Protein AF-0000000079299414 (afdb_homodimer)

Radius of gyration: 24.85 Å; Cα contacts (8 Å, |Δi|>4): 653; chains: 2; bounding box: 43×73×53 Å

pLDDT: mean 93.68, std 9.54, range [52.97, 98.88]

Sequence (410 aa):
MYFITFEGCDGSGKTTQVSLLRNHFQSRGLKCITTKEPGGTPLAQEIRSLLLKSEIKDPITEFALLSAARRDHVTNLIQPSLAQSINVICDRFFDSSLVYQGLKKGLDLDFMIDIHKKVVGTLEPSLTFLLDLEPEIIIERLQKSANREINHYDMQPISFHKLIREGFLLLAEKFPSRIIVINANQPVEDIAKEIFEKFSGLTKIMYFITFEGCDGSGKTTQVSLLRNHFQSRGLKCITTKEPGGTPLAQEIRSLLLKSEIKDPITEFALLSAARRDHVTNLIQPSLAQSINVICDRFFDSSLVYQGLKKGLDLDFMIDIHKKVVGTLEPSLTFLLDLEPEIIIERLQKSANREINHYDMQPISFHKLIREGFLLLAEKFPSRIIVINANQPVEDIAKEIFEKFSGLTKI

Solvent-accessible surface area (backbone atoms only — not comparable to full-atom values): 21990 Å² total; per-residue (Å²): 109,48,37,34,32,33,43,62,59,81,71,40,47,56,71,60,48,53,51,51,51,52,51,51,35,50,75,70,72,41,55,67,48,78,46,35,50,77,17,72,34,76,68,12,38,53,49,35,52,49,59,72,72,44,87,70,82,51,50,61,35,49,48,31,43,52,44,19,23,46,21,45,22,38,67,70,44,51,50,58,36,39,74,68,57,23,24,36,41,25,44,36,56,70,68,52,48,49,27,55,36,12,68,68,66,63,42,57,60,67,61,50,52,52,49,41,40,72,63,57,36,82,86,67,62,64,34,30,43,31,31,44,57,61,47,72,58,28,54,54,50,55,70,65,46,79,86,54,87,78,48,81,72,71,71,52,56,68,69,53,45,46,50,51,52,51,34,52,52,51,48,31,68,74,37,56,92,36,33,44,81,38,71,43,84,52,58,71,68,60,46,47,51,50,52,51,50,53,48,31,69,72,67,76,99,107,48,37,35,32,32,43,62,58,82,71,38,47,56,74,59,48,52,52,51,52,51,50,52,36,49,76,70,72,42,56,66,48,78,44,37,52,77,18,72,35,74,68,12,37,53,49,34,52,49,59,71,72,46,88,70,84,51,51,61,35,50,49,30,42,52,46,18,22,48,21,45,22,38,68,71,45,50,51,56,36,40,74,69,57,22,24,38,40,25,44,35,57,70,65,51,49,48,27,55,36,12,67,70,67,63,42,58,59,67,61,53,51,51,50,41,40,73,61,57,37,81,86,68,61,64,34,30,44,31,31,45,58,60,47,71,57,28,52,54,51,54,71,63,45,79,84,55,88,80,48,83,72,71,71,52,58,67,69,52,45,45,50,50,51,51,34,51,52,51,48,32,68,74,37,56,90,37,33,43,82,38,72,42,84,51,58,71,68,58,46,47,50,52,51,52,51,52,48,32,68,74,66,76,101

Foldseek 3Di:
DFEEEEDEDPQLCRVVLLVLVCVVCVVVVAAEDEEEPCPQDPVSVVLVVVLQVDDDLDLVVVLVSRLQSLLCNCVPPVVVCVVVRHYYYYYDDLLLSCQVSPQVVPDPNVVSVVCNCVRNNDDDGQAYEYRQDQLVVSLVSLVPCPPDPDTPVNPDDSVSNVSSNVSSVVVCVVCVNHYDYFHSPDDPVVSSVVVVVVCCVSVVD/DFEEEEDEDPQLCRVVLLVLVCVVCVVVVAAEDEEEPCPQDPVSVVLVVVLQVDDDLDLVVVLVSRLQSLLCNCVPPVVVCVVVRHYYYYYDDLLLSCQVSPQVVPDPNVVSVVCNCVRNNDDDGQAYEYRQDQLVVSLVSLVPCPPDPDTPVNPDDSVSNVSSNVSSVVVCVVCVNHYDYFHSPDPPVVSSVVVVVVCCVSVVD

InterPro domains:
  IPR018094 Thymidylate kinase [MF_00165] (2-203)
  IPR018094 Thymidylate kinase [TIGR00041] (2-195)
  IPR018095 Thymidylate kinase, conserved site [PS01331] (89-101)
  IPR027417 P-loop containing nucleoside triphosphate hydrolase [G3DSA:3.40.50.300] (2-202)
  IPR027417 P-loop containing nucleoside triphosphate hydrolase [SSF52540] (1-201)
  IPR039430 Thymidylate kinase-like domain [PF02223] (6-195)

Organism: NCBI:txid34627

Structure (mmCIF, N/CA/C/O backbone):
data_AF-0000000079299414-model_v1
#
loop_
_entity.id
_entity.type
_entity.pdbx_description
1 polymer 'dTMP kinase'
#
loop_
_atom_site.group_PDB
_atom_site.id
_atom_site.type_symbol
_atom_site.label_atom_id
_atom_site.label_alt_id
_atom_site.label_comp_id
_atom_site.label_asym_id
_atom_site.label_entity_id
_atom_site.label_seq_id
_atom_site.pdbx_PDB_ins_code
_atom_site.Cartn_x
_atom_site.Cartn_y
_atom_site.Cartn_z
_atom_site.occupancy
_atom_site.B_iso_or_equiv
_atom_site.auth_seq_id
_atom_site.auth_comp_id
_atom_site.auth_asym_id
_atom_site.auth_atom_id
_atom_site.pdbx_PDB_model_num
ATOM 1 N N . MET A 1 1 ? -16.859 23.188 4.477 1 91.06 1 MET A N 1
ATOM 2 C CA . MET A 1 1 ? -16.062 22.547 5.52 1 91.06 1 MET A CA 1
ATOM 3 C C . MET A 1 1 ? -14.609 22.422 5.082 1 91.06 1 MET A C 1
ATOM 5 O O . MET A 1 1 ? -14.32 22.297 3.889 1 91.06 1 MET A O 1
ATOM 9 N N . TYR A 1 2 ? -13.688 22.531 6.066 1 95.69 2 TYR A N 1
ATOM 10 C CA . TYR A 1 2 ? -12.281 22.672 5.715 1 95.69 2 TYR A CA 1
ATOM 11 C C . TYR A 1 2 ? -11.492 21.453 6.148 1 95.69 2 TYR A C 1
ATOM 13 O O . TYR A 1 2 ? -11.734 20.891 7.219 1 95.69 2 TYR A O 1
ATOM 21 N N . PHE A 1 3 ? -10.633 21.031 5.312 1 98.38 3 PHE A N 1
ATOM 22 C CA . PHE A 1 3 ? -9.602 20.047 5.617 1 98.38 3 PHE A CA 1
ATOM 23 C C . PHE A 1 3 ? -8.25 20.734 5.824 1 98.38 3 PHE A C 1
ATOM 25 O O . PHE A 1 3 ? -7.641 21.203 4.863 1 98.38 3 PHE A O 1
ATOM 32 N N . ILE A 1 4 ? -7.82 20.766 7.066 1 98.44 4 ILE A N 1
ATOM 33 C CA . ILE A 1 4 ? -6.609 21.5 7.434 1 98.44 4 ILE A CA 1
ATOM 34 C C . ILE A 1 4 ? -5.531 20.516 7.883 1 98.44 4 ILE A C 1
ATOM 36 O O . ILE A 1 4 ? -5.805 19.594 8.664 1 98.44 4 ILE A O 1
ATOM 40 N N . THR A 1 5 ? -4.34 20.672 7.371 1 98.81 5 THR A N 1
ATOM 41 C CA . THR A 1 5 ? -3.25 19.797 7.793 1 98.81 5 THR A CA 1
ATOM 42 C C . THR A 1 5 ? -2.127 20.609 8.438 1 98.81 5 THR A C 1
ATOM 44 O O . THR A 1 5 ? -1.969 21.797 8.148 1 98.81 5 THR A O 1
ATOM 47 N N . PHE A 1 6 ? -1.433 19.953 9.344 1 98.81 6 PHE A N 1
ATOM 48 C CA . PHE A 1 6 ? -0.208 20.484 9.93 1 98.81 6 PHE A CA 1
ATOM 49 C C . PHE A 1 6 ? 1.001 19.656 9.492 1 98.81 6 PHE A C 1
ATOM 51 O O . PHE A 1 6 ? 0.969 18.438 9.531 1 98.81 6 PHE A O 1
ATOM 58 N N . GLU A 1 7 ? 2.012 20.344 9.039 1 98.81 7 GLU A N 1
ATOM 59 C CA . GLU A 1 7 ? 3.254 19.703 8.625 1 98.81 7 GLU A CA 1
ATOM 60 C C . GLU A 1 7 ? 4.461 20.328 9.32 1 98.81 7 GLU A C 1
ATOM 62 O O . GLU A 1 7 ? 4.367 21.422 9.867 1 98.81 7 GLU A O 1
ATOM 67 N N . GLY A 1 8 ? 5.57 19.641 9.266 1 96.75 8 GLY A N 1
ATOM 68 C CA . GLY A 1 8 ? 6.809 20.047 9.906 1 96.75 8 GLY A CA 1
ATOM 69 C C . GLY A 1 8 ? 7.562 18.891 10.547 1 96.75 8 GLY A C 1
ATOM 70 O O . GLY A 1 8 ? 7.055 17.781 10.594 1 96.75 8 GLY A O 1
ATOM 71 N N . CYS A 1 9 ? 8.727 19.203 11.039 1 92.25 9 CYS A N 1
ATOM 72 C CA . CYS A 1 9 ? 9.57 18.172 11.648 1 92.25 9 CYS A CA 1
ATOM 73 C C . CYS A 1 9 ? 8.992 17.719 12.984 1 92.25 9 CYS A C 1
ATOM 75 O O . CYS A 1 9 ? 8.172 18.406 13.578 1 92.25 9 CYS A O 1
ATOM 77 N N . ASP A 1 10 ? 9.406 16.5 13.352 1 89 10 ASP A N 1
ATOM 78 C CA . ASP A 1 10 ? 9.047 16.047 14.695 1 89 10 ASP A CA 1
ATOM 79 C C . ASP A 1 10 ? 9.602 17 15.758 1 89 10 ASP A C 1
ATOM 81 O O . ASP A 1 10 ? 10.734 17.469 15.656 1 89 10 ASP A O 1
ATOM 85 N N . GLY A 1 11 ? 8.703 17.391 16.688 1 88.12 11 GLY A N 1
ATOM 86 C CA . GLY A 1 11 ? 9.141 18.312 17.719 1 88.12 11 GLY A CA 1
ATOM 87 C C . GLY A 1 11 ? 8.836 19.766 17.406 1 88.12 11 GLY A C 1
ATOM 88 O O . GLY A 1 11 ? 9.109 20.656 18.219 1 88.12 11 GLY A O 1
ATOM 89 N N . SER A 1 12 ? 8.219 19.984 16.281 1 93.38 12 SER A N 1
ATOM 90 C CA . SER A 1 12 ? 7.969 21.359 15.859 1 93.38 12 SER A CA 1
ATOM 91 C C . SER A 1 12 ? 6.742 21.938 16.562 1 93.38 12 SER A C 1
ATOM 93 O O . SER A 1 12 ? 6.496 23.141 16.5 1 93.38 12 SER A O 1
ATOM 95 N N . GLY A 1 13 ? 5.973 21.094 17.219 1 94 13 GLY A N 1
ATOM 96 C CA . GLY A 1 13 ? 4.828 21.578 17.984 1 94 13 GLY A CA 1
ATOM 97 C C . GLY A 1 13 ? 3.506 21.344 17.266 1 94 13 GLY A C 1
ATOM 98 O O . GLY A 1 13 ? 2.49 21.953 17.641 1 94 13 GLY A O 1
ATOM 99 N N . LYS A 1 14 ? 3.445 20.484 16.25 1 96.44 14 LYS A N 1
ATOM 100 C CA . LYS A 1 14 ? 2.248 20.219 15.453 1 96.44 14 LYS A CA 1
ATOM 101 C C . LYS A 1 14 ? 1.096 19.75 16.344 1 96.44 14 LYS A C 1
ATOM 103 O O . LYS A 1 14 ? -0.006 20.312 16.266 1 96.44 14 LYS A O 1
ATOM 108 N N . THR A 1 15 ? 1.401 18.766 17.188 1 95.38 15 THR A N 1
ATOM 109 C CA . THR A 1 15 ? 0.365 18.172 18.031 1 95.38 15 THR A CA 1
ATOM 110 C C . THR A 1 15 ? -0.284 19.234 18.922 1 95.38 15 THR A C 1
ATOM 112 O O . THR A 1 15 ? -1.506 19.25 19.078 1 95.38 15 THR A O 1
ATOM 115 N N . THR A 1 16 ? 0.519 20.094 19.469 1 96.88 16 THR A N 1
ATOM 116 C CA . THR A 1 16 ? 0.029 21.188 20.328 1 96.88 16 THR A CA 1
ATOM 117 C C . THR A 1 16 ? -0.843 22.141 19.516 1 96.88 16 THR A C 1
ATOM 119 O O . THR A 1 16 ? -1.931 22.516 19.969 1 96.88 16 THR A O 1
ATOM 122 N N . GLN A 1 17 ? -0.393 22.516 18.391 1 98.5 17 GLN A N 1
ATOM 123 C CA . GLN A 1 17 ? -1.109 23.516 17.609 1 98.5 17 GLN A CA 1
ATOM 124 C C . GLN A 1 17 ? -2.396 22.922 17.016 1 98.5 17 GLN A C 1
ATOM 126 O O . GLN A 1 17 ? -3.393 23.641 16.875 1 98.5 17 GLN A O 1
ATOM 131 N N . VAL A 1 18 ? -2.412 21.625 16.688 1 98.5 18 VAL A N 1
ATOM 132 C CA . VAL A 1 18 ? -3.623 20.938 16.266 1 98.5 18 VAL A CA 1
ATOM 133 C C . VAL A 1 18 ? -4.684 21.031 17.359 1 98.5 18 VAL A C 1
ATOM 135 O O . VAL A 1 18 ? -5.84 21.359 17.078 1 98.5 18 VAL A O 1
ATOM 138 N N . SER A 1 19 ? -4.258 20.75 18.562 1 98.19 19 SER A N 1
ATOM 139 C CA . SER A 1 19 ? -5.168 20.797 19.703 1 98.19 19 SER A CA 1
ATOM 140 C C . SER A 1 19 ? -5.715 22.203 19.938 1 98.19 19 SER A C 1
ATOM 142 O O . SER A 1 19 ? -6.902 22.375 20.203 1 98.19 19 SER A O 1
ATOM 144 N N . LEU A 1 20 ? -4.918 23.188 19.828 1 98.38 20 LEU A N 1
ATOM 145 C CA . LEU A 1 20 ? -5.328 24.578 20.047 1 98.38 20 LEU A CA 1
ATOM 146 C C . LEU A 1 20 ? -6.301 25.031 18.969 1 98.38 20 LEU A C 1
ATOM 148 O O . LEU A 1 20 ? -7.258 25.766 19.25 1 98.38 20 LEU A O 1
ATOM 152 N N . LEU A 1 21 ? -6.047 24.641 17.719 1 98.06 21 LEU A N 1
ATOM 153 C CA . LEU A 1 21 ? -6.965 25 16.641 1 98.06 21 LEU A CA 1
ATOM 154 C C . LEU A 1 21 ? -8.32 24.328 16.844 1 98.06 21 LEU A C 1
ATOM 156 O O . LEU A 1 21 ? -9.359 24.953 16.625 1 98.06 21 LEU A O 1
ATOM 160 N N . ARG A 1 22 ? -8.258 23.016 17.234 1 98.19 22 ARG A N 1
ATOM 161 C CA . ARG A 1 22 ? -9.5 22.312 17.531 1 98.19 22 ARG A CA 1
ATOM 162 C C . ARG A 1 22 ? -10.305 23.047 18.594 1 98.19 22 ARG A C 1
ATOM 164 O O . ARG A 1 22 ? -11.508 23.25 18.453 1 98.19 22 ARG A O 1
ATOM 171 N N . ASN A 1 23 ? -9.641 23.438 19.688 1 97.56 23 ASN A N 1
ATOM 172 C CA . ASN A 1 23 ? -10.297 24.172 20.75 1 97.56 23 ASN A CA 1
ATOM 173 C C . ASN A 1 23 ? -10.883 25.484 20.25 1 97.56 23 ASN A C 1
ATOM 175 O O . ASN A 1 23 ? -11.969 25.891 20.672 1 97.56 23 ASN A O 1
ATOM 179 N N . HIS A 1 24 ? -10.133 26.109 19.422 1 95.81 24 HIS A N 1
ATOM 180 C CA . HIS A 1 24 ? -10.602 27.359 18.844 1 95.81 24 HIS A CA 1
ATOM 181 C C . HIS A 1 24 ? -11.891 27.141 18.047 1 95.81 24 HIS A C 1
ATOM 183 O O . HIS A 1 24 ? -12.836 27.922 18.156 1 95.81 24 HIS A O 1
ATOM 189 N N . PHE A 1 25 ? -11.93 26.094 17.219 1 96.12 25 PHE A N 1
ATOM 190 C CA . PHE A 1 25 ? -13.125 25.75 16.453 1 96.12 25 PHE A CA 1
ATOM 191 C C . PHE A 1 25 ? -14.305 25.484 17.375 1 96.12 25 PHE A C 1
ATOM 193 O O . PHE A 1 25 ? -15.398 26.016 17.172 1 96.12 25 PHE A O 1
ATOM 200 N N . GLN A 1 26 ? -14 24.75 18.391 1 95.75 26 GLN A N 1
ATOM 201 C CA . GLN A 1 26 ? -15.047 24.406 19.344 1 95.75 26 GLN A CA 1
ATOM 202 C C . GLN A 1 26 ? -15.602 25.641 20.031 1 95.75 26 GLN A C 1
ATOM 204 O O . GLN A 1 26 ? -16.812 25.766 20.219 1 95.75 26 GLN A O 1
ATOM 209 N N . SER A 1 27 ? -14.781 26.516 20.406 1 95.06 27 SER A N 1
ATOM 210 C CA . SER A 1 27 ? -15.195 27.734 21.094 1 95.06 27 SER A CA 1
ATOM 211 C C . SER A 1 27 ? -16.062 28.609 20.188 1 95.06 27 SER A C 1
ATOM 213 O O . SER A 1 27 ? -16.828 29.438 20.688 1 95.06 27 SER A O 1
ATOM 215 N N . ARG A 1 28 ? -15.977 28.422 18.938 1 92.81 28 ARG A N 1
ATOM 216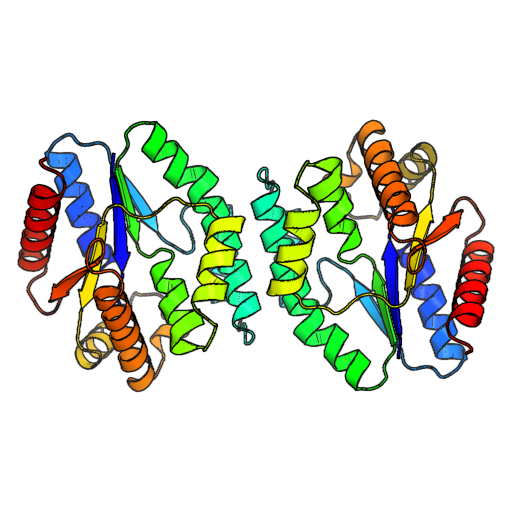 C CA . ARG A 1 28 ? -16.75 29.203 17.969 1 92.81 28 ARG A CA 1
ATOM 217 C C . ARG A 1 28 ? -17.969 28.438 17.469 1 92.81 28 ARG A C 1
ATOM 219 O O . ARG A 1 28 ? -18.641 28.875 16.547 1 92.81 28 ARG A O 1
ATOM 226 N N . GLY A 1 29 ? -18.141 27.234 17.969 1 94.62 29 GLY A N 1
ATOM 227 C CA . GLY A 1 29 ? -19.281 26.438 17.609 1 94.62 29 GLY A CA 1
ATOM 228 C C . GLY A 1 29 ? -19.109 25.688 16.312 1 94.62 29 GLY A C 1
ATOM 229 O O . GLY A 1 29 ? -20.094 25.234 15.703 1 94.62 29 GLY A O 1
ATOM 230 N N . LEU A 1 30 ? -17.906 25.594 15.812 1 94.56 30 LEU A N 1
ATOM 231 C CA . LEU A 1 30 ? -17.625 24.875 14.586 1 94.56 30 LEU A CA 1
ATOM 232 C C . LEU A 1 30 ? -17.328 23.406 14.875 1 94.56 30 LEU A C 1
ATOM 234 O O . LEU A 1 30 ? -16.516 23.094 15.758 1 94.56 30 LEU A O 1
ATOM 238 N N . LYS A 1 31 ? -18.016 22.5 14.203 1 97.19 31 LYS A N 1
ATOM 239 C CA . LYS A 1 31 ? -17.734 21.078 14.336 1 97.19 31 LYS A CA 1
ATOM 240 C C . LYS A 1 31 ? -16.359 20.75 13.75 1 97.19 31 LYS A C 1
ATOM 242 O O . LYS A 1 31 ? -16 21.234 12.68 1 97.19 31 LYS A O 1
ATOM 247 N N . CYS A 1 32 ? -15.633 19.922 14.539 1 97.81 32 CYS A N 1
ATOM 248 C CA . CYS A 1 32 ? -14.297 19.594 14.062 1 97.81 32 CYS A CA 1
ATOM 249 C C . CYS A 1 32 ? -13.812 18.281 14.68 1 97.81 32 CYS A C 1
ATOM 251 O O . CYS A 1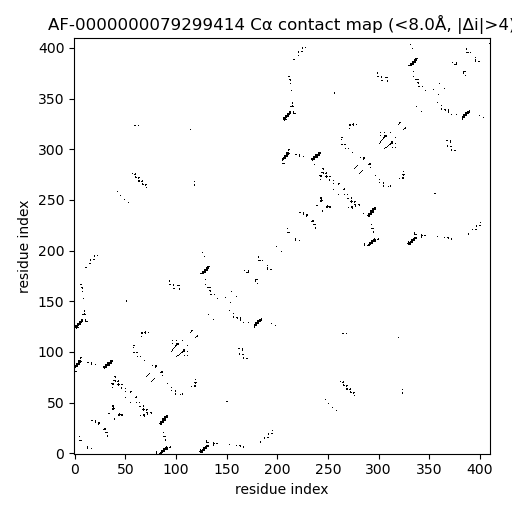 32 ? -14.188 17.938 15.805 1 97.81 32 CYS A O 1
ATOM 253 N N . ILE A 1 33 ? -13.07 17.531 13.898 1 98.38 33 ILE A N 1
ATOM 254 C CA . ILE A 1 33 ? -12.344 16.375 14.43 1 98.38 33 ILE A CA 1
ATOM 255 C C . ILE A 1 33 ? -10.859 16.531 14.125 1 98.38 33 ILE A C 1
ATOM 257 O O . ILE A 1 33 ? -10.477 17.234 13.195 1 98.38 33 ILE A O 1
ATOM 261 N N . THR A 1 34 ? -10.078 15.93 15.023 1 98.75 34 THR A N 1
ATOM 262 C CA . THR A 1 34 ? -8.648 15.852 14.781 1 98.75 34 THR A CA 1
ATOM 263 C C . THR A 1 34 ? -8.234 14.422 14.438 1 98.75 34 THR A C 1
ATOM 265 O O . THR A 1 34 ? -8.867 13.461 14.891 1 98.75 34 THR A O 1
ATOM 268 N N . THR A 1 35 ? -7.25 14.305 13.602 1 98.69 35 THR A N 1
ATOM 269 C CA . THR A 1 35 ? -6.695 13.008 13.211 1 98.69 35 THR A CA 1
ATOM 270 C C . THR A 1 35 ? -5.207 13.133 12.891 1 98.69 35 THR A C 1
ATOM 272 O O . THR A 1 35 ? -4.598 14.172 13.133 1 98.69 35 THR A O 1
ATOM 275 N N . LYS A 1 36 ? -4.582 12.047 12.484 1 98.38 36 LYS A N 1
ATOM 276 C CA . LYS A 1 36 ? -3.148 12.062 12.219 1 98.38 36 LYS A CA 1
ATOM 277 C C . LYS A 1 36 ? -2.762 10.961 11.234 1 98.38 36 LYS A C 1
ATOM 279 O O . LYS A 1 36 ? -3.469 9.961 11.109 1 98.38 36 LYS A O 1
ATOM 284 N N . GLU A 1 37 ? -1.66 11.203 10.562 1 98.12 37 GLU A N 1
ATOM 285 C CA . GLU A 1 37 ? -1.111 10.195 9.664 1 98.12 37 GLU A CA 1
ATOM 286 C C . GLU A 1 37 ? 0.33 9.852 10.031 1 98.12 37 GLU A C 1
ATOM 288 O O . GLU A 1 37 ? 1.083 10.711 10.484 1 98.12 37 GLU A O 1
ATOM 293 N N . PRO A 1 38 ? 0.791 8.664 9.641 1 97.56 38 PRO A N 1
ATOM 294 C CA . PRO A 1 38 ? -0.116 7.543 9.391 1 97.56 38 PRO A CA 1
ATOM 295 C C . PRO A 1 38 ? -0.973 7.191 10.602 1 97.56 38 PRO A C 1
ATOM 297 O O . PRO A 1 38 ? -0.52 7.32 11.742 1 97.56 38 PRO A O 1
ATOM 300 N N . GLY A 1 39 ? -2.156 6.758 10.398 1 97.88 39 GLY A N 1
ATOM 301 C CA . GLY A 1 39 ? -3.139 6.492 11.438 1 97.88 39 GLY A CA 1
ATOM 302 C C . GLY A 1 39 ? -4.516 7.031 11.109 1 97.88 39 GLY A C 1
ATOM 303 O O . GLY A 1 39 ? -4.883 7.141 9.938 1 97.88 39 GLY A O 1
ATOM 304 N N . GLY A 1 40 ? -5.277 7.277 12.172 1 97.88 40 GLY A N 1
ATOM 305 C CA . GLY A 1 40 ? -6.586 7.891 12 1 97.88 40 GLY A CA 1
ATOM 306 C C . GLY A 1 40 ? -7.719 6.883 11.953 1 97.88 40 GLY A C 1
ATOM 307 O O . GLY A 1 40 ? -8.844 7.195 12.344 1 97.88 40 GLY A O 1
ATOM 308 N N . THR A 1 41 ? -7.484 5.73 11.438 1 98.06 41 THR A N 1
ATOM 309 C CA . THR A 1 41 ? -8.43 4.621 11.43 1 98.06 41 THR A CA 1
ATOM 310 C C . THR A 1 41 ? -7.785 3.354 11.977 1 98.06 41 THR A C 1
ATOM 312 O O . THR A 1 41 ? -6.559 3.266 12.07 1 98.06 41 THR A O 1
ATOM 315 N N . PRO A 1 42 ? -8.609 2.428 12.383 1 97.44 42 PRO A N 1
ATOM 316 C CA . PRO A 1 42 ? -8.031 1.197 12.922 1 97.44 42 PRO A CA 1
ATOM 317 C C . PRO A 1 42 ? -7.027 0.548 11.969 1 97.44 42 PRO A C 1
ATOM 319 O O . PRO A 1 42 ? -5.922 0.189 12.383 1 97.44 42 PRO A O 1
ATOM 322 N N . LEU A 1 43 ? -7.375 0.39 10.711 1 97.69 43 LEU A N 1
ATOM 323 C CA . LEU A 1 43 ? -6.473 -0.226 9.742 1 97.69 43 LEU A CA 1
ATOM 324 C C . LEU A 1 43 ? -5.219 0.619 9.555 1 97.69 43 LEU A C 1
ATOM 326 O O . LEU A 1 43 ? -4.105 0.09 9.539 1 97.69 43 LEU A O 1
ATOM 330 N N . ALA A 1 44 ? -5.398 1.924 9.375 1 98.25 44 ALA A N 1
ATOM 331 C CA . ALA A 1 44 ? -4.258 2.811 9.164 1 98.25 44 ALA A CA 1
ATOM 332 C C . ALA A 1 44 ? -3.322 2.791 10.375 1 98.25 44 ALA A C 1
ATOM 334 O O . ALA A 1 44 ? -2.105 2.916 10.219 1 98.25 44 ALA A O 1
ATOM 335 N N . GLN A 1 45 ? -3.92 2.621 11.562 1 97.94 45 GLN A N 1
ATOM 336 C CA . GLN A 1 45 ? -3.111 2.51 12.773 1 97.94 45 GLN A CA 1
ATOM 337 C C . GLN A 1 45 ? -2.285 1.227 12.766 1 97.94 45 GLN A C 1
ATOM 339 O O . GLN A 1 45 ? -1.141 1.216 13.219 1 97.94 45 GLN A O 1
ATOM 344 N N . GLU A 1 46 ? -2.879 0.155 12.352 1 97.06 46 GLU A N 1
ATOM 345 C CA . GLU A 1 46 ? -2.133 -1.092 12.227 1 97.06 46 GLU A CA 1
ATOM 346 C C . GLU A 1 46 ? -0.981 -0.944 11.234 1 97.06 46 GLU A C 1
ATOM 348 O O . GLU A 1 46 ? 0.117 -1.451 11.469 1 97.06 46 GLU A O 1
ATOM 353 N N . ILE A 1 47 ? -1.251 -0.273 10.125 1 97.75 47 ILE A N 1
ATOM 354 C CA . ILE A 1 47 ? -0.216 -0.049 9.125 1 97.75 47 ILE A CA 1
ATOM 355 C C . ILE A 1 47 ? 0.892 0.822 9.711 1 97.75 47 ILE A C 1
ATOM 357 O O . ILE A 1 47 ? 2.076 0.583 9.461 1 97.75 47 ILE A O 1
ATOM 361 N N . ARG A 1 48 ? 0.516 1.827 10.531 1 96.5 48 ARG A N 1
ATOM 362 C CA . ARG A 1 48 ? 1.496 2.656 11.219 1 96.5 48 ARG A CA 1
ATOM 363 C C . ARG A 1 48 ? 2.426 1.805 12.078 1 96.5 48 ARG A C 1
ATOM 365 O O . ARG A 1 48 ? 3.645 1.989 12.055 1 96.5 48 ARG A O 1
ATOM 372 N N . SER A 1 49 ? 1.797 0.912 12.812 1 95.62 49 SER A N 1
ATOM 373 C CA . SER A 1 49 ? 2.584 0.033 13.68 1 95.62 49 SER A CA 1
ATOM 374 C C . SER A 1 49 ? 3.582 -0.785 12.867 1 95.62 49 SER A C 1
ATOM 376 O O . SER A 1 49 ? 4.723 -0.981 13.289 1 95.62 49 SER A O 1
ATOM 378 N N . LEU A 1 50 ? 3.168 -1.235 11.742 1 95 50 LEU A N 1
ATOM 379 C CA . LEU A 1 50 ? 4.035 -2 10.852 1 95 50 LEU A CA 1
ATOM 380 C C . LEU A 1 50 ? 5.188 -1.14 10.344 1 95 50 LEU A C 1
ATOM 382 O O . LEU A 1 50 ? 6.332 -1.595 10.289 1 95 50 LEU A O 1
ATOM 386 N N . LEU A 1 51 ? 4.902 0.097 9.953 1 95.12 51 LEU A N 1
ATOM 387 C CA . LEU A 1 51 ? 5.891 1.035 9.43 1 95.12 51 LEU A CA 1
ATOM 388 C C . LEU A 1 51 ? 6.945 1.357 10.484 1 95.12 51 LEU A C 1
ATOM 390 O O . LEU A 1 51 ? 8.117 1.563 10.156 1 95.12 51 LEU A O 1
ATOM 394 N N . LEU A 1 52 ? 6.48 1.412 11.688 1 91.38 52 LEU A N 1
ATOM 395 C CA . LEU A 1 52 ? 7.375 1.785 12.781 1 91.38 52 LEU A CA 1
ATOM 396 C C . LEU A 1 52 ? 8.25 0.604 13.195 1 91.38 52 LEU A C 1
ATOM 398 O O . LEU A 1 52 ? 9.375 0.792 13.664 1 91.38 52 LEU A O 1
ATOM 402 N N . LYS A 1 53 ? 7.727 -0.587 13.023 1 90.31 53 LYS A N 1
ATOM 403 C CA . LYS A 1 53 ? 8.406 -1.796 13.477 1 90.31 53 LYS A CA 1
ATOM 404 C C . LYS A 1 53 ? 9.398 -2.293 12.422 1 90.31 53 LYS A C 1
ATOM 406 O O . LYS A 1 53 ? 10.367 -2.975 12.75 1 90.31 53 LYS A O 1
ATOM 411 N N . SER A 1 54 ? 9.133 -1.961 11.234 1 85.5 54 SER A N 1
ATOM 412 C CA . SER A 1 54 ? 9.906 -2.537 10.133 1 85.5 54 SER A CA 1
ATOM 413 C C . SER A 1 54 ? 10.875 -1.521 9.555 1 85.5 54 SER A C 1
ATOM 415 O O . SER A 1 54 ? 10.586 -0.324 9.508 1 85.5 54 SER A O 1
ATOM 417 N N . GLU A 1 55 ? 12.039 -2.031 9.281 1 85.69 55 GLU A N 1
ATOM 418 C CA . GLU A 1 55 ? 12.945 -1.226 8.469 1 85.69 55 GLU A CA 1
ATOM 419 C C . GLU A 1 55 ? 12.703 -1.44 6.98 1 85.69 55 GLU A C 1
ATOM 421 O O . GLU A 1 55 ? 13.172 -2.424 6.402 1 85.69 55 GLU A O 1
ATOM 426 N N . ILE A 1 56 ? 12.016 -0.585 6.367 1 93.56 56 ILE A N 1
ATOM 427 C CA . ILE A 1 56 ? 11.688 -0.69 4.949 1 93.56 56 ILE A CA 1
ATOM 428 C C . ILE A 1 56 ? 12.695 0.121 4.129 1 93.56 56 ILE A C 1
ATOM 430 O O . ILE A 1 56 ? 12.688 1.354 4.18 1 93.56 56 ILE A O 1
ATOM 434 N N . LYS A 1 57 ? 13.562 -0.527 3.396 1 91.81 57 LYS A N 1
ATOM 435 C CA . LYS A 1 57 ? 14.641 0.117 2.66 1 91.81 57 LYS A CA 1
ATOM 436 C C . LYS A 1 57 ? 14.141 0.706 1.345 1 91.81 57 LYS A C 1
ATOM 438 O O . LYS A 1 57 ? 14.578 1.781 0.932 1 91.81 57 LYS A O 1
ATOM 443 N N . ASP A 1 58 ? 13.219 0.019 0.702 1 96.94 58 ASP A N 1
ATOM 444 C CA . ASP A 1 58 ? 12.703 0.462 -0.587 1 96.94 58 ASP A CA 1
ATOM 445 C C . ASP A 1 58 ? 11.672 1.579 -0.411 1 96.94 58 ASP A C 1
ATOM 447 O O . ASP A 1 58 ? 10.594 1.353 0.127 1 96.94 58 ASP A O 1
ATOM 451 N N . PRO A 1 59 ? 11.977 2.809 -0.912 1 97.62 59 PRO A N 1
ATOM 452 C CA . PRO A 1 59 ? 11.07 3.936 -0.692 1 97.62 59 PRO A CA 1
ATOM 453 C C . PRO A 1 59 ? 9.711 3.738 -1.37 1 97.62 59 PRO A C 1
ATOM 455 O O . PRO A 1 59 ? 8.695 4.254 -0.892 1 97.62 59 PRO A O 1
ATOM 458 N N . ILE A 1 60 ? 9.695 2.961 -2.451 1 98.62 60 ILE A N 1
ATOM 459 C CA . ILE A 1 60 ? 8.43 2.729 -3.137 1 98.62 60 ILE A CA 1
ATOM 460 C C . ILE A 1 60 ? 7.527 1.852 -2.271 1 98.62 60 ILE A C 1
ATOM 462 O O . ILE A 1 60 ? 6.328 2.111 -2.154 1 98.62 60 ILE A O 1
ATOM 466 N N . THR A 1 61 ? 8.133 0.783 -1.647 1 98.56 61 THR A N 1
ATOM 467 C CA . THR A 1 61 ? 7.367 -0.067 -0.742 1 98.56 61 THR A CA 1
ATOM 468 C C . THR A 1 61 ? 6.785 0.751 0.408 1 98.56 61 THR A C 1
ATOM 470 O O . THR A 1 61 ? 5.605 0.617 0.74 1 98.56 61 THR A O 1
ATOM 473 N N . GLU A 1 62 ? 7.613 1.582 0.998 1 98.12 62 GLU A N 1
ATOM 474 C CA . GLU A 1 62 ? 7.184 2.432 2.104 1 98.12 62 GLU A CA 1
ATOM 475 C C . GLU A 1 62 ? 6.055 3.365 1.674 1 98.12 62 GLU A C 1
ATOM 477 O O . GLU A 1 62 ? 5.043 3.49 2.371 1 98.12 62 GLU A O 1
ATOM 482 N N . PHE A 1 63 ? 6.258 3.977 0.534 1 98.75 63 PHE A N 1
ATOM 483 C CA . PHE A 1 63 ? 5.273 4.914 0.012 1 98.75 63 PHE A CA 1
ATOM 484 C C . PHE A 1 63 ? 3.961 4.207 -0.297 1 98.75 63 PHE A C 1
ATOM 486 O O . PHE A 1 63 ? 2.881 4.75 -0.049 1 98.75 63 PHE A O 1
ATOM 493 N N . ALA A 1 64 ? 4.031 3.006 -0.839 1 98.75 64 ALA A N 1
ATOM 494 C CA . ALA A 1 64 ? 2.83 2.23 -1.141 1 98.75 64 ALA A CA 1
ATOM 495 C C . ALA A 1 64 ? 2.051 1.908 0.131 1 98.75 64 ALA A C 1
ATOM 497 O O . ALA A 1 64 ? 0.82 1.99 0.151 1 98.75 64 ALA A O 1
ATOM 498 N N . LEU A 1 65 ? 2.752 1.537 1.174 1 98.44 65 LEU A N 1
ATOM 499 C CA . LEU A 1 65 ? 2.111 1.258 2.455 1 98.44 65 LEU A CA 1
ATOM 500 C C . LEU A 1 65 ? 1.445 2.51 3.014 1 98.44 65 LEU A C 1
ATOM 502 O O . LEU A 1 65 ? 0.309 2.453 3.488 1 98.44 65 LEU A O 1
ATOM 506 N N . LEU A 1 66 ? 2.18 3.594 2.951 1 98.69 66 LEU A N 1
ATOM 507 C CA . LEU A 1 66 ? 1.635 4.867 3.412 1 98.69 66 LEU A CA 1
ATOM 508 C C . LEU A 1 66 ? 0.402 5.258 2.604 1 98.69 66 LEU A C 1
ATOM 510 O O . LEU A 1 66 ? -0.555 5.809 3.15 1 98.69 66 LEU A O 1
ATOM 514 N N . SER A 1 67 ? 0.436 4.98 1.304 1 98.88 67 SER A N 1
ATOM 515 C CA . SER A 1 67 ? -0.688 5.297 0.426 1 98.88 67 SER A CA 1
ATOM 516 C C . SER A 1 67 ? -1.917 4.469 0.784 1 98.88 67 SER A C 1
ATOM 518 O O . SER A 1 67 ? -3.043 4.973 0.75 1 98.88 67 SER A O 1
ATOM 520 N N . ALA A 1 68 ? -1.676 3.191 1.112 1 98.75 68 ALA A N 1
ATOM 521 C CA . ALA A 1 68 ? -2.787 2.344 1.534 1 98.75 68 ALA A CA 1
ATOM 522 C C . ALA A 1 68 ? -3.416 2.863 2.824 1 98.75 68 ALA A C 1
ATOM 524 O O . ALA A 1 68 ? -4.641 2.926 2.943 1 98.75 68 ALA A O 1
ATOM 525 N N . ALA A 1 69 ? -2.59 3.246 3.777 1 98.69 69 ALA A N 1
ATOM 526 C CA . ALA A 1 69 ? -3.07 3.803 5.039 1 98.69 69 ALA A CA 1
ATOM 527 C C . ALA A 1 69 ? -3.855 5.09 4.809 1 98.69 69 ALA A C 1
ATOM 529 O O . ALA A 1 69 ? -4.918 5.293 5.398 1 98.69 69 ALA A O 1
ATOM 530 N N . ARG A 1 70 ? -3.303 5.918 3.975 1 98.88 70 ARG A N 1
ATOM 531 C CA . ARG A 1 70 ? -3.934 7.207 3.703 1 98.88 70 ARG A CA 1
ATOM 532 C C . ARG A 1 70 ? -5.262 7.02 2.971 1 98.88 70 ARG A C 1
ATOM 534 O O . ARG A 1 70 ? -6.227 7.742 3.236 1 98.88 70 ARG A O 1
ATOM 541 N N . ARG A 1 71 ? -5.324 6.07 2.012 1 98.81 71 ARG A N 1
ATOM 542 C CA . ARG A 1 71 ? -6.582 5.77 1.339 1 98.81 71 ARG A CA 1
ATOM 543 C C . ARG A 1 71 ? -7.652 5.355 2.342 1 98.81 71 ARG A C 1
ATOM 545 O O . ARG A 1 71 ? -8.789 5.828 2.271 1 98.81 71 ARG A O 1
ATOM 552 N N . ASP A 1 72 ? -7.301 4.492 3.223 1 98.69 72 ASP A N 1
ATOM 553 C CA . ASP A 1 72 ? -8.234 4.047 4.258 1 98.69 72 ASP A CA 1
ATOM 554 C C . ASP A 1 72 ? -8.672 5.211 5.141 1 98.69 72 ASP A C 1
ATOM 556 O O . ASP A 1 72 ? -9.852 5.332 5.477 1 98.69 72 ASP A O 1
ATOM 560 N N . HIS A 1 73 ? -7.75 6.039 5.52 1 98.81 73 HIS A N 1
ATOM 561 C CA . HIS A 1 73 ? -7.977 7.219 6.352 1 98.81 73 HIS A CA 1
ATOM 562 C C . HIS A 1 73 ? -8.953 8.18 5.684 1 98.81 73 HIS A C 1
ATOM 564 O O . HIS A 1 73 ? -9.938 8.594 6.297 1 98.81 73 HIS A O 1
ATOM 570 N N . VAL A 1 74 ? -8.688 8.461 4.418 1 98.81 74 VAL A N 1
ATOM 571 C CA . VAL A 1 74 ? -9.477 9.422 3.66 1 98.81 74 VAL A CA 1
ATOM 572 C C . VAL A 1 74 ? -10.883 8.875 3.438 1 98.81 74 VAL A C 1
ATOM 574 O O . VAL A 1 74 ? -11.875 9.57 3.666 1 98.81 74 VAL A O 1
ATOM 577 N N . THR A 1 75 ? -10.984 7.578 3.102 1 98.31 75 THR A N 1
ATOM 578 C CA . THR A 1 75 ? -12.258 7 2.697 1 98.31 75 THR A CA 1
ATOM 579 C C . THR A 1 75 ? -13.148 6.742 3.914 1 98.31 75 THR A C 1
ATOM 581 O O . THR A 1 75 ? -14.367 6.855 3.83 1 98.31 75 THR A O 1
ATOM 584 N N . ASN A 1 76 ? -12.516 6.516 5.02 1 98.25 76 ASN A N 1
ATOM 585 C CA . ASN A 1 76 ? -13.328 6.023 6.125 1 98.25 76 ASN A CA 1
ATOM 586 C C . ASN A 1 76 ? -13.469 7.074 7.223 1 98.25 76 ASN A C 1
ATOM 588 O O . ASN A 1 76 ? -14.328 6.945 8.102 1 98.25 76 ASN A O 1
ATOM 592 N N . LEU A 1 77 ? -12.68 8.164 7.16 1 98.75 77 LEU A N 1
ATOM 593 C CA . LEU A 1 77 ? -12.789 9.156 8.227 1 98.75 77 LEU A CA 1
ATOM 594 C C . LEU A 1 77 ? -12.867 10.562 7.652 1 98.75 77 LEU A C 1
ATOM 596 O O . LEU A 1 77 ? -13.812 11.305 7.934 1 98.75 77 LEU A O 1
ATOM 600 N N . ILE A 1 78 ? -11.914 10.977 6.828 1 98.81 78 ILE A N 1
ATOM 601 C CA . ILE A 1 78 ? -11.766 12.367 6.422 1 98.81 78 ILE A CA 1
ATOM 602 C C . ILE A 1 78 ? -12.93 12.766 5.512 1 98.81 78 ILE A C 1
ATOM 604 O O . ILE A 1 78 ? -13.68 13.703 5.824 1 98.81 78 ILE A O 1
ATOM 608 N N . GLN A 1 79 ? -13.141 12.031 4.449 1 98.62 79 GLN A N 1
ATOM 609 C CA . GLN A 1 79 ? -14.164 12.391 3.471 1 98.62 79 GLN A CA 1
ATOM 610 C C . GLN A 1 79 ? -15.555 12.312 4.082 1 98.62 79 GLN A C 1
ATOM 612 O O . GLN A 1 79 ? -16.375 13.227 3.902 1 98.62 79 GLN A O 1
ATOM 617 N N . PRO A 1 80 ? -15.867 11.195 4.816 1 98.44 80 PRO A N 1
ATOM 618 C CA . PRO A 1 80 ? -17.188 11.148 5.438 1 98.44 80 PRO A CA 1
ATOM 619 C C . PRO A 1 80 ? -17.422 12.297 6.414 1 98.44 80 PRO A C 1
ATOM 621 O O . PRO A 1 80 ? -18.547 12.805 6.52 1 98.44 80 PRO A O 1
ATOM 624 N N . SER A 1 81 ? -16.406 12.734 7.148 1 98.75 81 SER A N 1
ATOM 625 C CA . SER A 1 81 ? -16.516 13.859 8.07 1 98.75 81 SER A CA 1
ATOM 626 C C . SER A 1 81 ? -16.797 15.156 7.324 1 98.75 81 SER A C 1
ATOM 628 O O . SER A 1 81 ? -17.719 15.898 7.68 1 98.75 81 SER A O 1
ATOM 630 N N . LEU A 1 82 ? -16.078 15.43 6.289 1 98.44 82 LEU A N 1
ATOM 631 C CA . LEU A 1 82 ? -16.25 16.641 5.492 1 98.44 82 LEU A CA 1
ATOM 632 C C . LEU A 1 82 ? -17.641 16.672 4.867 1 98.44 82 LEU A C 1
ATOM 634 O O . LEU A 1 82 ? -18.281 17.719 4.809 1 98.44 82 LEU A O 1
ATOM 638 N N . ALA A 1 83 ? -18.094 15.477 4.449 1 98 83 ALA A N 1
ATOM 639 C CA . ALA A 1 83 ? -19.422 15.359 3.834 1 98 83 ALA A CA 1
ATOM 640 C C . ALA A 1 83 ? -20.516 15.695 4.832 1 98 83 ALA A C 1
ATOM 642 O O . ALA A 1 83 ? -21.609 16.109 4.445 1 98 83 ALA A O 1
ATOM 643 N N . GLN A 1 84 ? -20.219 15.578 6.09 1 98.12 84 GLN A N 1
ATOM 644 C CA . GLN A 1 84 ? -21.188 15.875 7.152 1 98.12 84 GLN A CA 1
ATOM 645 C C . GLN A 1 84 ? -20.953 17.281 7.715 1 98.12 84 GLN A C 1
ATOM 647 O O . GLN A 1 84 ? -21.406 17.594 8.82 1 98.12 84 GLN A O 1
ATOM 652 N N . SER A 1 85 ? -20.156 18.062 6.988 1 97.25 85 SER A N 1
ATOM 653 C CA . SER A 1 85 ? -19.875 19.453 7.332 1 97.25 85 SER A CA 1
ATOM 654 C C . SER A 1 85 ? -19.094 19.562 8.633 1 97.25 85 SER A C 1
ATOM 656 O O . SER A 1 85 ? -19.359 20.438 9.453 1 97.25 85 SER A O 1
ATOM 658 N N . ILE A 1 86 ? -18.281 18.578 8.852 1 98.25 86 ILE A N 1
ATOM 659 C CA . ILE A 1 86 ? -17.344 18.594 9.969 1 98.25 86 ILE A CA 1
ATOM 660 C C . ILE A 1 86 ? -15.953 18.953 9.477 1 98.25 86 ILE A C 1
ATOM 662 O O . ILE A 1 86 ? -15.438 18.344 8.539 1 98.25 86 ILE A O 1
ATOM 666 N N . ASN A 1 87 ? -15.344 20.016 10.102 1 97.88 87 ASN A N 1
ATOM 667 C CA . ASN A 1 87 ? -13.961 20.344 9.766 1 97.88 87 ASN A CA 1
ATOM 668 C C . ASN A 1 87 ? -13 19.25 10.227 1 97.88 87 ASN A C 1
ATOM 670 O O . ASN A 1 87 ? -13.219 18.625 11.266 1 97.88 87 ASN A O 1
ATOM 674 N N . VAL A 1 88 ? -11.977 19 9.422 1 98.75 88 VAL A N 1
ATOM 675 C CA . VAL A 1 88 ? -10.984 18 9.766 1 98.75 88 VAL A CA 1
ATOM 676 C C . VAL A 1 88 ? -9.609 18.656 9.906 1 98.75 88 VAL A C 1
ATOM 678 O O . VAL A 1 88 ? -9.148 19.344 8.992 1 98.75 88 VAL A O 1
ATOM 681 N N . ILE A 1 89 ? -9.016 18.5 11.07 1 98.81 89 ILE A N 1
ATOM 682 C CA . ILE A 1 89 ? -7.637 18.906 11.328 1 98.81 89 ILE A CA 1
ATOM 683 C C . ILE A 1 89 ? -6.738 17.672 11.43 1 98.81 89 ILE A C 1
ATOM 685 O O . ILE A 1 89 ? -6.93 16.844 12.312 1 98.81 89 ILE A O 1
ATOM 689 N N . CYS A 1 90 ? -5.785 17.609 10.594 1 98.81 90 CYS A N 1
ATOM 690 C CA . CYS A 1 90 ? -4.992 16.391 10.484 1 98.81 90 CYS A CA 1
ATOM 691 C C . CYS A 1 90 ? -3.514 16.672 10.711 1 98.81 90 CYS A C 1
ATOM 693 O O . CYS A 1 90 ? -2.93 17.516 10.031 1 98.81 90 CYS A O 1
ATOM 695 N N . ASP A 1 91 ? -2.902 15.977 11.695 1 98.5 91 ASP A N 1
ATOM 696 C CA . ASP A 1 91 ? -1.456 15.992 11.883 1 98.5 91 ASP A CA 1
ATOM 697 C C . ASP A 1 91 ? -0.752 15.164 10.812 1 98.5 91 ASP A C 1
ATOM 699 O O . ASP A 1 91 ? -0.733 13.93 10.883 1 98.5 91 ASP A O 1
ATOM 703 N N . ARG A 1 92 ? -0.105 15.805 9.883 1 98.56 92 ARG A N 1
ATOM 704 C CA . ARG A 1 92 ? 0.562 15.25 8.711 1 98.56 92 ARG A CA 1
ATOM 705 C C . ARG A 1 92 ? -0.453 14.742 7.691 1 98.56 92 ARG A C 1
ATOM 707 O O . ARG A 1 92 ? -1.602 14.469 8.039 1 98.56 92 ARG A O 1
ATOM 714 N N . PHE A 1 93 ? -0.057 14.711 6.484 1 98.62 93 PHE A N 1
ATOM 715 C CA . PHE A 1 93 ? -0.777 14.156 5.344 1 98.62 93 PHE A CA 1
ATOM 716 C C . PHE A 1 93 ? 0.176 13.875 4.188 1 98.62 93 PHE A C 1
ATOM 718 O O . PHE A 1 93 ? 1.289 13.391 4.398 1 98.62 93 PHE A O 1
ATOM 725 N N . PHE A 1 94 ? -0.253 14.102 2.998 1 98.75 94 PHE A N 1
ATOM 726 C CA . PHE A 1 94 ? 0.483 13.688 1.808 1 98.75 94 PHE A CA 1
ATOM 727 C C . PHE A 1 94 ? 1.79 14.461 1.686 1 98.75 94 PHE A C 1
ATOM 729 O O . PHE A 1 94 ? 2.793 13.93 1.205 1 98.75 94 PHE A O 1
ATOM 736 N N . ASP A 1 95 ? 1.883 15.672 2.133 1 98.75 95 ASP A N 1
ATOM 737 C CA . ASP A 1 95 ? 3.098 16.469 2.033 1 98.75 95 ASP A CA 1
ATOM 738 C C . ASP A 1 95 ? 4.258 15.812 2.771 1 98.75 95 ASP A C 1
ATOM 740 O O . ASP A 1 95 ? 5.414 15.93 2.357 1 98.75 95 ASP A O 1
ATOM 744 N N . SER A 1 96 ? 3.949 15.18 3.885 1 98.5 96 SER A N 1
ATOM 745 C CA . SER A 1 96 ? 4.984 14.414 4.578 1 98.5 96 SER A CA 1
ATOM 746 C C . SER A 1 96 ? 5.59 13.352 3.666 1 98.5 96 SER A C 1
ATOM 748 O O . SER A 1 96 ? 6.812 13.195 3.621 1 98.5 96 SER A O 1
ATOM 750 N N . SER A 1 97 ? 4.754 12.602 2.916 1 98.5 97 SER A N 1
ATOM 751 C CA . SER A 1 97 ? 5.27 11.594 1.994 1 98.5 97 SER A CA 1
ATOM 752 C C . SER A 1 97 ? 6.16 12.219 0.929 1 98.5 97 SER A C 1
ATOM 754 O O . SER A 1 97 ? 7.207 11.672 0.581 1 98.5 97 SER A O 1
ATOM 756 N N . LEU A 1 98 ? 5.758 13.367 0.392 1 98.56 98 LEU A N 1
ATOM 757 C CA . LEU A 1 98 ? 6.539 14.047 -0.636 1 98.56 98 LEU A CA 1
ATOM 758 C C . LEU A 1 98 ? 7.926 14.406 -0.114 1 98.56 98 LEU A C 1
ATOM 760 O O . LEU A 1 98 ? 8.906 14.359 -0.861 1 98.56 98 LEU A O 1
ATOM 764 N N . VAL A 1 99 ? 7.992 14.727 1.163 1 98.31 99 VAL A N 1
ATOM 765 C CA . VAL A 1 99 ? 9.273 15.117 1.737 1 98.31 99 VAL A CA 1
ATOM 766 C C . VAL A 1 99 ? 10.086 13.875 2.086 1 98.31 99 VAL A C 1
ATOM 768 O O . VAL A 1 99 ? 11.219 13.703 1.612 1 98.31 99 VAL A O 1
ATOM 771 N N . TYR A 1 100 ? 9.547 12.969 2.824 1 96.81 100 TYR A N 1
ATOM 772 C CA . TYR A 1 100 ? 10.305 11.852 3.387 1 96.81 100 TYR A CA 1
ATOM 773 C C . TYR A 1 100 ? 10.641 10.828 2.314 1 96.81 100 TYR A C 1
ATOM 775 O O . TYR A 1 100 ? 11.805 10.438 2.166 1 96.81 100 TYR A O 1
ATOM 783 N N . GLN A 1 101 ? 9.672 10.391 1.566 1 97.75 101 GLN A N 1
ATOM 784 C CA . GLN A 1 101 ? 9.945 9.398 0.528 1 97.75 101 GLN A CA 1
ATOM 785 C C . GLN A 1 101 ? 10.398 10.07 -0.766 1 97.75 101 GLN A C 1
ATOM 787 O O . GLN A 1 101 ? 11.211 9.516 -1.508 1 97.75 101 GLN A O 1
ATOM 792 N N . GLY A 1 102 ? 9.859 11.266 -1.039 1 97.62 102 GLY A N 1
ATOM 793 C CA . GLY A 1 102 ? 10.227 11.984 -2.246 1 97.62 102 GLY A CA 1
ATOM 794 C C . GLY A 1 102 ? 11.586 12.664 -2.143 1 97.62 102 GLY A C 1
ATOM 795 O O . GLY A 1 102 ? 12.602 12.094 -2.555 1 97.62 102 GLY A O 1
ATOM 796 N N . LEU A 1 103 ? 11.602 13.781 -1.557 1 95.12 103 LEU A N 1
ATOM 797 C CA . LEU A 1 103 ? 12.773 14.648 -1.576 1 95.12 103 LEU A CA 1
ATOM 798 C C . LEU A 1 103 ? 13.922 14.023 -0.802 1 95.12 103 LEU A C 1
ATOM 800 O O . LEU A 1 103 ? 15.086 14.141 -1.205 1 95.12 103 LEU A O 1
ATOM 804 N N . LYS A 1 104 ? 13.672 13.367 0.283 1 94.19 104 LYS A N 1
ATOM 805 C CA . LYS A 1 104 ? 14.734 12.797 1.114 1 94.19 104 LYS A CA 1
ATOM 806 C C . LYS A 1 104 ? 15.242 11.477 0.536 1 94.19 104 LYS A C 1
ATOM 808 O O . LYS A 1 104 ? 16.453 11.273 0.416 1 94.19 104 LYS A O 1
ATOM 813 N N . LYS A 1 105 ? 14.336 10.57 0.143 1 95.56 105 LYS A N 1
ATOM 814 C CA . LYS A 1 105 ? 14.742 9.234 -0.284 1 95.56 105 LYS A CA 1
ATOM 815 C C . LYS A 1 105 ? 14.852 9.148 -1.805 1 95.56 105 LYS A C 1
ATOM 817 O O . LYS A 1 105 ? 15.234 8.109 -2.35 1 95.56 105 LYS A O 1
ATOM 822 N N . GLY A 1 106 ? 14.422 10.211 -2.525 1 96 106 GLY A N 1
ATOM 823 C CA . GLY A 1 106 ? 14.75 10.344 -3.938 1 96 106 GLY A CA 1
ATOM 824 C C . GLY A 1 106 ? 13.648 9.844 -4.855 1 96 106 GLY A C 1
ATOM 825 O O . GLY A 1 106 ? 13.867 9.672 -6.055 1 96 106 GLY A O 1
ATOM 826 N N . LEU A 1 107 ? 12.461 9.562 -4.387 1 97.75 107 LEU A N 1
ATOM 827 C CA . LEU A 1 107 ? 11.352 9.211 -5.27 1 97.75 107 LEU A CA 1
ATOM 828 C C . LEU A 1 107 ? 10.93 10.414 -6.105 1 97.75 107 LEU A C 1
ATOM 830 O O . LEU A 1 107 ? 10.922 11.547 -5.613 1 97.75 107 LEU A O 1
ATOM 834 N N . ASP A 1 108 ? 10.547 10.141 -7.328 1 97.94 108 ASP A N 1
ATOM 835 C CA . ASP A 1 108 ? 10.07 11.188 -8.227 1 97.94 108 ASP A CA 1
ATOM 836 C C . ASP A 1 108 ? 8.742 11.766 -7.742 1 97.94 108 ASP A C 1
ATOM 838 O O . ASP A 1 108 ? 7.777 11.023 -7.523 1 97.94 108 ASP A O 1
ATOM 842 N N . LEU A 1 109 ? 8.688 13.055 -7.59 1 97.69 109 LEU A N 1
ATOM 843 C CA . LEU A 1 109 ? 7.5 13.703 -7.035 1 97.69 109 LEU A CA 1
ATOM 844 C C . LEU A 1 109 ? 6.297 13.523 -7.957 1 97.69 109 LEU A C 1
ATOM 846 O O . LEU A 1 109 ? 5.176 13.328 -7.484 1 97.69 109 LEU A O 1
ATOM 850 N N . ASP A 1 110 ? 6.477 13.609 -9.25 1 97.75 110 ASP A N 1
ATOM 851 C CA . ASP A 1 110 ? 5.371 13.438 -10.188 1 97.75 110 ASP A CA 1
ATOM 852 C C . ASP A 1 110 ? 4.805 12.016 -10.117 1 97.75 110 ASP A C 1
ATOM 854 O O . ASP A 1 110 ? 3.592 11.82 -10.195 1 97.75 110 ASP A O 1
ATOM 858 N N . PHE A 1 111 ? 5.707 11.055 -10.039 1 98.12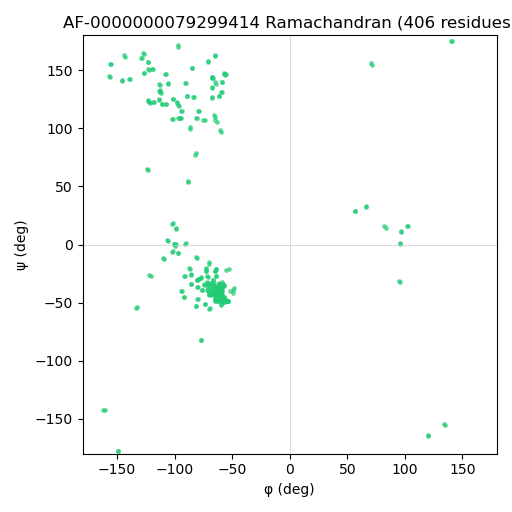 111 PHE A N 1
ATOM 859 C CA . PHE A 1 111 ? 5.305 9.672 -9.805 1 98.12 111 PHE A CA 1
ATOM 860 C C . PHE A 1 111 ? 4.441 9.562 -8.555 1 98.12 111 PHE A C 1
ATOM 862 O O . PHE A 1 111 ? 3.365 8.961 -8.594 1 98.12 111 PHE A O 1
ATOM 869 N N . MET A 1 112 ? 4.902 10.18 -7.461 1 98.62 112 MET A N 1
ATOM 870 C CA . MET A 1 112 ? 4.195 10.102 -6.184 1 98.62 112 MET A CA 1
ATOM 871 C C . MET A 1 112 ? 2.834 10.781 -6.277 1 98.62 112 MET A C 1
ATOM 873 O O . MET A 1 112 ? 1.84 10.258 -5.77 1 98.62 112 MET A O 1
ATOM 877 N N . ILE A 1 113 ? 2.779 11.922 -6.902 1 98.31 113 ILE A N 1
ATOM 878 C CA . ILE A 1 113 ? 1.538 12.672 -7.051 1 98.31 113 ILE A CA 1
ATOM 879 C C . ILE A 1 113 ? 0.546 11.867 -7.887 1 98.31 113 ILE A C 1
ATOM 881 O O . ILE A 1 113 ? -0.639 11.789 -7.555 1 98.31 113 ILE A O 1
ATOM 885 N N . ASP A 1 114 ? 1.009 11.242 -8.938 1 98.44 114 ASP A N 1
ATOM 886 C CA . ASP A 1 114 ? 0.16 10.43 -9.805 1 98.44 114 ASP A CA 1
ATOM 887 C C . ASP A 1 114 ? -0.427 9.242 -9.039 1 98.44 114 ASP A C 1
ATOM 889 O O . ASP A 1 114 ? -1.628 8.977 -9.125 1 98.44 114 ASP A O 1
ATOM 893 N N . ILE A 1 115 ? 0.41 8.555 -8.305 1 98.62 115 ILE A N 1
ATOM 894 C CA . ILE A 1 115 ? -0.054 7.41 -7.527 1 98.62 115 ILE A CA 1
ATOM 895 C C . ILE A 1 115 ? -1.049 7.879 -6.465 1 98.62 115 ILE A C 1
ATOM 897 O O . ILE A 1 115 ? -2.08 7.238 -6.25 1 98.62 115 ILE A O 1
ATOM 901 N N . HIS A 1 116 ? -0.735 9.008 -5.809 1 98.75 116 HIS A N 1
ATOM 902 C CA . HIS A 1 116 ? -1.614 9.555 -4.781 1 98.75 116 HIS A CA 1
ATOM 903 C C . HIS A 1 116 ? -2.996 9.867 -5.348 1 98.75 116 HIS A C 1
ATOM 905 O O . HIS A 1 116 ? -4.012 9.508 -4.746 1 98.75 116 HIS A O 1
ATOM 911 N N . LYS A 1 117 ? -3.035 10.477 -6.473 1 98.44 117 LYS A N 1
ATOM 912 C CA . LYS A 1 117 ? -4.305 10.82 -7.105 1 98.44 117 LYS A CA 1
ATOM 913 C C . LYS A 1 117 ? -5.102 9.57 -7.457 1 98.44 117 LYS A C 1
ATOM 915 O O . LYS A 1 117 ? -6.32 9.531 -7.281 1 98.44 117 LYS A O 1
ATOM 920 N N . LYS A 1 118 ? -4.48 8.57 -7.918 1 98.19 118 LYS A N 1
ATOM 921 C CA . LYS A 1 118 ? -5.141 7.352 -8.375 1 98.19 118 LYS A CA 1
ATOM 922 C C . LYS A 1 118 ? -5.59 6.492 -7.195 1 98.19 118 LYS A C 1
ATOM 924 O O . LYS A 1 118 ? -6.672 5.902 -7.227 1 98.19 118 LYS A O 1
ATOM 929 N N . VAL A 1 119 ? -4.797 6.398 -6.156 1 98.69 119 VAL A N 1
ATOM 930 C CA . VAL A 1 119 ? -5.039 5.469 -5.059 1 98.69 119 VAL A CA 1
ATOM 931 C C . VAL A 1 119 ? -5.859 6.152 -3.969 1 98.69 119 VAL A C 1
ATOM 933 O O . VAL A 1 119 ? -6.832 5.586 -3.465 1 98.69 119 VAL A O 1
ATOM 936 N N . VAL A 1 120 ? -5.48 7.367 -3.633 1 98.56 120 VAL A N 1
ATOM 937 C CA . VAL A 1 120 ? -6.113 8.062 -2.518 1 98.56 120 VAL A CA 1
ATOM 938 C C . VAL A 1 120 ? -7.254 8.938 -3.031 1 98.56 120 VAL A C 1
ATOM 940 O O . VAL A 1 120 ? -8.336 8.969 -2.439 1 98.56 120 VAL A O 1
ATOM 943 N N . GLY A 1 121 ? -7.035 9.57 -4.152 1 97.62 121 GLY A N 1
ATOM 944 C CA . GLY A 1 121 ? -8.039 10.461 -4.727 1 97.62 121 GLY A CA 1
ATOM 945 C C . GLY A 1 121 ? -7.547 11.883 -4.887 1 97.62 121 GLY A C 1
ATOM 946 O O . GLY A 1 121 ? -6.344 12.141 -4.828 1 97.62 121 GLY A O 1
ATOM 947 N N . THR A 1 122 ? -8.484 12.781 -5.086 1 96.25 122 THR A N 1
ATOM 948 C CA . THR A 1 122 ? -8.117 14.141 -5.453 1 96.25 122 THR A CA 1
ATOM 949 C C . THR A 1 122 ? -8.328 15.094 -4.277 1 96.25 122 THR A C 1
ATOM 951 O O . THR A 1 122 ? -8.125 16.312 -4.41 1 96.25 122 THR A O 1
ATOM 954 N N . LEU A 1 123 ? -8.727 14.516 -3.137 1 97 123 LEU A N 1
ATOM 955 C CA . LEU A 1 123 ? -8.906 15.359 -1.963 1 97 123 LEU A CA 1
ATOM 956 C C . LEU A 1 123 ? -7.598 16.031 -1.562 1 97 123 LEU A C 1
ATOM 958 O O . LEU A 1 123 ? -6.57 15.367 -1.427 1 97 123 LEU A O 1
ATOM 962 N N . GLU A 1 124 ? -7.613 17.312 -1.408 1 96.56 124 GLU A N 1
ATOM 963 C CA . GLU A 1 124 ? -6.469 18.094 -0.954 1 96.56 124 GLU A CA 1
ATOM 964 C C . GLU A 1 124 ? -6.836 18.969 0.246 1 96.56 124 GLU A C 1
ATOM 966 O O . GLU A 1 124 ? -7.973 19.438 0.351 1 96.56 124 GLU A O 1
ATOM 971 N N . PRO A 1 125 ? -5.859 19.188 1.143 1 97.94 125 PRO A N 1
ATOM 972 C CA . PRO A 1 125 ? -6.141 20.141 2.223 1 97.94 125 PRO A CA 1
ATOM 973 C C . PRO A 1 125 ? -6.504 21.531 1.706 1 97.94 125 PRO A C 1
ATOM 975 O O . PRO A 1 125 ? -5.922 22 0.724 1 97.94 125 PRO A O 1
ATOM 978 N N . SER A 1 126 ? -7.504 22.125 2.379 1 96.12 126 SER A N 1
ATOM 979 C CA . SER A 1 126 ? -7.797 23.531 2.098 1 96.12 126 SER A CA 1
ATOM 980 C C . SER A 1 126 ? -6.625 24.422 2.469 1 96.12 126 SER A C 1
ATOM 982 O O . SER A 1 126 ? -6.355 25.422 1.787 1 96.12 126 SER A O 1
ATOM 984 N N . LEU A 1 127 ? -6.023 24.078 3.562 1 97.25 127 LEU A N 1
ATOM 985 C CA . LEU A 1 127 ? -4.879 24.797 4.113 1 97.25 127 LEU A CA 1
ATOM 986 C C . LEU A 1 127 ? -3.914 23.828 4.801 1 97.25 127 LEU A C 1
ATOM 988 O O . LEU A 1 127 ? -4.344 22.891 5.465 1 97.25 127 LEU A O 1
ATOM 992 N N . THR A 1 128 ? -2.678 24.094 4.625 1 98.75 128 THR A N 1
ATOM 993 C CA . THR A 1 128 ? -1.629 23.406 5.371 1 98.75 128 THR A CA 1
ATOM 994 C C . THR A 1 128 ? -0.777 24.406 6.148 1 98.75 128 THR A C 1
ATOM 996 O O . THR A 1 128 ? -0.222 25.344 5.566 1 98.75 128 THR A O 1
ATOM 999 N N . PHE A 1 129 ? -0.708 24.234 7.414 1 98.81 129 PHE A N 1
ATOM 1000 C CA . PHE A 1 129 ? 0.21 25.031 8.227 1 98.81 129 PHE A CA 1
ATOM 1001 C C . PHE A 1 129 ? 1.528 24.297 8.43 1 98.81 129 PHE A C 1
ATOM 1003 O O . PHE A 1 129 ? 1.561 23.234 9.039 1 98.81 129 PHE A O 1
ATOM 1010 N N . LEU A 1 130 ? 2.605 24.859 7.895 1 98.88 130 LEU A N 1
ATOM 1011 C CA . LEU A 1 130 ? 3.949 24.312 8.062 1 98.88 130 LEU A CA 1
ATOM 1012 C C . LEU A 1 130 ? 4.664 24.984 9.227 1 98.88 130 LEU A C 1
ATOM 1014 O O . LEU A 1 130 ? 5.012 26.172 9.148 1 98.88 130 LEU A O 1
ATOM 1018 N N . LEU A 1 131 ? 4.836 24.234 10.289 1 98.62 131 LEU A N 1
ATOM 1019 C CA . LEU A 1 131 ? 5.586 24.75 11.43 1 98.62 131 LEU A CA 1
ATOM 1020 C C . LEU A 1 131 ? 7.09 24.625 11.188 1 98.62 131 LEU A C 1
ATOM 1022 O O . LEU A 1 131 ? 7.641 23.531 11.242 1 98.62 131 LEU A O 1
ATOM 1026 N N . ASP A 1 132 ? 7.684 25.797 10.969 1 98.31 132 ASP A N 1
ATOM 1027 C CA . ASP A 1 132 ? 9.102 25.844 10.633 1 98.31 132 ASP A CA 1
ATOM 1028 C C . ASP A 1 132 ? 9.945 26.125 11.875 1 98.31 132 ASP A C 1
ATOM 1030 O O . ASP A 1 132 ? 9.766 27.156 12.539 1 98.31 132 ASP A O 1
ATOM 1034 N N . LEU A 1 133 ? 10.82 25.219 12.18 1 95.5 133 LEU A N 1
ATOM 1035 C CA . LEU A 1 133 ? 11.695 25.328 13.344 1 95.5 133 LEU A CA 1
ATOM 1036 C C . LEU A 1 133 ? 13.109 24.859 13.008 1 95.5 133 LEU A C 1
ATOM 1038 O O . LEU A 1 133 ? 13.289 23.875 12.297 1 95.5 133 LEU A O 1
ATOM 1042 N N . GLU A 1 134 ? 14.102 25.531 13.562 1 94 134 GLU A N 1
ATOM 1043 C CA . GLU A 1 134 ? 15.5 25.172 13.297 1 94 134 GLU A CA 1
ATOM 1044 C C . GLU A 1 134 ? 15.82 23.781 13.844 1 94 134 GLU A C 1
ATOM 1046 O O . GLU A 1 134 ? 15.453 23.453 14.969 1 94 134 GLU A O 1
ATOM 1051 N N . PRO A 1 135 ? 16.578 23.047 13.062 1 92 135 PRO A N 1
ATOM 1052 C CA . PRO A 1 135 ? 16.906 21.672 13.453 1 92 135 PRO A CA 1
ATOM 1053 C C . PRO A 1 135 ? 17.594 21.594 14.812 1 92 135 PRO A C 1
ATOM 1055 O O . PRO A 1 135 ? 17.359 20.656 15.57 1 92 135 PRO A O 1
ATOM 1058 N N . GLU A 1 136 ? 18.391 22.547 15.117 1 90.25 136 GLU A N 1
ATOM 1059 C CA . GLU A 1 136 ? 19.109 22.562 16.391 1 90.25 136 GLU A CA 1
ATOM 1060 C C . GLU A 1 136 ? 18.125 22.609 17.562 1 90.25 136 GLU A C 1
ATOM 1062 O O . GLU A 1 136 ? 18.344 21.969 18.594 1 90.25 136 GLU A O 1
ATOM 1067 N N . ILE A 1 137 ? 17.141 23.344 17.375 1 88.81 137 ILE A N 1
ATOM 1068 C CA . ILE A 1 137 ? 16.125 23.469 18.422 1 88.81 137 ILE A CA 1
ATOM 1069 C C . ILE A 1 137 ? 15.32 22.188 18.531 1 88.81 137 ILE A C 1
ATOM 1071 O O . ILE A 1 137 ? 15.008 21.734 19.641 1 88.81 137 ILE A O 1
ATOM 1075 N N . ILE A 1 138 ? 15.023 21.578 17.438 1 84.75 138 ILE A N 1
ATOM 1076 C CA . ILE A 1 138 ? 14.266 20.328 17.375 1 84.75 138 ILE A CA 1
ATOM 1077 C C . ILE A 1 138 ? 15 19.234 18.156 1 84.75 138 ILE A C 1
ATOM 1079 O O . ILE A 1 138 ? 14.398 18.531 18.969 1 84.75 138 ILE A O 1
ATOM 1083 N N . ILE A 1 139 ? 16.234 19.156 17.891 1 84.31 139 ILE A N 1
ATOM 1084 C CA . ILE A 1 139 ? 17.047 18.109 18.516 1 84.31 139 ILE A CA 1
ATOM 1085 C C . ILE A 1 139 ? 17.078 18.328 20.016 1 84.31 139 ILE A C 1
ATOM 1087 O O . ILE A 1 139 ? 16.969 17.375 20.797 1 84.31 139 ILE A O 1
ATOM 1091 N N . GLU A 1 140 ? 17.203 19.562 20.406 1 83.75 140 GLU A N 1
ATOM 1092 C CA . GLU A 1 140 ? 17.219 19.906 21.828 1 83.75 140 GLU A CA 1
ATOM 1093 C C . GLU A 1 140 ? 15.906 19.5 22.5 1 83.75 140 GLU A C 1
ATOM 1095 O O . GLU A 1 140 ? 15.906 18.969 23.609 1 83.75 140 GLU A O 1
ATOM 1100 N N . ARG A 1 141 ? 14.859 19.719 21.859 1 81.12 141 ARG A N 1
ATOM 1101 C CA . ARG A 1 141 ? 13.531 19.391 22.375 1 81.12 141 ARG A CA 1
ATOM 1102 C C . ARG A 1 141 ? 13.336 17.875 22.469 1 81.12 141 ARG A C 1
ATOM 1104 O O . ARG A 1 141 ? 12.758 17.375 23.438 1 81.12 141 ARG A O 1
ATOM 1111 N N . LEU A 1 142 ? 13.758 17.172 21.469 1 76.81 142 LEU A N 1
ATOM 1112 C CA . LEU A 1 142 ? 13.602 15.719 21.422 1 76.81 142 LEU A CA 1
ATOM 1113 C C . LEU A 1 142 ? 14.445 15.039 22.5 1 76.81 142 LEU A C 1
ATOM 1115 O O . LEU A 1 142 ? 14.039 14.016 23.062 1 76.81 142 LEU A O 1
ATOM 1119 N N . GLN A 1 143 ? 15.562 15.617 22.766 1 76.75 143 GLN A N 1
ATOM 1120 C CA . GLN A 1 143 ? 16.438 15.086 23.812 1 76.75 143 GLN A CA 1
ATOM 1121 C C . GLN A 1 143 ? 15.852 15.312 25.203 1 76.75 143 GLN A C 1
ATOM 1123 O O . GLN A 1 143 ? 16.062 14.516 26.109 1 76.75 143 GLN A O 1
ATOM 1128 N N . LYS A 1 144 ? 15.117 16.297 25.297 1 74 144 LYS A N 1
ATOM 1129 C CA . LYS A 1 144 ? 14.539 16.641 26.594 1 74 144 LYS A CA 1
ATOM 1130 C C . LYS A 1 144 ? 13.234 15.898 26.844 1 74 144 LYS A C 1
ATOM 1132 O O . LYS A 1 144 ? 12.781 15.789 27.984 1 74 144 LYS A O 1
ATOM 1137 N N . SER A 1 145 ? 12.656 15.477 25.891 1 67.12 145 SER A N 1
ATOM 1138 C CA . SER A 1 145 ? 11.344 14.844 26.016 1 67.12 145 SER A CA 1
ATOM 1139 C C . SER A 1 145 ? 11.477 13.391 26.453 1 67.12 145 SER A C 1
ATOM 1141 O O . SER A 1 145 ? 11.914 12.539 25.672 1 67.12 145 SER A O 1
ATOM 1143 N N . ALA A 1 146 ? 11.703 13.102 27.672 1 56.66 146 ALA A N 1
ATOM 1144 C CA . ALA A 1 146 ? 11.844 11.789 28.297 1 56.66 146 ALA A CA 1
ATOM 1145 C C . ALA A 1 146 ? 10.695 10.867 27.891 1 56.66 146 ALA A C 1
ATOM 1147 O O . ALA A 1 146 ? 10.859 9.648 27.812 1 56.66 146 ALA A O 1
ATOM 1148 N N . ASN A 1 147 ? 9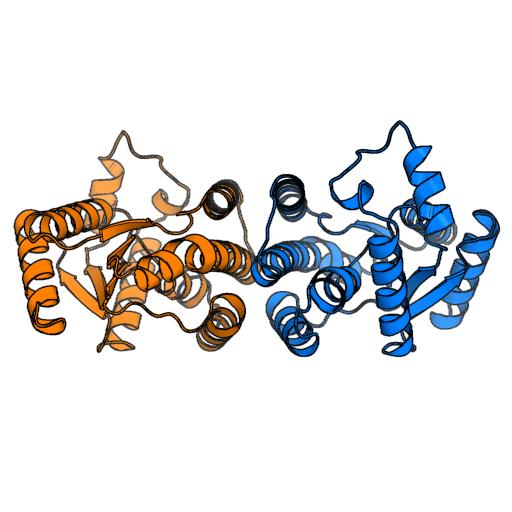.508 11.312 27.781 1 53.12 147 ASN A N 1
ATOM 1149 C CA . ASN A 1 147 ? 8.297 10.508 27.797 1 53.12 147 ASN A CA 1
ATOM 1150 C C . ASN A 1 147 ? 7.789 10.234 26.375 1 53.12 147 ASN A C 1
ATOM 1152 O O . ASN A 1 147 ? 6.691 9.711 26.203 1 53.12 147 ASN A O 1
ATOM 1156 N N . ARG A 1 148 ? 8.477 10.719 25.469 1 56.88 148 ARG A N 1
ATOM 1157 C CA . ARG A 1 148 ? 7.961 10.492 24.125 1 56.88 148 ARG A CA 1
ATOM 1158 C C . ARG A 1 148 ? 8.523 9.203 23.531 1 56.88 148 ARG A C 1
ATOM 1160 O O . ARG A 1 148 ? 9.656 8.82 23.844 1 56.88 148 ARG A O 1
ATOM 1167 N N . GLU A 1 149 ? 7.734 8.414 22.844 1 52.97 149 GLU A N 1
ATOM 1168 C CA . GLU A 1 149 ? 8.195 7.223 22.125 1 52.97 149 GLU A CA 1
ATOM 1169 C C . GLU A 1 149 ? 9.227 7.578 21.062 1 52.97 149 GLU A C 1
ATOM 1171 O O . GLU A 1 149 ? 8.93 8.312 20.125 1 52.97 149 GLU A O 1
ATOM 1176 N N . ILE A 1 150 ? 10.469 7.414 21.469 1 56.22 150 ILE A N 1
ATOM 1177 C CA . ILE A 1 150 ? 11.594 7.641 20.578 1 56.22 150 ILE A CA 1
ATOM 1178 C C . ILE A 1 150 ? 11.539 6.648 19.422 1 56.22 150 ILE A C 1
ATOM 1180 O O . ILE A 1 150 ? 11.516 5.434 19.641 1 56.22 150 ILE A O 1
ATOM 1184 N N . ASN A 1 151 ? 11.156 7.094 18.219 1 61.62 151 ASN A N 1
ATOM 1185 C CA . ASN A 1 151 ? 11.195 6.215 17.062 1 61.62 151 ASN A CA 1
ATOM 1186 C C . ASN A 1 151 ? 12.469 6.41 16.25 1 61.62 151 ASN A C 1
ATOM 1188 O O . ASN A 1 151 ? 13.297 7.262 16.594 1 61.62 151 ASN A O 1
ATOM 1192 N N . HIS A 1 152 ? 12.734 5.555 15.289 1 60.22 152 HIS A N 1
ATOM 1193 C CA . HIS A 1 152 ? 13.961 5.535 14.492 1 60.22 152 HIS A CA 1
ATOM 1194 C C . HIS A 1 152 ? 14.234 6.902 13.875 1 60.22 152 HIS A C 1
ATOM 1196 O O . HIS A 1 152 ? 15.391 7.242 13.602 1 60.22 152 HIS A O 1
ATOM 1202 N N . TYR A 1 153 ? 13.266 7.641 13.773 1 59.22 153 TYR A N 1
ATOM 1203 C CA . TYR A 1 153 ? 13.438 8.945 13.148 1 59.22 153 TYR A CA 1
ATOM 1204 C C . TYR A 1 153 ? 14.023 9.953 14.133 1 59.22 153 TYR A C 1
ATOM 1206 O O . TYR A 1 153 ? 14.695 10.906 13.734 1 59.22 153 TYR A O 1
ATOM 1214 N N . ASP A 1 154 ? 13.727 9.773 15.352 1 59.22 154 ASP A N 1
ATOM 1215 C CA . ASP A 1 154 ? 14.172 10.703 16.391 1 59.22 154 ASP A CA 1
ATOM 1216 C C . ASP A 1 154 ? 15.68 10.594 16.609 1 59.22 154 ASP A C 1
ATOM 1218 O O . ASP A 1 154 ? 16.312 11.547 17.062 1 59.22 154 ASP A O 1
ATOM 1222 N N . MET A 1 155 ? 16.172 9.594 16.125 1 67.81 155 MET A N 1
ATOM 1223 C CA . MET A 1 155 ? 17.578 9.297 16.391 1 67.81 155 MET A CA 1
ATOM 1224 C C . MET A 1 155 ? 18.453 9.672 15.195 1 67.81 155 MET A C 1
ATOM 1226 O O . MET A 1 155 ? 19.641 9.383 15.172 1 67.81 155 MET A O 1
ATOM 1230 N N . GLN A 1 156 ? 17.875 10.477 14.383 1 75 156 GLN A N 1
ATOM 1231 C CA . GLN A 1 156 ? 18.594 10.805 13.156 1 75 156 GLN A CA 1
ATOM 1232 C C . GLN A 1 156 ? 19.578 11.953 13.383 1 75 156 GLN A C 1
ATOM 1234 O O . GLN A 1 156 ? 19.375 12.781 14.266 1 75 156 GLN A O 1
ATOM 1239 N N . PRO A 1 157 ? 20.656 12.023 12.625 1 82.81 157 PRO A N 1
ATOM 1240 C CA . PRO A 1 157 ? 21.609 13.133 12.719 1 82.81 157 PRO A CA 1
ATOM 1241 C C . PRO A 1 157 ? 20.984 14.469 12.297 1 82.81 157 PRO A C 1
ATOM 1243 O O . PRO A 1 157 ? 19.922 14.492 11.672 1 82.81 157 PRO A O 1
ATOM 1246 N N . ILE A 1 158 ? 21.609 15.508 12.664 1 88.75 158 ILE A N 1
ATOM 1247 C CA . ILE A 1 158 ? 21.125 16.859 12.406 1 88.75 158 ILE A CA 1
ATOM 1248 C C . ILE A 1 158 ? 20.953 17.062 10.898 1 88.75 158 ILE A C 1
ATOM 1250 O O . ILE A 1 158 ? 20.047 17.781 10.469 1 88.75 158 ILE A O 1
ATOM 1254 N N . SER A 1 159 ? 21.828 16.469 10.086 1 90.81 159 SER A N 1
ATOM 1255 C CA . SER A 1 159 ? 21.75 16.578 8.633 1 90.81 159 SER A CA 1
ATOM 1256 C C . SER A 1 159 ? 20.406 16.078 8.109 1 90.81 159 SER A C 1
ATOM 1258 O O . SER A 1 159 ? 19.859 16.609 7.148 1 90.81 159 SER A O 1
ATOM 1260 N N . PHE A 1 160 ? 19.891 15.125 8.742 1 90.12 160 PHE A N 1
ATOM 1261 C CA . PHE A 1 160 ? 18.578 14.586 8.398 1 90.12 160 PHE A CA 1
ATOM 1262 C C . PHE A 1 160 ? 17.5 15.633 8.617 1 90.12 160 PHE A C 1
ATOM 1264 O O . PHE A 1 160 ? 16.703 15.906 7.723 1 90.12 160 PHE A O 1
ATOM 1271 N N . HIS A 1 161 ? 17.547 16.219 9.742 1 90.88 161 HIS A N 1
ATOM 1272 C CA . HIS A 1 161 ? 16.531 17.203 10.102 1 90.88 161 HIS A CA 1
ATOM 1273 C C . HIS A 1 161 ? 16.625 18.422 9.203 1 90.88 161 HIS A C 1
ATOM 1275 O O . HIS A 1 161 ? 15.594 19.016 8.852 1 90.88 161 HIS A O 1
ATOM 1281 N N . LYS A 1 162 ? 17.797 18.766 8.852 1 94.5 162 LYS A N 1
ATOM 1282 C CA . LYS A 1 162 ? 17.984 19.891 7.938 1 94.5 162 LYS A CA 1
ATOM 1283 C C . LYS A 1 162 ? 17.375 19.594 6.57 1 94.5 162 LYS A C 1
ATOM 1285 O O . LYS A 1 162 ? 16.703 20.453 5.992 1 94.5 162 LYS A O 1
ATOM 1290 N N . LEU A 1 163 ? 17.594 18.422 6.121 1 94.38 163 LEU A N 1
ATOM 1291 C CA . LEU A 1 163 ? 17.062 18.016 4.824 1 94.38 163 LEU A CA 1
ATOM 1292 C C . LEU A 1 163 ? 15.539 18.016 4.84 1 94.38 163 LEU A C 1
ATOM 1294 O O . LEU A 1 163 ? 14.898 18.422 3.871 1 94.38 163 LEU A O 1
ATOM 1298 N N . ILE A 1 164 ? 15.023 17.5 5.883 1 95.62 164 ILE A N 1
ATOM 1299 C CA . ILE A 1 164 ? 13.57 17.438 6.031 1 95.62 164 ILE A CA 1
ATOM 1300 C C . ILE A 1 164 ? 12.992 18.844 6.051 1 95.62 164 ILE A C 1
ATOM 1302 O O . ILE A 1 164 ? 12.016 19.141 5.355 1 95.62 164 ILE A O 1
ATOM 1306 N N . ARG A 1 165 ? 13.586 19.719 6.883 1 97.19 165 ARG A N 1
ATOM 1307 C CA . ARG A 1 165 ? 13.125 21.109 6.941 1 97.19 165 ARG A CA 1
ATOM 1308 C C . ARG A 1 165 ? 13.18 21.766 5.566 1 97.19 165 ARG A C 1
ATOM 1310 O O . ARG A 1 165 ? 12.219 22.406 5.145 1 97.19 165 ARG A O 1
ATOM 1317 N N . GLU A 1 166 ? 14.273 21.594 4.883 1 97.62 166 GLU A N 1
ATOM 1318 C CA . GLU A 1 166 ? 14.438 22.141 3.545 1 97.62 166 GLU A CA 1
ATOM 1319 C C . GLU A 1 166 ? 13.375 21.609 2.592 1 97.62 166 GLU A C 1
ATOM 1321 O O . GLU A 1 166 ? 12.867 22.344 1.737 1 97.62 166 GLU A O 1
ATOM 1326 N N . GLY A 1 167 ? 13.078 20.344 2.736 1 97.94 167 GLY A N 1
ATOM 1327 C CA . GLY A 1 167 ? 12.055 19.734 1.913 1 97.94 167 GLY A CA 1
ATOM 1328 C C . GLY A 1 167 ? 10.688 20.359 2.084 1 97.94 167 GLY A C 1
ATOM 1329 O O . GLY A 1 167 ? 10.008 20.656 1.101 1 97.94 167 GLY A O 1
ATOM 1330 N N . PHE A 1 168 ? 10.344 20.578 3.303 1 98.44 168 PHE A N 1
ATOM 1331 C CA . PHE A 1 168 ? 9.047 21.188 3.572 1 98.44 168 PHE A CA 1
ATOM 1332 C C . PHE A 1 168 ? 9 22.625 3.045 1 98.44 168 PHE A C 1
ATOM 1334 O O . PHE A 1 168 ? 7.977 23.062 2.512 1 98.44 168 PHE A O 1
ATOM 1341 N N . LEU A 1 169 ? 10.062 23.312 3.229 1 98.44 169 LEU A N 1
ATOM 1342 C CA . LEU A 1 169 ? 10.109 24.688 2.744 1 98.44 169 LEU A CA 1
ATOM 1343 C C . LEU A 1 169 ? 10.023 24.734 1.223 1 98.44 169 LEU A C 1
ATOM 1345 O O . LEU A 1 169 ? 9.406 25.641 0.656 1 98.44 169 LEU A O 1
ATOM 1349 N N . LEU A 1 170 ? 10.656 23.812 0.563 1 98.12 170 LEU A N 1
ATOM 1350 C CA . LEU A 1 170 ? 10.547 23.703 -0.887 1 98.12 170 LEU A CA 1
ATOM 1351 C C . LEU A 1 170 ? 9.102 23.484 -1.313 1 98.12 170 LEU A C 1
ATOM 1353 O O . LEU A 1 170 ? 8.641 24.062 -2.293 1 98.12 170 LEU A O 1
ATOM 1357 N N . LEU A 1 171 ? 8.406 22.625 -0.593 1 98 171 LEU A N 1
ATOM 1358 C CA . LEU A 1 171 ? 7.004 22.375 -0.898 1 98 171 LEU A CA 1
ATOM 1359 C C . LEU A 1 171 ? 6.172 23.641 -0.701 1 98 171 LEU A C 1
ATOM 1361 O O . LEU A 1 171 ? 5.234 23.891 -1.458 1 98 171 LEU A O 1
ATOM 1365 N N . ALA A 1 172 ? 6.504 24.375 0.357 1 98.38 172 ALA A N 1
ATOM 1366 C CA . ALA A 1 172 ? 5.793 25.625 0.607 1 98.38 172 ALA A CA 1
ATOM 1367 C C . ALA A 1 172 ? 5.965 26.594 -0.558 1 98.38 172 ALA A C 1
ATOM 1369 O O . ALA A 1 172 ? 5.035 27.328 -0.905 1 98.38 172 ALA A O 1
ATOM 1370 N N . GLU A 1 173 ? 7.121 26.594 -1.14 1 98.06 173 GLU A N 1
ATOM 1371 C CA . GLU A 1 173 ? 7.379 27.438 -2.307 1 98.06 173 GLU A CA 1
ATOM 1372 C C . GLU A 1 173 ? 6.609 26.938 -3.525 1 98.06 173 GLU A C 1
ATOM 1374 O O . GLU A 1 173 ? 6.141 27.734 -4.34 1 98.06 173 GLU A O 1
ATOM 1379 N N . LYS A 1 174 ? 6.508 25.672 -3.621 1 96.25 174 LYS A N 1
ATOM 1380 C CA . LYS A 1 174 ? 5.852 25.062 -4.77 1 96.25 174 LYS A CA 1
ATOM 1381 C C . LYS A 1 174 ? 4.336 25.219 -4.688 1 96.25 174 LYS A C 1
ATOM 1383 O O . LYS A 1 174 ? 3.664 25.344 -5.715 1 96.25 174 LYS A O 1
ATOM 1388 N N . PHE A 1 175 ? 3.891 25.172 -3.469 1 96.75 175 PHE A N 1
ATOM 1389 C CA . PHE A 1 175 ? 2.447 25.25 -3.27 1 96.75 175 PHE A CA 1
ATOM 1390 C C . PHE A 1 175 ? 2.088 26.391 -2.344 1 96.75 175 PHE A C 1
ATOM 1392 O O . PHE A 1 175 ? 1.441 26.203 -1.313 1 96.75 175 PHE A O 1
ATOM 1399 N N . PRO A 1 176 ? 2.332 27.594 -2.727 1 95.94 176 PRO A N 1
ATOM 1400 C CA . PRO A 1 176 ? 2.174 28.75 -1.841 1 95.94 176 PRO A CA 1
ATOM 1401 C C . PRO A 1 176 ? 0.709 29.094 -1.582 1 95.94 176 PRO A C 1
ATOM 1403 O O . PRO A 1 176 ? 0.398 29.797 -0.61 1 95.94 176 PRO A O 1
ATOM 1406 N N . SER A 1 177 ? -0.199 28.672 -2.416 1 95.12 177 SER A N 1
ATOM 1407 C CA . SER A 1 177 ? -1.61 29 -2.248 1 95.12 177 SER A CA 1
ATOM 1408 C C . SER A 1 177 ? -2.227 28.234 -1.086 1 95.12 177 SER A C 1
ATOM 1410 O O . SER A 1 177 ? -3.195 28.688 -0.476 1 95.12 177 SER A O 1
ATOM 1412 N N . ARG A 1 178 ? -1.613 27.094 -0.709 1 95.94 178 ARG A N 1
ATOM 1413 C CA . ARG A 1 178 ? -2.271 26.266 0.298 1 95.94 178 ARG A CA 1
ATOM 1414 C C . ARG A 1 178 ? -1.374 26.062 1.516 1 95.94 178 ARG A C 1
ATOM 1416 O O . ARG A 1 178 ? -1.864 25.828 2.623 1 95.94 178 ARG A O 1
ATOM 1423 N N . ILE A 1 179 ? -0.063 26.141 1.312 1 98.38 179 ILE A N 1
ATOM 1424 C CA . ILE A 1 179 ? 0.851 25.906 2.426 1 98.38 179 ILE A CA 1
ATOM 1425 C C . ILE A 1 179 ? 1.297 27.25 3.018 1 98.38 179 ILE A C 1
ATOM 1427 O O . ILE A 1 179 ? 1.895 28.078 2.324 1 98.38 179 ILE A O 1
ATOM 1431 N N . ILE A 1 180 ? 1.054 27.422 4.277 1 98.38 180 ILE A N 1
ATOM 1432 C CA . ILE A 1 180 ? 1.421 28.625 5.012 1 98.38 180 ILE A CA 1
ATOM 1433 C C . ILE A 1 180 ? 2.533 28.297 6.008 1 98.38 180 ILE A C 1
ATOM 1435 O O . ILE A 1 180 ? 2.348 27.484 6.914 1 98.38 180 ILE A O 1
ATOM 1439 N N . VAL A 1 181 ? 3.666 28.969 5.867 1 98.62 181 VAL A N 1
ATOM 1440 C CA . VAL A 1 181 ? 4.797 28.75 6.758 1 98.62 181 VAL A CA 1
ATOM 1441 C C . VAL A 1 181 ? 4.625 29.578 8.031 1 98.62 181 VAL A C 1
ATOM 1443 O O . VAL A 1 181 ? 4.371 30.781 7.969 1 98.62 181 VAL A O 1
ATOM 1446 N N . ILE A 1 182 ? 4.715 28.938 9.156 1 98.56 182 ILE A N 1
ATOM 1447 C CA . ILE A 1 182 ? 4.637 29.562 10.469 1 98.56 182 ILE A CA 1
ATOM 1448 C C . ILE A 1 182 ? 5.98 29.438 11.18 1 98.56 182 ILE A C 1
ATOM 1450 O O . ILE A 1 182 ? 6.535 28.344 11.297 1 98.56 182 ILE A O 1
ATOM 1454 N N . ASN A 1 183 ? 6.52 30.562 11.617 1 97.81 183 ASN A N 1
ATOM 1455 C CA . ASN A 1 183 ? 7.707 30.516 12.461 1 97.81 183 ASN A CA 1
ATOM 1456 C C . ASN A 1 183 ? 7.41 29.875 13.812 1 97.81 183 ASN A C 1
ATOM 1458 O O . ASN A 1 183 ? 6.754 30.484 14.664 1 97.81 183 ASN A O 1
ATOM 1462 N N . ALA A 1 184 ? 7.961 28.688 14.031 1 97.06 184 ALA A N 1
ATOM 1463 C CA . ALA A 1 184 ? 7.621 27.906 15.227 1 97.06 184 ALA A CA 1
ATOM 1464 C C . ALA A 1 184 ? 8.578 28.219 16.375 1 97.06 184 ALA A C 1
ATOM 1466 O O . ALA A 1 184 ? 8.5 27.609 17.438 1 97.06 184 ALA A O 1
ATOM 1467 N N . ASN A 1 185 ? 9.469 29.125 16.016 1 95.25 185 ASN A N 1
ATOM 1468 C CA . ASN A 1 185 ? 10.359 29.609 17.078 1 95.25 185 ASN A CA 1
ATOM 1469 C C . ASN A 1 185 ? 9.766 30.797 17.812 1 95.25 185 ASN A C 1
ATOM 1471 O O . ASN A 1 185 ? 10.375 31.875 17.875 1 95.25 185 ASN A O 1
ATOM 1475 N N . GLN A 1 186 ? 8.625 30.641 18.297 1 95.25 186 GLN A N 1
ATOM 1476 C CA . GLN A 1 186 ? 7.852 31.609 19.062 1 95.25 186 GLN A CA 1
ATOM 1477 C C . GLN A 1 186 ? 7.047 30.922 20.156 1 95.25 186 GLN A C 1
ATOM 1479 O O . GLN A 1 186 ? 6.906 29.703 20.156 1 95.25 186 GLN A O 1
ATOM 1484 N N . PRO A 1 187 ? 6.566 31.719 21.172 1 96.56 187 PRO A N 1
ATOM 1485 C CA . PRO A 1 187 ? 5.699 31.094 22.188 1 96.56 187 PRO A CA 1
ATOM 1486 C C . PRO A 1 187 ? 4.477 30.422 21.578 1 96.56 187 PRO A C 1
ATOM 1488 O O . PRO A 1 187 ? 3.93 30.906 20.578 1 96.56 187 PRO A O 1
ATOM 1491 N N . VAL A 1 188 ? 4.078 29.328 22.203 1 97.56 188 VAL A N 1
ATOM 1492 C CA . VAL A 1 188 ? 2.982 28.484 21.75 1 97.56 188 VAL A CA 1
ATOM 1493 C C . VAL A 1 188 ? 1.754 29.344 21.453 1 97.56 188 VAL A C 1
ATOM 1495 O O . VAL A 1 188 ? 1.102 29.172 20.422 1 97.56 188 VAL A O 1
ATOM 1498 N N . GLU A 1 189 ? 1.462 30.328 22.312 1 97.81 189 GLU A N 1
ATOM 1499 C CA . GLU A 1 189 ? 0.262 31.156 22.188 1 97.81 189 GLU A CA 1
ATOM 1500 C C . GLU A 1 189 ? 0.35 32.094 20.984 1 97.81 189 GLU A C 1
ATOM 1502 O O . GLU A 1 189 ? -0.664 32.406 20.359 1 97.81 189 GLU A O 1
ATOM 1507 N N . ASP A 1 190 ? 1.538 32.562 20.719 1 98.19 190 ASP A N 1
ATOM 1508 C CA . ASP A 1 190 ? 1.735 33.438 19.578 1 98.19 190 ASP A CA 1
ATOM 1509 C C . ASP A 1 190 ? 1.562 32.688 18.266 1 98.19 190 ASP A C 1
ATOM 1511 O O . ASP A 1 190 ? 1 33.219 17.297 1 98.19 190 ASP A O 1
ATOM 1515 N N . ILE A 1 191 ? 2.074 31.469 18.219 1 98.31 191 ILE A N 1
ATOM 1516 C CA . ILE A 1 191 ? 1.896 30.609 17.047 1 98.31 191 ILE A CA 1
ATOM 1517 C C . ILE A 1 191 ? 0.408 30.359 16.812 1 98.31 191 ILE A C 1
ATOM 1519 O O . ILE A 1 191 ? -0.083 30.5 15.695 1 98.31 191 ILE A O 1
ATOM 1523 N N . ALA A 1 192 ? -0.324 30.031 17.891 1 98.44 192 ALA A N 1
ATOM 1524 C CA . ALA A 1 192 ? -1.755 29.75 17.797 1 98.44 192 ALA A CA 1
ATOM 1525 C C . ALA A 1 192 ? -2.518 30.953 17.266 1 98.44 192 ALA A C 1
ATOM 1527 O O . ALA A 1 192 ? -3.391 30.812 16.406 1 98.44 192 ALA A O 1
ATOM 1528 N N . LYS A 1 193 ? -2.168 32.125 17.812 1 97.69 193 LYS A N 1
ATOM 1529 C CA . LYS A 1 193 ? -2.811 33.375 17.359 1 97.69 193 LYS A CA 1
ATOM 1530 C C . LYS A 1 193 ? -2.59 33.594 15.867 1 97.69 193 LYS A C 1
ATOM 1532 O O . LYS A 1 193 ? -3.52 33.969 15.148 1 97.69 193 LYS A O 1
ATOM 1537 N N . GLU A 1 194 ? -1.378 33.406 15.445 1 97.88 194 GLU A N 1
ATOM 1538 C CA . GLU A 1 194 ? -1.055 33.594 14.039 1 97.88 194 GLU A CA 1
ATOM 1539 C C . GLU A 1 194 ? -1.834 32.594 13.172 1 97.88 194 GLU A C 1
ATOM 1541 O O . GLU A 1 194 ? -2.35 32.969 12.109 1 97.88 194 GLU A O 1
ATOM 1546 N N . ILE A 1 195 ? -1.916 31.344 13.555 1 97.88 195 ILE A N 1
ATOM 1547 C CA . ILE A 1 195 ? -2.637 30.312 12.828 1 97.88 195 ILE A CA 1
ATOM 1548 C C . ILE A 1 195 ? -4.113 30.688 12.719 1 97.88 195 ILE A C 1
ATOM 1550 O O . ILE A 1 195 ? -4.703 30.594 11.641 1 97.88 195 ILE A O 1
ATOM 1554 N N . PHE A 1 196 ? -4.703 31.156 13.836 1 96.44 196 PHE A N 1
ATOM 1555 C CA . PHE A 1 196 ? -6.113 31.531 13.852 1 96.44 196 PHE A CA 1
ATOM 1556 C C . PHE A 1 196 ? -6.371 32.688 12.891 1 96.44 196 PHE A C 1
ATOM 1558 O O . PHE A 1 196 ? -7.355 32.688 12.156 1 96.44 196 PHE A O 1
ATOM 1565 N N . GLU A 1 197 ? -5.48 33.625 12.977 1 95.69 197 GLU A N 1
ATOM 1566 C CA . GLU A 1 197 ? -5.621 34.781 12.125 1 95.69 197 GLU A CA 1
ATOM 1567 C C . GLU A 1 197 ? -5.523 34.406 10.648 1 95.69 197 GLU A C 1
ATOM 1569 O O . GLU A 1 197 ? -6.316 34.906 9.828 1 95.69 197 GLU A O 1
ATOM 1574 N N . LYS A 1 198 ? -4.559 33.625 10.328 1 94.94 198 LYS A N 1
ATOM 1575 C CA . LYS A 1 198 ? -4.383 33.219 8.945 1 94.94 198 LYS A CA 1
ATOM 1576 C C . LYS A 1 198 ? -5.578 32.375 8.477 1 94.94 198 LYS A C 1
ATOM 1578 O O . LYS A 1 198 ? -6.047 32.562 7.348 1 94.94 198 LYS A O 1
ATOM 1583 N N . PHE A 1 199 ? -6.043 31.484 9.289 1 94.5 199 PHE A N 1
ATOM 1584 C CA . PHE A 1 199 ? -7.195 30.656 8.961 1 94.5 199 PHE A CA 1
ATOM 1585 C C . PHE A 1 199 ? -8.422 31.531 8.695 1 94.5 199 PHE A C 1
ATOM 1587 O O . PHE A 1 199 ? -9.109 31.359 7.688 1 94.5 199 PHE A O 1
ATOM 1594 N N . SER A 1 200 ? -8.703 32.438 9.672 1 92.38 200 SER A N 1
ATOM 1595 C CA . SER A 1 200 ? -9.875 33.312 9.57 1 92.38 200 SER A CA 1
ATOM 1596 C C . SER A 1 200 ? -9.805 34.188 8.32 1 92.38 200 SER A C 1
ATOM 1598 O O . SER A 1 200 ? -10.828 34.406 7.66 1 92.38 200 SER A O 1
ATOM 1600 N N . GLY A 1 201 ? -8.656 34.625 8.039 1 89.94 201 GLY A N 1
ATOM 1601 C CA . GLY A 1 201 ? -8.484 35.5 6.883 1 89.94 201 GLY A CA 1
ATOM 1602 C C . GLY A 1 201 ? -8.719 34.781 5.562 1 89.94 201 GLY A C 1
ATOM 1603 O O . GLY A 1 201 ? -9.281 35.375 4.633 1 89.94 201 GLY A O 1
ATOM 1604 N N . LEU A 1 202 ? -8.375 33.531 5.531 1 85.81 202 LEU A N 1
ATOM 1605 C CA . LEU A 1 202 ? -8.406 32.781 4.277 1 85.81 202 LEU A CA 1
ATOM 1606 C C . LEU A 1 202 ? -9.758 32.094 4.094 1 85.81 202 LEU A C 1
ATOM 1608 O O . LEU A 1 202 ? -10.164 31.812 2.967 1 85.81 202 LEU A O 1
ATOM 1612 N N . THR A 1 203 ? -10.461 31.781 5.184 1 82.44 203 THR A N 1
ATOM 1613 C CA . THR A 1 203 ? -11.727 31.047 5.105 1 82.44 203 THR A CA 1
ATOM 1614 C C . THR A 1 203 ? -12.914 32 5.27 1 82.44 203 THR A C 1
ATOM 1616 O O . THR A 1 203 ? -14.047 31.625 4.977 1 82.44 203 THR A O 1
ATOM 1619 N N . LYS A 1 204 ? -12.844 33.219 5.559 1 79.56 204 LYS A N 1
ATOM 1620 C CA . LYS A 1 204 ? -13.875 34.25 5.801 1 79.56 204 LYS A CA 1
ATOM 1621 C C . LYS A 1 204 ? -14.812 33.812 6.918 1 79.56 204 LYS A C 1
ATOM 1623 O O . LYS A 1 204 ? -16.031 34 6.82 1 79.56 204 LYS A O 1
ATOM 1628 N N . ILE A 1 205 ? -14.352 33.031 7.828 1 71.69 205 ILE A N 1
ATOM 1629 C CA . ILE A 1 205 ? -15.078 32.688 9.039 1 71.69 205 ILE A CA 1
ATOM 1630 C C . ILE A 1 205 ? -14.711 33.625 10.172 1 71.69 205 ILE A C 1
ATOM 1632 O O . ILE A 1 205 ? -13.547 34 10.32 1 71.69 205 ILE A O 1
ATOM 1636 N N . MET B 1 1 ? 16.625 -17.891 -16.547 1 91.19 1 MET B N 1
ATOM 1637 C CA . MET B 1 1 ? 15.922 -18.297 -15.336 1 91.19 1 MET B CA 1
ATOM 1638 C C . MET B 1 1 ? 14.445 -17.906 -15.414 1 91.19 1 MET B C 1
ATOM 1640 O O . MET B 1 1 ? 14.086 -16.922 -16.062 1 91.19 1 MET B O 1
ATOM 1644 N N . TYR B 1 2 ? 13.594 -18.766 -14.828 1 95.69 2 TYR B N 1
ATOM 1645 C CA . TYR B 1 2 ? 12.156 -18.641 -15.062 1 95.69 2 TYR B CA 1
ATOM 1646 C C . TYR B 1 2 ? 11.438 -18.234 -13.781 1 95.69 2 TYR B C 1
ATOM 1648 O O . TYR B 1 2 ? 11.766 -18.703 -12.695 1 95.69 2 TYR B O 1
ATOM 1656 N N . PHE B 1 3 ? 10.539 -17.344 -13.922 1 98.38 3 PHE B N 1
ATOM 1657 C CA . PHE B 1 3 ? 9.555 -17 -12.898 1 98.38 3 PHE B CA 1
ATOM 1658 C C . PHE B 1 3 ? 8.203 -17.641 -13.211 1 98.38 3 PHE B C 1
ATOM 1660 O O . PHE B 1 3 ? 7.516 -17.203 -14.141 1 98.38 3 PHE B O 1
ATOM 1667 N N . ILE B 1 4 ? 7.855 -18.641 -12.438 1 98.44 4 ILE B N 1
ATOM 1668 C CA . ILE B 1 4 ? 6.652 -19.422 -12.695 1 98.44 4 ILE B CA 1
ATOM 1669 C C . ILE B 1 4 ? 5.637 -19.188 -11.578 1 98.44 4 ILE B C 1
ATOM 1671 O O . ILE B 1 4 ? 5.992 -19.203 -10.398 1 98.44 4 ILE B O 1
ATOM 1675 N N . THR B 1 5 ? 4.41 -18.938 -11.938 1 98.81 5 THR B N 1
ATOM 1676 C CA . THR B 1 5 ? 3.381 -18.75 -10.922 1 98.81 5 THR B CA 1
ATOM 1677 C C . THR B 1 5 ? 2.277 -19.797 -11.07 1 98.81 5 THR B C 1
ATOM 1679 O O . THR B 1 5 ? 2.061 -20.328 -12.164 1 98.81 5 THR B O 1
ATOM 1682 N N . PHE B 1 6 ? 1.67 -20.109 -9.953 1 98.81 6 PHE B N 1
ATOM 1683 C CA . PHE B 1 6 ? 0.47 -20.938 -9.914 1 98.81 6 PHE B CA 1
ATOM 1684 C C . PHE B 1 6 ? -0.737 -20.125 -9.469 1 98.81 6 PHE B C 1
ATOM 1686 O O . PHE B 1 6 ? -0.663 -19.375 -8.492 1 98.81 6 PHE B O 1
ATOM 1693 N N . GLU B 1 7 ? -1.799 -20.219 -10.219 1 98.81 7 GLU B N 1
ATOM 1694 C CA . GLU B 1 7 ? -3.043 -19.531 -9.891 1 98.81 7 GLU B CA 1
ATOM 1695 C C . GLU B 1 7 ? -4.223 -20.5 -9.859 1 98.81 7 GLU B C 1
ATOM 1697 O O . GLU B 1 7 ? -4.125 -21.625 -10.383 1 98.81 7 GLU B O 1
ATOM 1702 N N . GLY B 1 8 ? -5.305 -20.078 -9.273 1 96.75 8 GLY B N 1
ATOM 1703 C CA . GLY B 1 8 ? -6.512 -20.875 -9.109 1 96.75 8 GLY B CA 1
ATOM 1704 C C . GLY B 1 8 ? -7.18 -20.672 -7.762 1 96.75 8 GLY B C 1
ATOM 1705 O O . GLY B 1 8 ? -6.637 -19.984 -6.891 1 96.75 8 GLY B O 1
ATOM 1706 N N . CYS B 1 9 ? -8.312 -21.281 -7.609 1 92.25 9 CYS B N 1
ATOM 1707 C CA . CYS B 1 9 ? -9.078 -21.141 -6.375 1 92.25 9 CYS B CA 1
ATOM 1708 C C . CYS B 1 9 ? -8.398 -21.875 -5.227 1 92.25 9 CYS B C 1
ATOM 1710 O O . CYS B 1 9 ? -7.57 -22.766 -5.449 1 92.25 9 CYS B O 1
ATOM 1712 N N . ASP B 1 10 ? -8.75 -21.422 -4.016 1 89.06 10 ASP B N 1
ATOM 1713 C CA . ASP B 1 10 ? -8.289 -22.172 -2.85 1 89.06 10 ASP B CA 1
ATOM 1714 C C . ASP B 1 10 ? -8.805 -23.609 -2.889 1 89.06 10 ASP B C 1
ATOM 1716 O O . ASP B 1 10 ? -9.953 -23.859 -3.24 1 89.06 10 ASP B O 1
ATOM 1720 N N . GLY B 1 11 ? -7.863 -24.531 -2.678 1 88.19 11 GLY B N 1
ATOM 1721 C CA . GLY B 1 11 ? -8.258 -25.938 -2.711 1 88.19 11 GLY B CA 1
ATOM 1722 C C . GLY B 1 11 ? -8.023 -26.594 -4.062 1 88.19 11 GLY B C 1
ATOM 1723 O O . GLY B 1 11 ? -8.258 -27.797 -4.227 1 88.19 11 GLY B O 1
ATOM 1724 N N . SER B 1 12 ? -7.496 -25.844 -4.98 1 93.38 12 SER B N 1
ATOM 1725 C CA . SER B 1 12 ? -7.32 -26.375 -6.332 1 93.38 12 SER B CA 1
ATOM 1726 C C . SER B 1 12 ? -6.066 -27.234 -6.426 1 93.38 12 SER B C 1
ATOM 1728 O O . SER B 1 12 ? -5.863 -27.938 -7.422 1 93.38 12 SER B O 1
ATOM 1730 N N . GLY B 1 13 ? -5.227 -27.203 -5.402 1 94 13 GLY B N 1
ATOM 1731 C CA . GLY B 1 13 ? -4.051 -28.047 -5.391 1 94 13 GLY B CA 1
ATOM 1732 C C . GLY B 1 13 ? -2.773 -27.312 -5.746 1 94 13 GLY B C 1
ATOM 1733 O O . GLY B 1 13 ? -1.755 -27.938 -6.059 1 94 13 GLY B O 1
ATOM 1734 N N . LYS B 1 14 ? -2.752 -25.969 -5.719 1 96.5 14 LYS B N 1
ATOM 1735 C CA . LYS B 1 14 ? -1.604 -25.141 -6.094 1 96.5 14 LYS B CA 1
ATOM 1736 C C . LYS B 1 14 ? -0.379 -25.5 -5.258 1 96.5 14 LYS B C 1
ATOM 1738 O O . LYS B 1 14 ? 0.695 -25.766 -5.801 1 96.5 14 LYS B O 1
ATOM 1743 N N . THR B 1 15 ? -0.599 -25.562 -3.936 1 95.44 15 THR B N 1
ATOM 1744 C CA . THR B 1 15 ? 0.512 -25.797 -3.021 1 95.44 15 THR B CA 1
ATOM 1745 C C . THR B 1 15 ? 1.186 -27.125 -3.326 1 95.44 15 THR B C 1
ATOM 1747 O O . THR B 1 15 ? 2.414 -27.219 -3.324 1 95.44 15 THR B O 1
ATOM 1750 N N . THR B 1 16 ? 0.398 -28.141 -3.605 1 96.94 16 THR B N 1
ATOM 1751 C CA . THR B 1 16 ? 0.911 -29.453 -3.945 1 96.94 16 THR B CA 1
ATOM 1752 C C . THR B 1 16 ? 1.695 -29.406 -5.254 1 96.94 16 THR B C 1
ATOM 1754 O O . THR B 1 16 ? 2.801 -29.953 -5.34 1 96.94 16 THR B O 1
ATOM 1757 N N . GLN B 1 17 ? 1.16 -28.781 -6.215 1 98.5 17 GLN B N 1
ATOM 1758 C CA . GLN B 1 17 ? 1.789 -28.766 -7.531 1 98.5 17 GLN B CA 1
ATOM 1759 C C . GLN B 1 17 ? 3.053 -27.906 -7.527 1 98.5 17 GLN B C 1
ATOM 1761 O O . GLN B 1 17 ? 4.016 -28.203 -8.234 1 98.5 17 GLN B O 1
ATOM 1766 N N . VAL B 1 18 ? 3.09 -26.828 -6.734 1 98.5 18 VAL B N 1
ATOM 1767 C CA . VAL B 1 18 ? 4.289 -26.016 -6.539 1 98.5 18 VAL B CA 1
ATOM 1768 C C . VAL B 1 18 ? 5.418 -26.891 -6 1 98.5 18 VAL B C 1
ATOM 1770 O O . VAL B 1 18 ? 6.543 -26.844 -6.508 1 98.5 18 VAL B O 1
ATOM 1773 N N . SER B 1 19 ? 5.078 -27.688 -5 1 98.19 19 SER B N 1
ATOM 1774 C CA . SER B 1 19 ? 6.059 -28.562 -4.375 1 98.19 19 SER B CA 1
ATOM 1775 C C . SER B 1 19 ? 6.578 -29.609 -5.363 1 98.19 19 SER B C 1
ATOM 1777 O O . SER B 1 19 ? 7.777 -29.891 -5.406 1 98.19 19 SER B O 1
ATOM 1779 N N . LEU B 1 20 ? 5.734 -30.172 -6.145 1 98.38 20 LEU B N 1
ATOM 1780 C CA . LEU B 1 20 ? 6.117 -31.203 -7.105 1 98.38 20 LEU B CA 1
ATOM 1781 C C . LEU B 1 20 ? 7 -30.609 -8.203 1 98.38 20 LEU B C 1
ATOM 1783 O O . LEU B 1 20 ? 7.949 -31.266 -8.648 1 98.38 20 LEU B O 1
ATOM 1787 N N . LEU B 1 21 ? 6.684 -29.406 -8.672 1 98.06 21 LEU B N 1
ATOM 1788 C CA . LEU B 1 21 ? 7.516 -28.766 -9.688 1 98.06 21 LEU B CA 1
ATOM 1789 C C . LEU B 1 21 ? 8.906 -28.453 -9.133 1 98.06 21 LEU B C 1
ATOM 1791 O O . LEU B 1 21 ? 9.906 -28.641 -9.828 1 98.06 21 LEU B O 1
ATOM 1795 N N . ARG B 1 22 ? 8.906 -27.938 -7.867 1 98.19 22 ARG B N 1
ATOM 1796 C CA . ARG B 1 22 ? 10.188 -27.688 -7.211 1 98.19 22 ARG B CA 1
ATOM 1797 C C . ARG B 1 22 ? 11.039 -28.953 -7.172 1 98.19 22 ARG B C 1
ATOM 1799 O O . ARG B 1 22 ? 12.227 -28.922 -7.508 1 98.19 22 ARG B O 1
ATOM 1806 N N . ASN B 1 23 ? 10.43 -30.062 -6.742 1 97.62 23 ASN B N 1
ATOM 1807 C CA . ASN B 1 23 ? 11.133 -31.328 -6.688 1 97.62 23 ASN B CA 1
ATOM 1808 C C . ASN B 1 23 ? 11.648 -31.75 -8.062 1 97.62 23 ASN B C 1
ATOM 1810 O O . ASN B 1 23 ? 12.75 -32.281 -8.18 1 97.62 23 ASN B O 1
ATOM 1814 N N . HIS B 1 24 ? 10.82 -31.516 -9.008 1 95.88 24 HIS B N 1
ATOM 1815 C CA . HIS B 1 24 ? 11.211 -31.844 -10.383 1 95.88 24 HIS B CA 1
ATOM 1816 C C . HIS B 1 24 ? 12.445 -31.047 -10.797 1 95.88 24 HIS B C 1
ATOM 1818 O O . HIS B 1 24 ? 13.375 -31.594 -11.391 1 95.88 24 HIS B O 1
ATOM 1824 N N . PHE B 1 25 ? 12.477 -29.734 -10.5 1 96.12 25 PHE B N 1
ATOM 1825 C CA . PHE B 1 25 ? 13.625 -28.875 -10.789 1 96.12 25 PHE B CA 1
ATOM 1826 C C . PHE B 1 25 ? 14.875 -29.406 -10.078 1 96.12 25 PHE B C 1
ATOM 1828 O O . PHE B 1 25 ? 15.93 -29.547 -10.695 1 96.12 25 PHE B O 1
ATOM 1835 N N . GLN B 1 26 ? 14.656 -29.734 -8.859 1 95.75 26 GLN B N 1
ATOM 1836 C CA . GLN B 1 26 ? 15.773 -30.219 -8.062 1 95.75 26 GLN B CA 1
ATOM 1837 C C . GLN B 1 26 ? 16.344 -31.516 -8.641 1 95.75 26 GLN B C 1
ATOM 1839 O O . GLN B 1 26 ? 17.562 -31.703 -8.688 1 95.75 26 GLN B O 1
ATOM 1844 N N . SER B 1 27 ? 15.516 -32.375 -9.023 1 95.06 27 SER B N 1
ATOM 1845 C CA . SER B 1 27 ? 15.938 -33.656 -9.57 1 95.06 27 SER B CA 1
ATOM 1846 C C . SER B 1 27 ? 16.719 -33.5 -10.867 1 95.06 27 SER B C 1
ATOM 1848 O O . SER B 1 27 ? 17.5 -34.375 -11.258 1 95.06 27 SER B O 1
ATOM 1850 N N . ARG B 1 28 ? 16.562 -32.406 -11.508 1 92.81 28 ARG B N 1
ATOM 1851 C CA . ARG B 1 28 ? 17.234 -32.125 -12.773 1 92.81 28 ARG B CA 1
ATOM 1852 C C . ARG B 1 28 ? 18.438 -31.219 -12.562 1 92.81 28 ARG B C 1
ATOM 1854 O O . ARG B 1 28 ? 19.047 -30.75 -13.531 1 92.81 28 ARG B O 1
ATOM 1861 N N . GLY B 1 29 ? 18.703 -30.844 -11.336 1 94.62 29 GLY B N 1
ATOM 1862 C CA . GLY B 1 29 ? 19.844 -30.016 -11 1 94.62 29 GLY B CA 1
ATOM 1863 C C . GLY B 1 29 ? 19.609 -28.547 -11.234 1 94.62 29 GLY B C 1
ATOM 1864 O O . GLY B 1 29 ? 20.562 -27.766 -11.336 1 94.62 29 GLY B O 1
ATOM 1865 N N . LEU B 1 30 ? 18.375 -28.141 -11.391 1 94.56 30 LEU B N 1
ATOM 1866 C CA . LEU B 1 30 ? 18.031 -26.734 -11.578 1 94.56 30 LEU B CA 1
ATOM 1867 C C . LEU B 1 30 ? 17.797 -26.047 -10.234 1 94.56 30 LEU B C 1
ATOM 1869 O O . LEU B 1 30 ? 17.062 -26.562 -9.383 1 94.56 30 LEU B O 1
ATOM 1873 N N . LYS B 1 31 ? 18.469 -24.938 -10 1 97.12 31 LYS B N 1
ATOM 1874 C CA . LYS B 1 31 ? 18.234 -24.156 -8.789 1 97.12 31 LYS B CA 1
ATOM 1875 C C . LYS B 1 31 ? 16.828 -23.531 -8.805 1 97.12 31 LYS B C 1
ATOM 1877 O O . LYS B 1 31 ? 16.391 -23.031 -9.828 1 97.12 31 LYS B O 1
ATOM 1882 N N . CYS B 1 32 ? 16.188 -23.672 -7.629 1 97.81 32 CYS B N 1
ATOM 1883 C CA . CYS B 1 32 ? 14.828 -23.141 -7.574 1 97.81 32 CYS B CA 1
ATOM 1884 C C . CYS B 1 32 ? 14.43 -22.812 -6.141 1 97.81 32 CYS B C 1
ATOM 1886 O O . CYS B 1 32 ? 14.883 -23.453 -5.199 1 97.81 32 CYS B O 1
ATOM 1888 N N . ILE B 1 33 ? 13.672 -21.75 -5.988 1 98.38 33 ILE B N 1
ATOM 1889 C CA . ILE B 1 33 ? 13.016 -21.453 -4.719 1 98.38 33 ILE B CA 1
ATOM 1890 C C . ILE B 1 33 ? 11.508 -21.359 -4.922 1 98.38 33 ILE B C 1
ATOM 1892 O O . ILE B 1 33 ? 11.039 -21.109 -6.035 1 98.38 33 ILE B O 1
ATOM 1896 N N . THR B 1 34 ? 10.805 -21.719 -3.84 1 98.75 34 THR B N 1
ATOM 1897 C CA . THR B 1 34 ? 9.359 -21.516 -3.836 1 98.75 34 THR B CA 1
ATOM 1898 C C . THR B 1 34 ? 8.969 -20.375 -2.91 1 98.75 34 THR B C 1
ATOM 1900 O O . THR B 1 34 ? 9.656 -20.109 -1.921 1 98.75 34 THR B O 1
ATOM 1903 N N . THR B 1 35 ? 7.938 -19.672 -3.281 1 98.69 35 THR B N 1
ATOM 1904 C CA . THR B 1 35 ? 7.398 -18.578 -2.48 1 98.69 35 THR B CA 1
ATOM 1905 C C . THR B 1 35 ? 5.891 -18.453 -2.682 1 98.69 35 THR B C 1
ATOM 1907 O O . THR B 1 35 ? 5.266 -19.312 -3.301 1 98.69 35 THR B O 1
ATOM 1910 N N . LYS B 1 36 ? 5.277 -17.469 -2.051 1 98.38 36 LYS B N 1
ATOM 1911 C CA . LYS B 1 36 ? 3.828 -17.328 -2.139 1 98.38 36 LYS B CA 1
ATOM 1912 C C . LYS B 1 36 ? 3.41 -15.883 -1.868 1 98.38 36 LYS B C 1
ATOM 1914 O O . LYS B 1 36 ? 4.137 -15.125 -1.217 1 98.38 36 LYS B O 1
ATOM 1919 N N . GLU B 1 37 ? 2.256 -15.547 -2.41 1 98.12 37 GLU B N 1
ATOM 1920 C CA . GLU B 1 37 ? 1.675 -14.234 -2.15 1 98.12 37 GLU B CA 1
ATOM 1921 C C . GLU B 1 37 ? 0.272 -14.352 -1.562 1 98.12 37 GLU B C 1
ATOM 1923 O O . GLU B 1 37 ? -0.471 -15.281 -1.901 1 98.12 37 GLU B O 1
ATOM 1928 N N . PRO B 1 38 ? -0.173 -13.312 -0.859 1 97.56 38 PRO B N 1
ATOM 1929 C CA . PRO B 1 38 ? 0.746 -12.383 -0.2 1 97.56 38 PRO B CA 1
ATOM 1930 C C . PRO B 1 38 ? 1.692 -13.078 0.776 1 97.56 38 PRO B C 1
ATOM 1932 O O . PRO B 1 38 ? 1.315 -14.07 1.406 1 97.56 38 PRO B O 1
ATOM 1935 N N . GLY B 1 39 ? 2.873 -12.602 0.924 1 97.94 39 GLY B N 1
ATOM 1936 C CA . GLY B 1 39 ? 3.928 -13.211 1.72 1 97.94 39 GLY B CA 1
ATOM 1937 C C . GLY B 1 39 ? 5.262 -13.258 1.001 1 97.94 39 GLY B C 1
ATOM 1938 O O . GLY B 1 39 ? 5.551 -12.406 0.156 1 97.94 39 GLY B O 1
ATOM 1939 N N . GLY B 1 40 ? 6.074 -14.219 1.42 1 97.94 40 GLY B N 1
ATOM 1940 C CA . GLY B 1 40 ? 7.344 -14.445 0.75 1 97.94 40 GLY B CA 1
ATOM 1941 C C . GLY B 1 40 ? 8.508 -13.734 1.423 1 97.94 40 GLY B C 1
ATOM 1942 O O . GLY B 1 40 ? 9.648 -14.195 1.345 1 97.94 40 GLY B O 1
ATOM 1943 N N . THR B 1 41 ? 8.281 -12.625 2.01 1 98.06 41 THR B N 1
ATOM 1944 C CA . THR B 1 41 ? 9.266 -11.891 2.801 1 98.06 41 THR B CA 1
ATOM 1945 C C . THR B 1 41 ? 8.695 -11.531 4.172 1 98.06 41 THR B C 1
ATOM 1947 O O . THR B 1 41 ? 7.48 -11.578 4.379 1 98.06 41 THR B O 1
ATOM 1950 N N . PRO B 1 42 ? 9.578 -11.234 5.09 1 97.44 42 PRO B N 1
ATOM 1951 C CA . PRO B 1 42 ? 9.078 -10.906 6.426 1 97.44 42 PRO B CA 1
ATOM 1952 C C . PRO B 1 42 ? 8.031 -9.789 6.402 1 97.44 42 PRO B C 1
ATOM 1954 O O . PRO B 1 42 ? 6.969 -9.922 7.012 1 97.44 42 PRO B O 1
ATOM 1957 N N . LEU B 1 43 ? 8.305 -8.695 5.707 1 97.75 43 LEU B N 1
ATOM 1958 C CA . LEU B 1 43 ? 7.355 -7.59 5.645 1 97.75 43 LEU B CA 1
ATOM 1959 C C . LEU B 1 43 ? 6.066 -8.008 4.953 1 97.75 43 LEU B C 1
ATOM 1961 O O . LEU B 1 43 ? 4.973 -7.707 5.434 1 97.75 43 LEU B O 1
ATOM 1965 N N . ALA B 1 44 ? 6.188 -8.68 3.826 1 98.25 44 ALA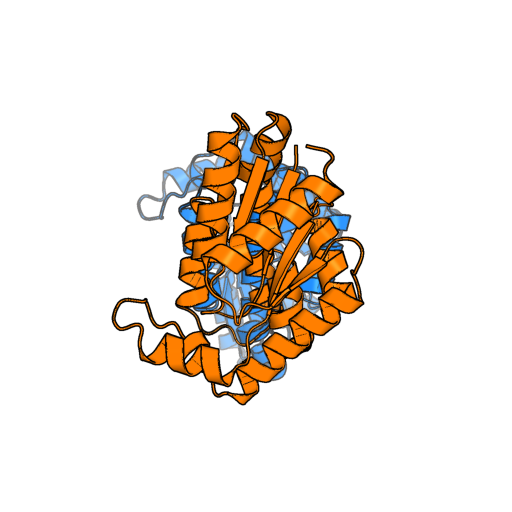 B N 1
ATOM 1966 C CA . ALA B 1 44 ? 5.008 -9.109 3.082 1 98.25 44 ALA B CA 1
ATOM 1967 C C . ALA B 1 44 ? 4.156 -10.07 3.912 1 98.25 44 ALA B C 1
ATOM 1969 O O . ALA B 1 44 ? 2.928 -10.07 3.801 1 98.25 44 ALA B O 1
ATOM 1970 N N . GLN B 1 45 ? 4.848 -10.875 4.738 1 97.94 45 GLN B N 1
ATOM 1971 C CA . GLN B 1 45 ? 4.125 -11.773 5.633 1 97.94 45 GLN B CA 1
ATOM 1972 C C . GLN B 1 45 ? 3.336 -10.992 6.68 1 97.94 45 GLN B C 1
ATOM 1974 O O . GLN B 1 45 ? 2.221 -11.375 7.035 1 97.94 45 GLN B O 1
ATOM 1979 N N . GLU B 1 46 ? 3.93 -9.977 7.223 1 97.12 46 GLU B N 1
ATOM 1980 C CA . GLU B 1 46 ? 3.211 -9.117 8.164 1 97.12 46 GLU B CA 1
ATOM 1981 C C . GLU B 1 46 ? 1.994 -8.477 7.5 1 97.12 46 GLU B C 1
ATOM 1983 O O . GLU B 1 46 ? 0.929 -8.383 8.117 1 97.12 46 GLU B O 1
ATOM 1988 N N . ILE B 1 47 ? 2.164 -8.023 6.273 1 97.75 47 ILE B N 1
ATOM 1989 C CA . ILE B 1 47 ? 1.061 -7.418 5.539 1 97.75 47 ILE B CA 1
ATOM 1990 C C . ILE B 1 47 ? -0.032 -8.453 5.297 1 97.75 47 ILE B C 1
ATOM 1992 O O . ILE B 1 47 ? -1.223 -8.148 5.402 1 97.75 47 ILE B O 1
ATOM 1996 N N . ARG B 1 48 ? 0.376 -9.711 5 1 96.5 48 ARG B N 1
ATOM 1997 C CA . ARG B 1 48 ? -0.582 -10.805 4.848 1 96.5 48 ARG B CA 1
ATOM 1998 C C . ARG B 1 48 ? -1.427 -10.969 6.105 1 96.5 48 ARG B C 1
ATOM 2000 O O . ARG B 1 48 ? -2.648 -11.102 6.027 1 96.5 48 ARG B O 1
ATOM 2007 N N . SER B 1 49 ? -0.728 -10.961 7.219 1 95.62 49 SER B N 1
ATOM 2008 C CA . SER B 1 49 ? -1.43 -11.109 8.484 1 95.62 49 SER B CA 1
ATOM 2009 C C . SER B 1 49 ? -2.455 -10 8.688 1 95.62 49 SER B C 1
ATOM 2011 O O . SER B 1 49 ? -3.559 -10.25 9.172 1 95.62 49 SER B O 1
ATOM 2013 N N . LEU B 1 50 ? -2.104 -8.828 8.312 1 94.94 50 LEU B N 1
ATOM 2014 C CA . LEU B 1 50 ? -3.006 -7.688 8.406 1 94.94 50 LEU B CA 1
ATOM 2015 C C . LEU B 1 50 ? -4.211 -7.867 7.496 1 94.94 50 LEU B C 1
ATOM 2017 O O . LEU B 1 50 ? -5.344 -7.578 7.891 1 94.94 50 LEU B O 1
ATOM 2021 N N . LEU B 1 51 ? -3.99 -8.32 6.27 1 95.06 51 LEU B N 1
ATOM 2022 C CA . LEU B 1 51 ? -5.039 -8.531 5.277 1 95.06 51 LEU B CA 1
ATOM 2023 C C . LEU B 1 51 ? -6.031 -9.586 5.75 1 95.06 51 LEU B C 1
ATOM 2025 O O . LEU B 1 51 ? -7.223 -9.5 5.457 1 95.06 51 LEU B O 1
ATOM 2029 N N . LEU B 1 52 ? -5.496 -10.547 6.434 1 91.38 52 LEU B N 1
ATOM 2030 C CA . LEU B 1 52 ? -6.332 -11.656 6.875 1 91.38 52 LEU B CA 1
ATOM 2031 C C . LEU B 1 52 ? -7.137 -11.273 8.109 1 91.38 52 LEU B C 1
ATOM 2033 O O . LEU B 1 52 ? -8.234 -11.789 8.328 1 91.38 52 LEU B O 1
ATOM 2037 N N . LYS B 1 53 ? -6.582 -10.375 8.898 1 90.25 53 LYS B N 1
ATOM 2038 C CA . LYS B 1 53 ? -7.199 -10 10.164 1 90.25 53 LYS B CA 1
ATOM 2039 C C . LYS B 1 53 ? -8.242 -8.898 9.961 1 90.25 53 LYS B C 1
ATOM 2041 O O . LYS B 1 53 ? -9.18 -8.773 10.75 1 90.25 53 LYS B O 1
ATOM 2046 N N . SER B 1 54 ? -8.062 -8.164 8.953 1 85.5 54 SER B N 1
ATOM 2047 C CA . SER B 1 54 ? -8.883 -6.969 8.773 1 85.5 54 SER B CA 1
ATOM 2048 C C . SER B 1 54 ? -9.922 -7.176 7.676 1 85.5 54 SER B C 1
ATOM 2050 O O . SER B 1 54 ? -9.656 -7.863 6.684 1 85.5 54 SER B O 1
ATOM 2052 N N . GLU B 1 55 ? -11.078 -6.684 7.988 1 85.75 55 GLU B N 1
ATOM 2053 C CA . GLU B 1 55 ? -12.062 -6.586 6.914 1 85.75 55 GLU B CA 1
ATOM 2054 C C . GLU B 1 55 ? -11.906 -5.277 6.145 1 85.75 55 GLU B C 1
ATOM 2056 O O . GLU B 1 55 ? -12.375 -4.227 6.59 1 85.75 55 GLU B O 1
ATOM 2061 N N . ILE B 1 56 ? -11.305 -5.316 5.035 1 93.56 56 ILE B N 1
ATOM 2062 C CA . ILE B 1 56 ? -11.078 -4.133 4.215 1 93.56 56 ILE B CA 1
ATOM 2063 C C . ILE B 1 56 ? -12.156 -4.031 3.141 1 93.56 56 ILE B C 1
ATOM 2065 O O . ILE B 1 56 ? -12.195 -4.84 2.211 1 93.56 56 ILE B O 1
ATOM 2069 N N . LYS B 1 57 ? -13.062 -3.086 3.258 1 92.06 57 LYS B N 1
ATOM 2070 C CA . LYS B 1 57 ? -14.211 -2.949 2.369 1 92.06 57 LYS B CA 1
ATOM 2071 C C . LYS B 1 57 ? -13.812 -2.281 1.056 1 92.06 57 LYS B C 1
ATOM 2073 O O . LYS B 1 57 ? -14.328 -2.641 -0.007 1 92.06 57 LYS B O 1
ATOM 2078 N N . ASP B 1 58 ? -12.898 -1.316 1.114 1 97 58 ASP B N 1
ATOM 2079 C CA . ASP B 1 58 ? -12.484 -0.573 -0.07 1 97 58 ASP B CA 1
ATOM 2080 C C . ASP B 1 58 ? -11.484 -1.378 -0.898 1 97 58 ASP B C 1
ATOM 2082 O O . ASP B 1 58 ? -10.359 -1.619 -0.459 1 97 58 ASP B O 1
ATOM 2086 N N . PRO B 1 59 ? -11.852 -1.776 -2.146 1 97.62 59 PRO B N 1
ATOM 2087 C CA . PRO B 1 59 ? -10.969 -2.625 -2.947 1 97.62 59 PRO B CA 1
ATOM 2088 C C . PRO B 1 59 ? -9.656 -1.933 -3.307 1 97.62 59 PRO B C 1
ATOM 2090 O O . PRO B 1 59 ? -8.625 -2.598 -3.473 1 97.62 59 PRO B O 1
ATOM 2093 N N . ILE B 1 60 ? -9.688 -0.605 -3.379 1 98.62 60 ILE B N 1
ATOM 2094 C CA . ILE B 1 60 ? -8.461 0.113 -3.711 1 98.62 60 ILE B CA 1
ATOM 2095 C C . ILE B 1 60 ? -7.477 0.02 -2.547 1 98.62 60 ILE B C 1
ATOM 2097 O O . ILE B 1 60 ? -6.281 -0.197 -2.752 1 98.62 60 ILE B O 1
ATOM 2101 N N . THR B 1 61 ? -8.008 0.188 -1.29 1 98.5 61 THR B N 1
ATOM 2102 C CA . THR B 1 61 ? -7.156 0.043 -0.113 1 98.5 61 THR B CA 1
ATOM 2103 C C . THR B 1 61 ? -6.531 -1.348 -0.067 1 98.5 61 THR B C 1
ATOM 2105 O O . THR B 1 61 ? -5.328 -1.484 0.17 1 98.5 61 THR B O 1
ATOM 2108 N N . GLU B 1 62 ? -7.344 -2.35 -0.288 1 98.06 62 GLU B N 1
ATOM 2109 C CA . GLU B 1 62 ? -6.867 -3.73 -0.287 1 98.06 62 GLU B CA 1
ATOM 2110 C C . GLU B 1 62 ? -5.797 -3.945 -1.354 1 98.06 62 GLU B C 1
ATOM 2112 O O . GLU B 1 62 ? -4.746 -4.531 -1.08 1 98.06 62 GLU B O 1
ATOM 2117 N N . PHE B 1 63 ? -6.086 -3.453 -2.529 1 98.75 63 PHE B N 1
ATOM 2118 C CA . PHE B 1 63 ? -5.168 -3.605 -3.648 1 98.75 63 PHE B CA 1
ATOM 2119 C C . PHE B 1 63 ? -3.855 -2.877 -3.377 1 98.75 63 PHE B C 1
ATOM 2121 O O . PHE B 1 63 ? -2.781 -3.371 -3.719 1 98.75 63 PHE B O 1
ATOM 2128 N N . ALA B 1 64 ? -3.928 -1.705 -2.779 1 98.75 64 ALA B N 1
ATOM 2129 C CA . ALA B 1 64 ? -2.727 -0.945 -2.443 1 98.75 64 ALA B CA 1
ATOM 2130 C C . ALA B 1 64 ? -1.854 -1.708 -1.45 1 98.75 64 ALA B C 1
ATOM 2132 O O . ALA B 1 64 ? -0.629 -1.734 -1.583 1 98.75 64 ALA B O 1
ATOM 2133 N N . LEU B 1 65 ? -2.473 -2.309 -0.467 1 98.44 65 LEU B N 1
ATOM 2134 C CA . LEU B 1 65 ? -1.74 -3.109 0.507 1 98.44 65 LEU B CA 1
ATOM 2135 C C . LEU B 1 65 ? -1.079 -4.309 -0.162 1 98.44 65 LEU B C 1
ATOM 2137 O O . LEU B 1 65 ? 0.089 -4.609 0.1 1 98.44 65 LEU B O 1
ATOM 2141 N N . LEU B 1 66 ? -1.852 -4.965 -0.992 1 98.69 66 LEU B N 1
ATOM 2142 C CA . LEU B 1 66 ? -1.317 -6.102 -1.729 1 98.69 66 LEU B CA 1
ATOM 2143 C C . LEU B 1 66 ? -0.154 -5.68 -2.619 1 98.69 66 LEU B C 1
ATOM 2145 O O . LEU B 1 66 ? 0.82 -6.422 -2.77 1 98.69 66 LEU B O 1
ATOM 2149 N N . SER B 1 67 ? -0.258 -4.5 -3.217 1 98.88 67 SER B N 1
ATOM 2150 C CA . SER B 1 67 ? 0.794 -3.977 -4.082 1 98.88 67 SER B CA 1
ATOM 2151 C C . SER B 1 67 ? 2.07 -3.699 -3.295 1 98.88 67 SER B C 1
ATOM 2153 O O . SER B 1 67 ? 3.174 -3.953 -3.783 1 98.88 67 SER B O 1
ATOM 2155 N N . ALA B 1 68 ? 1.888 -3.16 -2.082 1 98.75 68 ALA B N 1
ATOM 2156 C CA . ALA B 1 68 ? 3.051 -2.922 -1.231 1 98.75 68 ALA B CA 1
ATOM 2157 C C . ALA B 1 68 ? 3.746 -4.234 -0.874 1 98.75 68 ALA B C 1
ATOM 2159 O O . ALA B 1 68 ? 4.973 -4.328 -0.929 1 98.75 68 ALA B O 1
ATOM 2160 N N . ALA B 1 69 ? 2.98 -5.242 -0.522 1 98.69 69 ALA B N 1
ATOM 2161 C CA . ALA B 1 69 ? 3.523 -6.559 -0.2 1 98.69 69 ALA B CA 1
ATOM 2162 C C . ALA B 1 69 ? 4.254 -7.156 -1.398 1 98.69 69 ALA B C 1
ATOM 2164 O O . ALA B 1 69 ? 5.348 -7.711 -1.256 1 98.69 69 ALA B O 1
ATOM 2165 N N . ARG B 1 70 ? 3.613 -7.043 -2.529 1 98.88 70 ARG B N 1
ATOM 2166 C CA . ARG B 1 70 ? 4.188 -7.621 -3.742 1 98.88 70 ARG B CA 1
ATOM 2167 C C . ARG B 1 70 ? 5.469 -6.895 -4.141 1 98.88 70 ARG B C 1
ATOM 2169 O O . ARG B 1 70 ? 6.426 -7.52 -4.594 1 98.88 70 ARG B O 1
ATOM 2176 N N . ARG B 1 71 ? 5.496 -5.547 -4 1 98.81 71 ARG B N 1
ATOM 2177 C CA . ARG B 1 71 ? 6.719 -4.793 -4.266 1 98.81 71 ARG B CA 1
ATOM 2178 C C . ARG B 1 71 ? 7.863 -5.281 -3.387 1 98.81 71 ARG B C 1
ATOM 2180 O O . ARG B 1 71 ? 8.984 -5.484 -3.871 1 98.81 71 ARG B O 1
ATOM 2187 N N . ASP B 1 72 ? 7.598 -5.438 -2.143 1 98.69 72 ASP B N 1
ATOM 2188 C CA . ASP B 1 72 ? 8.609 -5.93 -1.211 1 98.69 72 ASP B CA 1
ATOM 2189 C C . ASP B 1 72 ? 9.07 -7.336 -1.594 1 98.69 72 ASP B C 1
ATOM 2191 O O . ASP B 1 72 ? 10.266 -7.633 -1.557 1 98.69 72 ASP B O 1
ATOM 2195 N N . HIS B 1 73 ? 8.148 -8.188 -1.938 1 98.81 73 HIS B N 1
ATOM 2196 C CA . HIS B 1 73 ? 8.391 -9.57 -2.346 1 98.81 73 HIS B CA 1
ATOM 2197 C C . HIS B 1 73 ? 9.289 -9.625 -3.576 1 98.81 73 HIS B C 1
ATOM 2199 O O . HIS B 1 73 ? 10.305 -10.328 -3.578 1 98.81 73 HIS B O 1
ATOM 2205 N N . VAL B 1 74 ? 8.93 -8.82 -4.57 1 98.81 74 VAL B N 1
ATOM 2206 C CA . VAL B 1 74 ? 9.633 -8.812 -5.844 1 98.81 74 VAL B CA 1
ATOM 2207 C C . VAL B 1 74 ? 11.039 -8.25 -5.652 1 98.81 74 VAL B C 1
ATOM 2209 O O . VAL B 1 74 ? 12.023 -8.836 -6.113 1 98.81 74 VAL B O 1
ATOM 2212 N N . THR B 1 75 ? 11.156 -7.168 -4.867 1 98.25 75 THR B N 1
ATOM 2213 C CA . THR B 1 75 ? 12.422 -6.453 -4.758 1 98.25 75 THR B CA 1
ATOM 2214 C C . THR B 1 75 ? 13.398 -7.207 -3.854 1 98.25 75 THR B C 1
ATOM 2216 O O . THR B 1 75 ? 14.609 -7.172 -4.07 1 98.25 75 THR B O 1
ATOM 2219 N N . ASN B 1 76 ? 12.852 -7.934 -2.939 1 98.25 76 ASN B N 1
ATOM 2220 C CA . ASN B 1 76 ? 13.75 -8.461 -1.92 1 98.25 76 ASN B CA 1
ATOM 2221 C C . ASN B 1 76 ? 13.938 -9.969 -2.061 1 98.25 76 ASN B C 1
ATOM 2223 O O . ASN B 1 76 ? 14.852 -10.547 -1.469 1 98.25 76 ASN B O 1
ATOM 2227 N N . LEU B 1 77 ? 13.094 -10.641 -2.889 1 98.75 77 LEU B N 1
ATOM 2228 C CA . LEU B 1 77 ? 13.25 -12.086 -3 1 98.75 77 LEU B CA 1
ATOM 2229 C C . LEU B 1 77 ? 13.242 -12.523 -4.461 1 98.75 77 LEU B C 1
ATOM 2231 O O . LEU B 1 77 ? 14.18 -13.172 -4.926 1 98.75 77 LEU B O 1
ATOM 2235 N N . ILE B 1 78 ? 12.242 -12.164 -5.242 1 98.81 78 ILE B N 1
ATOM 2236 C CA . ILE B 1 78 ? 12.023 -12.727 -6.57 1 98.81 78 ILE B CA 1
ATOM 2237 C C . ILE B 1 78 ? 13.109 -12.234 -7.527 1 98.81 78 ILE B C 1
ATOM 2239 O O . ILE B 1 78 ? 13.852 -13.031 -8.102 1 98.81 78 ILE B O 1
ATOM 2243 N N . GLN B 1 79 ? 13.266 -10.93 -7.641 1 98.62 79 GLN B N 1
ATOM 2244 C CA . GLN B 1 79 ? 14.211 -10.359 -8.602 1 98.62 79 GLN B CA 1
ATOM 2245 C C . GLN B 1 79 ? 15.641 -10.742 -8.25 1 98.62 79 GLN B C 1
ATOM 2247 O O . GLN B 1 79 ? 16.422 -11.148 -9.125 1 98.62 79 GLN B O 1
ATOM 2252 N N . PRO B 1 80 ? 16.031 -10.609 -6.938 1 98.44 80 PRO B N 1
ATOM 2253 C CA . PRO B 1 80 ? 17.391 -11.023 -6.602 1 98.44 80 PRO B CA 1
ATOM 2254 C C . PRO B 1 80 ? 17.656 -12.492 -6.906 1 98.44 80 PRO B C 1
ATOM 2256 O O . PRO B 1 80 ? 18.766 -12.859 -7.305 1 98.44 80 PRO B O 1
ATOM 2259 N N . SER B 1 81 ? 16.672 -13.375 -6.711 1 98.75 81 SER B N 1
ATOM 2260 C CA . SER B 1 81 ? 16.812 -14.797 -7.016 1 98.75 81 SER B CA 1
ATOM 2261 C C . SER B 1 81 ? 17.016 -15.023 -8.508 1 98.75 81 SER B C 1
ATOM 2263 O O . SER B 1 81 ? 17.938 -15.727 -8.922 1 98.75 81 SER B O 1
ATOM 2265 N N . LEU B 1 82 ? 16.203 -14.406 -9.32 1 98.44 82 LEU B N 1
ATOM 2266 C CA . LEU B 1 82 ? 16.297 -14.531 -10.773 1 98.44 82 LEU B CA 1
ATOM 2267 C C . LEU B 1 82 ? 17.641 -14.023 -11.273 1 98.44 82 LEU B C 1
ATOM 2269 O O . LEU B 1 82 ? 18.234 -14.625 -12.172 1 98.44 82 LEU B O 1
ATOM 2273 N N . ALA B 1 83 ? 18.094 -12.938 -10.648 1 98 83 ALA B N 1
ATOM 2274 C CA . ALA B 1 83 ? 19.375 -12.336 -11.031 1 98 83 ALA B CA 1
ATOM 2275 C C . ALA B 1 83 ? 20.531 -13.289 -10.734 1 98 83 ALA B C 1
ATOM 2277 O O . ALA B 1 83 ? 21.578 -13.211 -11.375 1 98 83 ALA B O 1
ATOM 2278 N N . GLN B 1 84 ? 20.328 -14.203 -9.836 1 98.12 84 GLN B N 1
ATOM 2279 C CA . GLN B 1 84 ? 21.344 -15.188 -9.477 1 98.12 84 GLN B CA 1
ATOM 2280 C C . GLN B 1 84 ? 21.109 -16.516 -10.195 1 98.12 84 GLN B C 1
ATOM 2282 O O . GLN B 1 84 ? 21.641 -17.547 -9.773 1 98.12 84 GLN B O 1
ATOM 2287 N N . SER B 1 85 ? 20.234 -16.469 -11.203 1 97.25 85 SER B N 1
ATOM 2288 C CA . SER B 1 85 ? 19.938 -17.609 -12.055 1 97.25 85 SER B CA 1
ATOM 2289 C C . SER B 1 85 ? 19.25 -18.719 -11.266 1 97.25 85 SER B C 1
ATOM 2291 O O . SER B 1 85 ? 19.531 -19.906 -11.461 1 97.25 85 SER B O 1
ATOM 2293 N N . ILE B 1 86 ? 18.484 -18.297 -10.312 1 98.25 86 ILE B N 1
ATOM 2294 C CA . ILE B 1 86 ? 17.625 -19.203 -9.555 1 98.25 86 ILE B CA 1
ATOM 2295 C C . ILE B 1 86 ? 16.188 -19.094 -10.062 1 98.25 86 ILE B C 1
ATOM 2297 O O . ILE B 1 86 ? 15.633 -18 -10.133 1 98.25 86 ILE B O 1
ATOM 2301 N N . ASN B 1 87 ? 15.586 -20.281 -10.453 1 97.88 87 ASN B N 1
ATOM 2302 C CA . ASN B 1 87 ? 14.172 -20.266 -10.82 1 97.88 87 ASN B CA 1
ATOM 2303 C C . ASN B 1 87 ? 13.289 -19.969 -9.617 1 97.88 87 ASN B C 1
ATOM 2305 O O . ASN B 1 87 ? 13.594 -20.375 -8.492 1 97.88 87 ASN B O 1
ATOM 2309 N N . VAL B 1 88 ? 12.219 -19.219 -9.875 1 98.75 88 VAL B N 1
ATOM 2310 C CA . VAL B 1 88 ? 11.281 -18.891 -8.805 1 98.75 88 VAL B CA 1
ATOM 2311 C C . VAL B 1 88 ? 9.898 -19.453 -9.133 1 98.75 88 VAL B C 1
ATOM 2313 O O . VAL B 1 88 ? 9.359 -19.188 -10.211 1 98.75 88 VAL B O 1
ATOM 2316 N N . ILE B 1 89 ? 9.383 -20.281 -8.25 1 98.81 89 ILE B N 1
ATOM 2317 C CA . ILE B 1 89 ? 8.016 -20.781 -8.32 1 98.81 89 ILE B CA 1
ATOM 2318 C C . ILE B 1 89 ? 7.168 -20.125 -7.238 1 98.81 89 ILE B C 1
ATOM 2320 O O . ILE B 1 89 ? 7.445 -20.281 -6.043 1 98.81 89 ILE B O 1
ATOM 2324 N N . CYS B 1 90 ? 6.168 -19.469 -7.637 1 98.81 90 CYS B N 1
ATOM 2325 C CA . CYS B 1 90 ? 5.41 -18.641 -6.703 1 98.81 90 CYS B CA 1
ATOM 2326 C C . CYS B 1 90 ? 3.939 -19.047 -6.688 1 98.81 90 CYS B C 1
ATOM 2328 O O . CYS B 1 90 ? 3.283 -19.047 -7.73 1 98.81 90 CYS B O 1
ATOM 2330 N N . ASP B 1 91 ? 3.416 -19.375 -5.496 1 98.5 91 ASP B N 1
ATOM 2331 C CA . ASP B 1 91 ? 1.986 -19.594 -5.289 1 98.5 91 ASP B CA 1
ATOM 2332 C C . ASP B 1 91 ? 1.236 -18.25 -5.27 1 98.5 91 ASP B C 1
ATOM 2334 O O . ASP B 1 91 ? 1.263 -17.531 -4.27 1 98.5 91 ASP B O 1
ATOM 2338 N N . ARG B 1 92 ? 0.513 -17.969 -6.305 1 98.56 92 ARG B N 1
ATOM 2339 C CA . ARG B 1 92 ? -0.214 -16.734 -6.57 1 98.56 92 ARG B CA 1
ATOM 2340 C C . ARG B 1 92 ? 0.747 -15.586 -6.883 1 98.56 92 ARG B C 1
ATOM 2342 O O . ARG B 1 92 ? 1.928 -15.648 -6.535 1 98.56 92 ARG B O 1
ATOM 2349 N N . PHE B 1 93 ? 0.272 -14.625 -7.57 1 98.62 93 PHE B N 1
ATOM 2350 C CA . PHE B 1 93 ? 0.933 -13.367 -7.91 1 98.62 93 PHE B CA 1
ATOM 2351 C C . PHE B 1 93 ? -0.085 -12.32 -8.352 1 98.62 93 PHE B C 1
ATOM 2353 O O . PHE B 1 93 ? -1.164 -12.219 -7.762 1 98.62 93 PHE B O 1
ATOM 2360 N N . PHE B 1 94 ? 0.252 -11.531 -9.297 1 98.75 94 PHE B N 1
ATOM 2361 C CA . PHE B 1 94 ? -0.549 -10.375 -9.672 1 98.75 94 PHE B CA 1
ATOM 2362 C C . PHE B 1 94 ? -1.887 -10.805 -10.266 1 98.75 94 PHE B C 1
ATOM 2364 O O . PHE B 1 94 ? -2.9 -10.133 -10.078 1 98.75 94 PHE B O 1
ATOM 2371 N N . ASP B 1 95 ? -1.99 -11.914 -10.906 1 98.75 95 ASP B N 1
ATOM 2372 C CA . ASP B 1 95 ? -3.232 -12.383 -11.516 1 98.75 95 ASP B CA 1
ATOM 2373 C C . ASP B 1 95 ? -4.32 -12.578 -10.461 1 98.75 95 ASP B C 1
ATOM 2375 O O . ASP B 1 95 ? -5.504 -12.367 -10.734 1 98.75 95 ASP B O 1
ATOM 2379 N N . SER B 1 96 ? -3.924 -13.039 -9.297 1 98.44 96 SER B N 1
ATOM 2380 C CA . SER B 1 96 ? -4.883 -13.125 -8.203 1 98.44 96 SER B CA 1
ATOM 2381 C C . SER B 1 96 ? -5.516 -11.773 -7.906 1 98.44 96 SER B C 1
ATOM 2383 O O . SER B 1 96 ? -6.73 -11.672 -7.73 1 98.44 96 SER B O 1
ATOM 2385 N N . SER B 1 97 ? -4.695 -10.688 -7.84 1 98.5 97 SER B N 1
ATOM 2386 C CA . SER B 1 97 ? -5.238 -9.352 -7.602 1 98.5 97 SER B CA 1
ATOM 2387 C C . SER B 1 97 ? -6.219 -8.953 -8.695 1 98.5 97 SER B C 1
ATOM 2389 O O . SER B 1 97 ? -7.266 -8.367 -8.414 1 98.5 97 SER B O 1
ATOM 2391 N N . LEU B 1 98 ? -5.887 -9.242 -9.945 1 98.5 98 LEU B N 1
ATOM 2392 C CA . LEU B 1 98 ? -6.754 -8.891 -11.062 1 98.5 98 LEU B CA 1
ATOM 2393 C C . LEU B 1 98 ? -8.117 -9.57 -10.93 1 98.5 98 LEU B C 1
ATOM 2395 O O . LEU B 1 98 ? -9.141 -8.984 -11.297 1 98.5 98 LEU B O 1
ATOM 2399 N N . VAL B 1 99 ? -8.109 -10.766 -10.383 1 98.31 99 VAL B N 1
ATOM 2400 C CA . VAL B 1 99 ? -9.367 -11.5 -10.242 1 98.31 99 VAL B CA 1
ATOM 2401 C C . VAL B 1 99 ? -10.117 -11.016 -9 1 98.31 99 VAL B C 1
ATOM 2403 O O . VAL B 1 99 ? -11.266 -10.57 -9.094 1 98.31 99 VAL B O 1
ATOM 2406 N N . TYR B 1 100 ? -9.5 -11 -7.871 1 96.81 100 TYR B N 1
ATOM 2407 C CA . TYR B 1 100 ? -10.18 -10.758 -6.605 1 96.81 100 TYR B CA 1
ATOM 2408 C C . TYR B 1 100 ? -10.562 -9.289 -6.461 1 96.81 100 TYR B C 1
ATOM 2410 O O . TYR B 1 100 ? -11.719 -8.969 -6.176 1 96.81 100 TYR B O 1
ATOM 2418 N N . GLN B 1 101 ? -9.641 -8.406 -6.656 1 97.75 101 GLN B N 1
ATOM 2419 C CA . GLN B 1 101 ? -9.945 -6.988 -6.516 1 97.75 101 GLN B CA 1
ATOM 2420 C C . GLN B 1 101 ? -10.5 -6.414 -7.816 1 97.75 101 GLN B C 1
ATOM 2422 O O . GLN B 1 101 ? -11.344 -5.512 -7.793 1 97.75 101 GLN B O 1
ATOM 2427 N N . GLY B 1 102 ? -10.023 -6.93 -8.945 1 97.56 102 GLY B N 1
ATOM 2428 C CA . GLY B 1 102 ? -10.5 -6.457 -10.242 1 97.56 102 GLY B CA 1
ATOM 2429 C C . GLY B 1 102 ? -11.859 -7.004 -10.609 1 97.56 102 GLY B C 1
A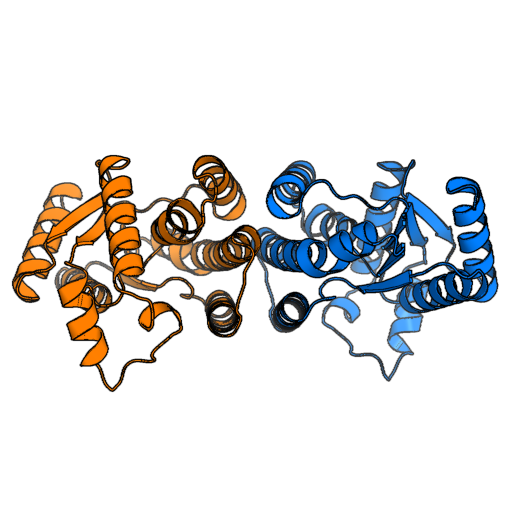TOM 2430 O O . GLY B 1 102 ? -12.883 -6.363 -10.367 1 97.56 102 GLY B O 1
ATOM 2431 N N . LEU B 1 103 ? -11.859 -8.172 -11.109 1 95.06 103 LEU B N 1
ATOM 2432 C CA . LEU B 1 103 ? -13.055 -8.742 -11.719 1 95.06 103 LEU B CA 1
ATOM 2433 C C . LEU B 1 103 ? -14.141 -8.984 -10.672 1 95.06 103 LEU B C 1
ATOM 2435 O O . LEU B 1 103 ? -15.328 -8.781 -10.945 1 95.06 103 LEU B O 1
ATOM 2439 N N . LYS B 1 104 ? -13.789 -9.391 -9.5 1 94.12 104 LYS B N 1
ATOM 2440 C CA . LYS B 1 104 ? -14.773 -9.711 -8.469 1 94.12 104 LYS B CA 1
ATOM 2441 C C . LYS B 1 104 ? -15.273 -8.453 -7.777 1 94.12 104 LYS B C 1
ATOM 2443 O O . LYS B 1 104 ? -16.484 -8.266 -7.617 1 94.12 104 LYS B O 1
ATOM 2448 N N . LYS B 1 105 ? -14.367 -7.551 -7.375 1 95.56 105 LYS B N 1
ATOM 2449 C CA . LYS B 1 105 ? -14.766 -6.391 -6.574 1 95.56 105 LYS B CA 1
ATOM 2450 C C . LYS B 1 105 ? -14.969 -5.164 -7.457 1 95.56 105 LYS B C 1
ATOM 2452 O O . LYS B 1 105 ? -15.352 -4.098 -6.969 1 95.56 105 LYS B O 1
ATOM 2457 N N . GLY B 1 106 ? -14.625 -5.258 -8.773 1 95.94 106 GLY B N 1
ATOM 2458 C CA . GLY B 1 106 ? -15.047 -4.254 -9.734 1 95.94 106 GLY B CA 1
ATOM 2459 C C . GLY B 1 106 ? -13.992 -3.193 -9.992 1 95.94 106 GLY B C 1
ATOM 2460 O O . GLY B 1 106 ? -14.281 -2.158 -10.594 1 95.94 106 GLY B O 1
ATOM 2461 N N . LEU B 1 107 ? -12.781 -3.346 -9.547 1 97.75 107 LEU B N 1
ATOM 2462 C CA . LEU B 1 107 ? -11.719 -2.406 -9.898 1 97.75 107 LEU B CA 1
ATOM 2463 C C . LEU B 1 107 ? -11.391 -2.5 -11.383 1 97.75 107 LEU B C 1
ATOM 2465 O O . LEU B 1 107 ? -11.383 -3.592 -11.961 1 97.75 107 LEU B O 1
ATOM 2469 N N . ASP B 1 108 ? -11.07 -1.358 -11.961 1 97.88 108 ASP B N 1
ATOM 2470 C CA . ASP B 1 108 ? -10.688 -1.305 -13.375 1 97.88 108 ASP B CA 1
ATOM 2471 C C . ASP B 1 108 ? -9.352 -1.999 -13.602 1 97.88 108 ASP B C 1
ATOM 2473 O O . ASP B 1 108 ? -8.359 -1.675 -12.953 1 97.88 108 ASP B O 1
ATOM 2477 N N . LEU B 1 109 ? -9.328 -2.926 -14.523 1 97.69 109 LEU B N 1
ATOM 2478 C CA . LEU B 1 109 ? -8.133 -3.729 -14.75 1 97.69 109 LEU B CA 1
ATOM 2479 C C . LEU B 1 109 ? -6.984 -2.861 -15.266 1 97.69 109 LEU B C 1
ATOM 2481 O O . LEU B 1 109 ? -5.828 -3.068 -14.891 1 97.69 109 LEU B O 1
ATOM 2485 N N . ASP B 1 110 ? -7.258 -1.908 -16.125 1 97.69 110 ASP B N 1
ATOM 2486 C CA . ASP B 1 110 ? -6.207 -1.037 -16.656 1 97.69 110 ASP B CA 1
ATOM 2487 C C . ASP B 1 110 ? -5.598 -0.187 -15.539 1 97.69 110 ASP B C 1
ATOM 2489 O O . ASP B 1 110 ? -4.387 0.039 -15.516 1 97.69 110 ASP B O 1
ATOM 2493 N N . PHE B 1 111 ? -6.461 0.33 -14.695 1 98.12 111 PHE B N 1
ATOM 2494 C CA . PHE B 1 111 ? -6.004 1.03 -13.5 1 98.12 111 PHE B CA 1
ATOM 2495 C C . PHE B 1 111 ? -5.055 0.156 -12.688 1 98.12 111 PHE B C 1
ATOM 2497 O O . PHE B 1 111 ? -3.967 0.597 -12.312 1 98.12 111 PHE B O 1
ATOM 2504 N N . MET B 1 112 ? -5.461 -1.104 -12.445 1 98.62 112 MET B N 1
ATOM 2505 C CA . MET B 1 112 ? -4.672 -2.023 -11.633 1 98.62 112 MET B CA 1
ATOM 2506 C C . MET B 1 112 ? -3.336 -2.334 -12.305 1 98.62 112 MET B C 1
ATOM 2508 O O . MET B 1 112 ? -2.297 -2.363 -11.641 1 98.62 112 MET B O 1
ATOM 2512 N N . ILE B 1 113 ? -3.359 -2.557 -13.594 1 98.31 113 ILE B N 1
ATOM 2513 C CA . ILE B 1 113 ? -2.152 -2.873 -14.352 1 98.31 113 ILE B CA 1
ATOM 2514 C C . ILE B 1 113 ? -1.193 -1.687 -14.312 1 98.31 113 ILE B C 1
ATOM 2516 O O . ILE B 1 113 ? 0.013 -1.861 -14.117 1 98.31 113 ILE B O 1
ATOM 2520 N N . ASP B 1 114 ? -1.705 -0.498 -14.445 1 98.38 114 ASP B N 1
ATOM 2521 C CA . ASP B 1 114 ? -0.893 0.714 -14.414 1 98.38 114 ASP B CA 1
ATOM 2522 C C . ASP B 1 114 ? -0.221 0.889 -13.055 1 98.38 114 ASP B C 1
ATOM 2524 O O . ASP B 1 114 ? 0.978 1.165 -12.977 1 98.38 114 ASP B O 1
ATOM 2528 N N . ILE B 1 115 ? -0.987 0.718 -12 1 98.62 115 ILE B N 1
ATOM 2529 C CA . ILE B 1 115 ? -0.438 0.843 -10.656 1 98.62 115 ILE B CA 1
ATOM 2530 C C . ILE B 1 115 ? 0.611 -0.242 -10.422 1 98.62 115 ILE B C 1
ATOM 2532 O O . ILE B 1 115 ? 1.675 0.024 -9.859 1 98.62 115 ILE B O 1
ATOM 2536 N N . HIS B 1 116 ? 0.315 -1.469 -10.875 1 98.75 116 HIS B N 1
ATOM 2537 C CA . HIS B 1 116 ? 1.243 -2.582 -10.711 1 98.75 116 HIS B CA 1
ATOM 2538 C C . HIS B 1 116 ? 2.574 -2.295 -11.398 1 98.75 116 HIS B C 1
ATOM 2540 O O . HIS B 1 116 ? 3.639 -2.502 -10.812 1 98.75 116 HIS B O 1
ATOM 2546 N N . LYS B 1 117 ? 2.518 -1.799 -12.578 1 98.44 117 LYS B N 1
ATOM 2547 C CA . LYS B 1 117 ? 3.73 -1.483 -13.328 1 98.44 117 LYS B CA 1
ATOM 2548 C C . LYS B 1 117 ? 4.539 -0.396 -12.625 1 98.44 117 LYS B C 1
ATOM 2550 O O . LYS B 1 117 ? 5.77 -0.47 -12.562 1 98.44 117 LYS B O 1
ATOM 2555 N N . LYS B 1 118 ? 3.918 0.574 -12.102 1 98.19 118 LYS B N 1
ATOM 2556 C CA . LYS B 1 118 ? 4.582 1.717 -11.484 1 98.19 118 LYS B CA 1
ATOM 2557 C C . LYS B 1 118 ? 5.141 1.353 -10.109 1 98.19 118 LYS B C 1
ATOM 2559 O O . LYS B 1 118 ? 6.238 1.781 -9.75 1 98.19 118 LYS B O 1
ATOM 2564 N N . VAL B 1 119 ? 4.422 0.569 -9.336 1 98.69 119 VAL B N 1
ATOM 2565 C CA . VAL B 1 119 ? 4.77 0.305 -7.945 1 98.69 119 VAL B CA 1
ATOM 2566 C C . VAL B 1 119 ? 5.641 -0.945 -7.855 1 98.69 119 VAL B C 1
ATOM 2568 O O . VAL B 1 119 ? 6.668 -0.947 -7.172 1 98.69 119 VAL B O 1
ATOM 2571 N N . VAL B 1 120 ? 5.254 -1.982 -8.562 1 98.56 120 VAL B N 1
ATOM 2572 C CA . VAL B 1 120 ? 5.938 -3.268 -8.453 1 98.56 120 VAL B CA 1
ATOM 2573 C C . VAL B 1 120 ? 7.008 -3.379 -9.539 1 98.56 120 VAL B C 1
ATOM 2575 O O . VAL B 1 120 ? 8.125 -3.824 -9.266 1 98.56 120 VAL B O 1
ATOM 2578 N N . GLY B 1 121 ? 6.691 -2.906 -10.711 1 97.62 121 GLY B N 1
ATOM 2579 C CA . GLY B 1 121 ? 7.617 -2.986 -11.828 1 97.62 121 GLY B CA 1
ATOM 2580 C C . GLY B 1 121 ? 7.07 -3.775 -13 1 97.62 121 GLY B C 1
ATOM 2581 O O . GLY B 1 121 ? 5.863 -4.023 -13.078 1 97.62 121 GLY B O 1
ATOM 2582 N N . THR B 1 122 ? 7.961 -4.152 -13.898 1 96.19 122 THR B N 1
ATOM 2583 C CA . THR B 1 122 ? 7.52 -4.742 -15.156 1 96.19 122 THR B CA 1
ATOM 2584 C C . THR B 1 122 ? 7.773 -6.246 -15.172 1 96.19 122 THR B C 1
ATOM 2586 O O . THR B 1 122 ? 7.527 -6.91 -16.172 1 96.19 122 THR B O 1
ATOM 2589 N N . LEU B 1 123 ? 8.273 -6.758 -14.031 1 96.94 123 LEU B N 1
ATOM 2590 C CA . LEU B 1 123 ? 8.508 -8.195 -13.961 1 96.94 123 LEU B CA 1
ATOM 2591 C C . LEU B 1 123 ? 7.207 -8.969 -14.148 1 96.94 123 LEU B C 1
ATOM 2593 O O . LEU B 1 123 ? 6.207 -8.68 -13.477 1 96.94 123 LEU B O 1
ATOM 2597 N N . GLU B 1 124 ? 7.191 -9.891 -15.047 1 96.56 124 GLU B N 1
ATOM 2598 C CA . GLU B 1 124 ? 6.055 -10.773 -15.297 1 96.56 124 GLU B CA 1
ATOM 2599 C C . GLU B 1 124 ? 6.477 -12.242 -15.242 1 96.56 124 GLU B C 1
ATOM 2601 O O . GLU B 1 124 ? 7.598 -12.586 -15.625 1 96.56 124 GLU B O 1
ATOM 2606 N N . PRO B 1 125 ? 5.562 -13.117 -14.789 1 97.94 125 PRO B N 1
ATOM 2607 C CA . PRO B 1 125 ? 5.883 -14.539 -14.867 1 97.94 125 PRO B CA 1
ATOM 2608 C C . PRO B 1 125 ? 6.164 -15.008 -16.297 1 97.94 125 PRO B C 1
ATOM 2610 O O . PRO B 1 125 ? 5.5 -14.555 -17.234 1 97.94 125 PRO B O 1
ATOM 2613 N N . SER B 1 126 ? 7.176 -15.867 -16.406 1 96.19 126 SER B N 1
ATOM 2614 C CA . SER B 1 126 ? 7.406 -16.516 -17.688 1 96.19 126 SER B CA 1
ATOM 2615 C C . SER B 1 126 ? 6.234 -17.406 -18.078 1 96.19 126 SER B C 1
ATOM 2617 O O . SER B 1 126 ? 5.887 -17.516 -19.266 1 96.19 126 SER B O 1
ATOM 2619 N N . LEU B 1 127 ? 5.723 -18.062 -17.078 1 97.25 127 LEU B N 1
ATOM 2620 C CA . LEU B 1 127 ? 4.598 -18.969 -17.219 1 97.25 127 LEU B CA 1
ATOM 2621 C C . LEU B 1 127 ? 3.713 -18.938 -15.969 1 97.25 127 LEU B C 1
ATOM 2623 O O . LEU B 1 127 ? 4.215 -18.844 -14.852 1 97.25 127 LEU B O 1
ATOM 2627 N N . THR B 1 128 ? 2.463 -19 -16.203 1 98.75 128 THR B N 1
ATOM 2628 C CA . THR B 1 128 ? 1.488 -19.172 -15.133 1 98.75 128 THR B CA 1
ATOM 2629 C C . THR B 1 128 ? 0.658 -20.438 -15.359 1 98.75 128 THR B C 1
ATOM 2631 O O . THR B 1 128 ? 0.033 -20.594 -16.422 1 98.75 128 THR B O 1
ATOM 2634 N N . PHE B 1 129 ? 0.679 -21.328 -14.438 1 98.81 129 PHE B N 1
ATOM 2635 C CA . PHE B 1 129 ? -0.208 -22.484 -14.484 1 98.81 129 PHE B CA 1
ATOM 2636 C C . PHE B 1 129 ? -1.485 -22.219 -13.703 1 98.81 129 PHE B C 1
ATOM 2638 O O . PHE B 1 129 ? -1.443 -22.016 -12.484 1 98.81 129 PHE B O 1
ATOM 2645 N N . LEU B 1 130 ? -2.611 -22.188 -14.398 1 98.88 130 LEU B N 1
ATOM 2646 C CA . LEU B 1 130 ? -3.922 -22.031 -13.781 1 98.88 130 LEU B CA 1
ATOM 2647 C C . LEU B 1 130 ? -4.578 -23.375 -13.523 1 98.88 130 LEU B C 1
ATOM 2649 O O . LEU B 1 130 ? -4.977 -24.062 -14.469 1 98.88 130 LEU B O 1
ATOM 2653 N N . LEU B 1 131 ? -4.66 -23.734 -12.258 1 98.62 131 LEU B N 1
ATOM 2654 C CA . LEU B 1 131 ? -5.352 -24.969 -11.898 1 98.62 131 LEU B CA 1
ATOM 2655 C C . LEU B 1 131 ? -6.859 -24.75 -11.852 1 98.62 131 LEU B C 1
ATOM 2657 O O . LEU B 1 131 ? -7.367 -24.109 -10.93 1 98.62 131 LEU B O 1
ATOM 2661 N N . ASP B 1 132 ? -7.496 -25.328 -12.852 1 98.31 132 ASP B N 1
ATOM 2662 C CA . ASP B 1 132 ? -8.938 -25.156 -13.008 1 98.31 132 ASP B CA 1
ATOM 2663 C C . ASP B 1 132 ? -9.711 -26.312 -12.391 1 98.31 132 ASP B C 1
ATOM 2665 O O . ASP B 1 132 ? -9.508 -27.469 -12.781 1 98.31 132 ASP B O 1
ATOM 2669 N N . LEU B 1 133 ? -10.523 -26.016 -11.438 1 95.44 133 LEU B N 1
ATOM 2670 C CA . LEU B 1 133 ? -11.32 -27.016 -10.734 1 95.44 133 LEU B CA 1
ATOM 2671 C C . LEU B 1 133 ? -12.734 -26.5 -10.484 1 95.44 133 LEU B C 1
ATOM 2673 O O . LEU B 1 133 ? -12.922 -25.328 -10.148 1 95.44 133 LEU B O 1
ATOM 2677 N N . GLU B 1 134 ? -13.703 -27.375 -10.594 1 93.88 134 GLU B N 1
ATOM 2678 C CA . GLU B 1 134 ? -15.102 -27 -10.383 1 93.88 134 GLU B CA 1
ATOM 2679 C C . GLU B 1 134 ? -15.336 -26.562 -8.938 1 93.88 134 GLU B C 1
ATOM 2681 O O . GLU B 1 134 ? -14.883 -27.234 -8.008 1 93.88 134 GLU B O 1
ATOM 2686 N N . PRO B 1 135 ? -16.109 -25.516 -8.797 1 91.75 135 PRO B N 1
ATOM 2687 C CA . PRO B 1 135 ? -16.359 -24.969 -7.461 1 91.75 135 PRO B CA 1
ATOM 2688 C C . PRO B 1 135 ? -16.953 -26.016 -6.504 1 91.75 135 PRO B C 1
ATOM 2690 O O . PRO B 1 135 ? -16.641 -26 -5.309 1 91.75 135 PRO B O 1
ATOM 2693 N N . GLU B 1 136 ? -17.766 -26.859 -7 1 90.12 136 GLU B N 1
ATOM 2694 C CA . GLU B 1 136 ? -18.391 -27.875 -6.164 1 90.12 136 GLU B CA 1
ATOM 2695 C C . GLU B 1 136 ? -17.359 -28.797 -5.539 1 90.12 136 GLU B C 1
ATOM 2697 O O . GLU B 1 136 ? -17.484 -29.203 -4.379 1 90.12 136 GLU B O 1
ATOM 2702 N N . ILE B 1 137 ? -16.406 -29.062 -6.293 1 88.69 137 ILE B N 1
ATOM 2703 C CA . ILE B 1 137 ? -15.328 -29.938 -5.82 1 88.69 137 ILE B CA 1
ATOM 2704 C C . ILE B 1 137 ? -14.477 -29.203 -4.793 1 88.69 137 ILE B C 1
ATOM 2706 O O . ILE B 1 137 ? -14.078 -29.781 -3.779 1 88.69 137 ILE B O 1
ATOM 2710 N N . ILE B 1 138 ? -14.234 -27.953 -5.023 1 84.75 138 ILE B N 1
ATOM 2711 C CA . ILE B 1 138 ? -13.43 -27.125 -4.145 1 84.75 138 ILE B CA 1
ATOM 2712 C C . ILE B 1 138 ? -14.078 -27.062 -2.76 1 84.75 138 ILE B C 1
ATOM 2714 O O . ILE B 1 138 ? -13.398 -27.234 -1.745 1 84.75 138 ILE B O 1
ATOM 2718 N N . ILE B 1 139 ? -15.312 -26.828 -2.775 1 84.19 139 ILE B N 1
ATOM 2719 C CA . ILE B 1 139 ? -16.047 -26.688 -1.521 1 84.19 139 ILE B CA 1
ATOM 2720 C C . ILE B 1 139 ? -15.984 -28 -0.742 1 84.19 139 ILE B C 1
ATOM 2722 O O . ILE B 1 139 ? -15.797 -28 0.476 1 84.19 139 ILE B O 1
ATOM 2726 N N . GLU B 1 140 ? -16.141 -29.078 -1.452 1 83.62 140 GLU B N 1
ATOM 2727 C CA . GLU B 1 140 ? -16.062 -30.391 -0.825 1 83.62 140 GLU B CA 1
ATOM 2728 C C . GLU B 1 140 ? -14.695 -30.625 -0.189 1 83.62 140 GLU B C 1
ATOM 2730 O O . GLU B 1 140 ? -14.602 -31.156 0.921 1 83.62 140 GLU B O 1
ATOM 2735 N N . ARG B 1 141 ? -13.703 -30.219 -0.821 1 80.94 141 ARG B N 1
ATOM 2736 C CA . ARG B 1 141 ? -12.336 -30.391 -0.337 1 80.94 141 ARG B CA 1
ATOM 2737 C C . ARG B 1 141 ? -12.086 -29.5 0.884 1 80.94 141 ARG B C 1
ATOM 2739 O O . ARG B 1 141 ? -11.422 -29.938 1.835 1 80.94 141 ARG B O 1
ATOM 2746 N N . LEU B 1 142 ? -12.539 -28.281 0.835 1 76.75 142 LEU B N 1
ATOM 2747 C CA . LEU B 1 142 ? -12.336 -27.344 1.922 1 76.75 142 LEU B CA 1
ATOM 2748 C C . LEU B 1 142 ? -13.078 -27.781 3.178 1 76.75 142 LEU B C 1
ATOM 2750 O O . LEU B 1 142 ? -12.602 -27.562 4.293 1 76.75 142 LEU B O 1
ATOM 2754 N N . GLN B 1 143 ? -14.203 -28.406 2.998 1 76.88 143 GLN B N 1
ATOM 2755 C CA . GLN B 1 143 ? -14.984 -28.906 4.121 1 76.88 143 GLN B CA 1
ATOM 2756 C C . GLN B 1 143 ? -14.312 -30.109 4.766 1 76.88 143 GLN B C 1
ATOM 2758 O O . GLN B 1 143 ? -14.438 -30.328 5.973 1 76.88 143 GLN B O 1
ATOM 2763 N N . LYS B 1 144 ? -13.602 -30.766 4.027 1 74.56 144 LYS B N 1
ATOM 2764 C CA . LYS B 1 144 ? -12.953 -31.984 4.516 1 74.56 144 LYS B CA 1
ATOM 2765 C C . LYS B 1 144 ? -11.609 -31.656 5.156 1 74.56 144 LYS B C 1
ATOM 2767 O O . LYS B 1 144 ? -11.062 -32.469 5.914 1 74.56 144 LYS B O 1
ATOM 2772 N N . SER B 1 145 ? -11.094 -30.594 4.867 1 67.25 145 SER B N 1
ATOM 2773 C CA . SER B 1 145 ? -9.758 -30.25 5.348 1 67.25 145 SER B CA 1
ATOM 2774 C C . SER B 1 145 ? -9.805 -29.703 6.77 1 67.25 145 SER B C 1
ATOM 2776 O O . SER B 1 145 ? -10.25 -28.562 6.984 1 67.25 145 SER B O 1
ATOM 2778 N N . ALA B 1 146 ? -9.953 -30.5 7.766 1 56.66 146 ALA B N 1
ATOM 2779 C CA . ALA B 1 146 ? -10.008 -30.172 9.188 1 56.66 146 ALA B CA 1
ATOM 2780 C C . ALA B 1 146 ? -8.859 -29.25 9.578 1 56.66 146 ALA B C 1
ATOM 2782 O O . ALA B 1 146 ? -8.984 -28.438 10.508 1 56.66 146 ALA B O 1
ATOM 2783 N N . ASN B 1 147 ? -7.691 -29.375 9.078 1 53.5 147 ASN B N 1
ATOM 2784 C CA . ASN B 1 147 ? -6.457 -28.844 9.633 1 53.5 147 ASN B CA 1
ATOM 2785 C C . ASN B 1 147 ? -6.043 -27.547 8.938 1 53.5 147 ASN B C 1
ATOM 2787 O O . ASN B 1 147 ? -4.957 -27.031 9.18 1 53.5 147 ASN B O 1
ATOM 2791 N N . ARG B 1 148 ? -6.785 -27.172 8.031 1 57.59 148 ARG B N 1
ATOM 2792 C CA . ARG B 1 148 ? -6.363 -25.953 7.34 1 57.59 148 ARG B CA 1
ATOM 2793 C C . ARG B 1 148 ? -6.953 -24.719 8.008 1 57.59 148 ARG B C 1
ATOM 2795 O O . ARG B 1 148 ? -8.055 -24.766 8.547 1 57.59 148 ARG B O 1
ATOM 2802 N N . GLU B 1 149 ? -6.207 -23.656 8.148 1 54.06 149 GLU B N 1
ATOM 2803 C CA . GLU B 1 149 ? -6.691 -22.375 8.656 1 54.06 149 GLU B CA 1
ATOM 2804 C C . GLU B 1 149 ? -7.793 -21.797 7.77 1 54.06 149 GLU B C 1
ATOM 2806 O O . GLU B 1 149 ? -7.562 -21.516 6.594 1 54.06 149 GLU B O 1
ATOM 2811 N N . ILE B 1 150 ? -9.008 -22.016 8.219 1 57.41 150 ILE B N 1
ATOM 2812 C CA . ILE B 1 150 ? -10.188 -21.5 7.531 1 57.41 150 ILE B CA 1
ATOM 2813 C C . ILE B 1 150 ? -10.172 -19.969 7.574 1 57.41 150 ILE B C 1
ATOM 2815 O O . ILE B 1 150 ? -10.125 -19.375 8.656 1 57.41 150 ILE B O 1
ATOM 2819 N N . ASN B 1 151 ? -9.883 -19.328 6.445 1 62.59 151 ASN B N 1
ATOM 2820 C CA . ASN B 1 151 ? -9.961 -17.875 6.398 1 62.59 151 ASN B CA 1
ATOM 2821 C C . ASN B 1 151 ? -11.297 -17.391 5.816 1 62.59 151 ASN B C 1
ATOM 2823 O O . ASN B 1 151 ? -12.125 -18.219 5.422 1 62.59 151 ASN B O 1
ATOM 2827 N N . HIS B 1 152 ? -11.562 -16.109 5.863 1 62.03 152 HIS B N 1
ATOM 2828 C CA . HIS B 1 152 ? -12.828 -15.523 5.457 1 62.03 152 HIS B CA 1
ATOM 2829 C C . HIS B 1 152 ? -13.188 -15.914 4.027 1 62.03 152 HIS B C 1
ATOM 2831 O O . HIS B 1 152 ? -14.367 -15.945 3.664 1 62.03 152 HIS B O 1
ATOM 2837 N N . TYR B 1 153 ? -12.258 -16.266 3.326 1 61.41 153 TYR B N 1
ATOM 2838 C CA . TYR B 1 153 ? -12.508 -16.609 1.931 1 61.41 153 TYR B CA 1
ATOM 2839 C C . TYR B 1 153 ? -13.055 -18.031 1.81 1 61.41 153 TYR B C 1
ATOM 2841 O O . TYR B 1 153 ? -13.789 -18.328 0.866 1 61.41 153 TYR B O 1
ATOM 2849 N N . ASP B 1 154 ? -12.664 -18.844 2.701 1 61.34 154 ASP B N 1
ATOM 2850 C CA . ASP B 1 154 ? -13.078 -20.25 2.66 1 61.34 154 ASP B CA 1
ATOM 2851 C C . ASP B 1 154 ? -14.562 -20.391 2.988 1 61.34 154 ASP B C 1
ATOM 2853 O O . ASP B 1 154 ? -15.211 -21.344 2.566 1 61.34 154 ASP B O 1
ATOM 2857 N N . MET B 1 155 ? -15.039 -19.391 3.523 1 68.31 155 MET B N 1
ATOM 2858 C CA . MET B 1 155 ? -16.406 -19.469 4.027 1 68.31 155 MET B CA 1
ATOM 2859 C C . MET B 1 155 ? -17.375 -18.797 3.049 1 68.31 155 MET B C 1
ATOM 2861 O O . MET B 1 155 ? -18.562 -18.656 3.346 1 68.31 155 MET B O 1
ATOM 2865 N N . GLN B 1 156 ? -16.906 -18.641 1.876 1 75.19 156 GLN B N 1
ATOM 2866 C CA . GLN B 1 156 ? -17.719 -17.922 0.904 1 75.19 156 GLN B CA 1
ATOM 2867 C C . GLN B 1 156 ? -18.719 -18.859 0.219 1 75.19 156 GLN B C 1
ATOM 2869 O O . GLN B 1 156 ? -18.469 -20.062 0.118 1 75.19 156 GLN B O 1
ATOM 2874 N N . PRO B 1 157 ? -19.859 -18.375 -0.229 1 82.62 157 PRO B N 1
ATOM 2875 C CA . PRO B 1 157 ? -20.828 -19.188 -0.967 1 82.62 157 PRO B CA 1
ATOM 2876 C C . PRO B 1 157 ? -20.281 -19.672 -2.309 1 82.62 157 PRO B C 1
ATOM 2878 O O . PRO B 1 157 ? -19.281 -19.156 -2.799 1 82.62 157 PRO B O 1
ATOM 2881 N N . ILE B 1 158 ? -20.906 -20.641 -2.84 1 88.62 158 ILE B N 1
ATOM 2882 C CA . ILE B 1 158 ? -20.484 -21.266 -4.082 1 88.62 158 ILE B CA 1
ATOM 2883 C C . ILE B 1 158 ? -20.422 -20.234 -5.199 1 88.62 158 ILE B C 1
ATOM 2885 O O . ILE B 1 158 ? -19.578 -20.312 -6.094 1 88.62 158 ILE B O 1
ATOM 2889 N N . SER B 1 159 ? -21.344 -19.25 -5.195 1 90.62 159 SER B N 1
ATOM 2890 C CA . SER B 1 159 ? -21.375 -18.203 -6.203 1 90.62 159 SER B CA 1
ATOM 2891 C C . SER B 1 159 ? -20.062 -17.422 -6.223 1 90.62 159 SER B C 1
ATOM 2893 O O . SER B 1 159 ? -19.609 -17 -7.289 1 90.62 159 SER B O 1
ATOM 2895 N N . PHE B 1 160 ? -19.469 -17.297 -5.129 1 90 160 PHE B N 1
ATOM 2896 C CA . PHE B 1 160 ? -18.172 -16.641 -5.027 1 90 160 PHE B CA 1
ATOM 2897 C C . PHE B 1 160 ? -17.109 -17.438 -5.773 1 90 160 PHE B C 1
ATOM 2899 O O . PHE B 1 160 ? -16.391 -16.875 -6.602 1 90 160 PHE B O 1
ATOM 2906 N N . HIS B 1 161 ? -17.109 -18.672 -5.496 1 90.81 161 HIS B N 1
ATOM 2907 C CA . HIS B 1 161 ? -16.094 -19.531 -6.102 1 90.81 161 HIS B CA 1
ATOM 2908 C C . HIS B 1 161 ? -16.281 -19.609 -7.613 1 90.81 161 HIS B C 1
ATOM 2910 O O . HIS B 1 161 ? -15.305 -19.672 -8.359 1 90.81 161 HIS B O 1
ATOM 2916 N N . LYS B 1 162 ? -17.484 -19.594 -8.023 1 94.44 162 LYS B N 1
ATOM 2917 C CA . LYS B 1 162 ? -17.781 -19.609 -9.453 1 94.44 162 LYS B CA 1
ATOM 2918 C C . LYS B 1 162 ? -17.25 -18.344 -10.133 1 94.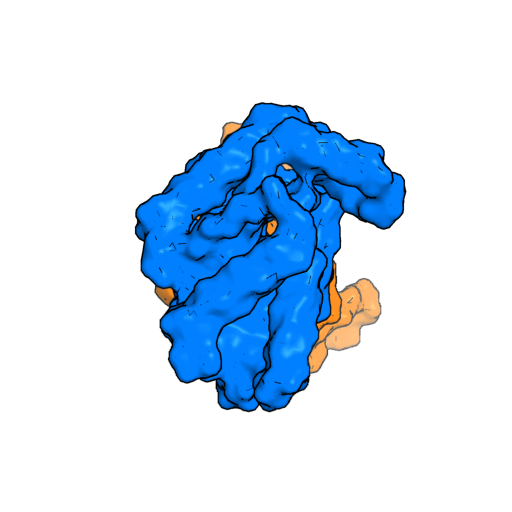44 162 LYS B C 1
ATOM 2920 O O . LYS B 1 162 ? -16.656 -18.406 -11.211 1 94.44 162 LYS B O 1
ATOM 2925 N N . LEU B 1 163 ? -17.469 -17.266 -9.492 1 94.31 163 LEU B N 1
ATOM 2926 C CA . LEU B 1 163 ? -17.031 -15.984 -10.031 1 94.31 163 LEU B CA 1
ATOM 2927 C C . LEU B 1 163 ? -15.5 -15.93 -10.117 1 94.31 163 LEU B C 1
ATOM 2929 O O . LEU B 1 163 ? -14.945 -15.422 -11.094 1 94.31 163 LEU B O 1
ATOM 2933 N N . ILE B 1 164 ? -14.891 -16.391 -9.102 1 95.56 164 ILE B N 1
ATOM 2934 C CA . ILE B 1 164 ? -13.43 -16.422 -9.062 1 95.56 164 ILE B CA 1
ATOM 2935 C C . ILE B 1 164 ? -12.898 -17.312 -10.18 1 95.56 164 ILE B C 1
ATOM 2937 O O . ILE B 1 164 ? -11.984 -16.922 -10.906 1 95.56 164 ILE B O 1
ATOM 2941 N N . ARG B 1 165 ? -13.461 -18.531 -10.297 1 97.06 165 ARG B N 1
ATOM 2942 C CA . ARG B 1 165 ? -13.039 -19.422 -11.367 1 97.06 165 ARG B CA 1
ATOM 2943 C C . ARG B 1 165 ? -13.211 -18.766 -12.734 1 97.06 165 ARG B C 1
ATOM 2945 O O . ARG B 1 165 ? -12.305 -18.812 -13.57 1 97.06 165 ARG B O 1
ATOM 2952 N N . GLU B 1 166 ? -14.352 -18.172 -12.953 1 97.62 166 GLU B N 1
ATOM 2953 C CA . GLU B 1 166 ? -14.617 -17.484 -14.219 1 97.62 166 GLU B CA 1
ATOM 2954 C C . GLU B 1 166 ? -13.609 -16.375 -14.469 1 97.62 166 GLU B C 1
ATOM 2956 O O . GLU B 1 166 ? -13.188 -16.156 -15.602 1 97.62 166 GLU B O 1
ATOM 2961 N N . GLY B 1 167 ? -13.266 -15.68 -13.422 1 97.88 167 GLY B N 1
ATOM 2962 C CA . GLY B 1 167 ? -12.281 -14.617 -13.523 1 97.88 167 GLY B CA 1
ATOM 2963 C C . GLY B 1 167 ? -10.922 -15.102 -14 1 97.88 167 GLY B C 1
ATOM 2964 O O . GLY B 1 167 ? -10.32 -14.508 -14.891 1 97.88 167 GLY B O 1
ATOM 2965 N N . PHE B 1 168 ? -10.508 -16.172 -13.43 1 98.44 168 PHE B N 1
ATOM 2966 C CA . PHE B 1 168 ? -9.219 -16.734 -13.828 1 98.44 168 PHE B CA 1
ATOM 2967 C C . PHE B 1 168 ? -9.25 -17.219 -15.266 1 98.44 168 PHE B C 1
ATOM 2969 O O . PHE B 1 168 ? -8.281 -17.031 -16.016 1 98.44 168 PHE B O 1
ATOM 2976 N N . LEU B 1 169 ? -10.32 -17.828 -15.617 1 98.38 169 LEU B N 1
ATOM 2977 C CA . LEU B 1 169 ? -10.445 -18.312 -16.984 1 98.38 169 LEU B CA 1
ATOM 2978 C C . LEU B 1 169 ? -10.469 -17.156 -17.984 1 98.38 169 LEU B C 1
ATOM 2980 O O . LEU B 1 169 ? -9.922 -17.266 -19.078 1 98.38 169 LEU B O 1
ATOM 2984 N N . LEU B 1 170 ? -11.109 -16.094 -17.641 1 98.12 170 LEU B N 1
ATOM 2985 C CA . LEU B 1 170 ? -11.102 -14.898 -18.469 1 98.12 170 LEU B CA 1
ATOM 2986 C C . LEU B 1 170 ? -9.68 -14.375 -18.656 1 98.12 170 LEU B C 1
ATOM 2988 O O . LEU B 1 170 ? -9.305 -13.969 -19.75 1 98.12 170 LEU B O 1
ATOM 2992 N N . LEU B 1 171 ? -8.906 -14.375 -17.594 1 97.94 171 LEU B N 1
ATOM 2993 C CA . LEU B 1 171 ? -7.523 -13.938 -17.688 1 97.94 171 LEU B CA 1
ATOM 2994 C C . LEU B 1 171 ? -6.719 -14.852 -18.594 1 97.94 171 LEU B C 1
ATOM 2996 O O . LEU B 1 171 ? -5.844 -14.391 -19.328 1 97.94 171 LEU B O 1
ATOM 3000 N N . ALA B 1 172 ? -7.004 -16.156 -18.484 1 98.38 172 ALA B N 1
ATOM 3001 C CA . ALA B 1 172 ? -6.316 -17.109 -19.344 1 98.38 172 ALA B CA 1
ATOM 3002 C C . ALA B 1 172 ? -6.598 -16.828 -20.812 1 98.38 172 ALA B C 1
ATOM 3004 O O . ALA B 1 172 ? -5.719 -16.984 -21.672 1 98.38 172 ALA B O 1
ATOM 3005 N N . GLU B 1 173 ? -7.785 -16.391 -21.094 1 98.06 173 GLU B N 1
ATOM 3006 C CA . GLU B 1 173 ? -8.148 -16.031 -22.469 1 98.06 173 GLU B CA 1
ATOM 3007 C C . GLU B 1 173 ? -7.445 -14.734 -22.891 1 98.06 173 GLU B C 1
ATOM 3009 O O . GLU B 1 173 ? -7.059 -14.586 -24.047 1 98.06 173 GLU B O 1
ATOM 3014 N N . LYS B 1 174 ? -7.316 -13.875 -21.984 1 96.12 174 LYS B N 1
ATOM 3015 C CA . LYS B 1 174 ? -6.723 -12.57 -22.266 1 96.12 174 LYS B CA 1
ATOM 3016 C C . LYS B 1 174 ? -5.211 -12.688 -22.438 1 96.12 174 LYS B C 1
ATOM 3018 O O . LYS B 1 174 ? -4.613 -11.945 -23.219 1 96.12 174 LYS B O 1
ATOM 3023 N N . PHE B 1 175 ? -4.68 -13.586 -21.672 1 96.69 175 PHE B N 1
ATOM 3024 C CA . PHE B 1 175 ? -3.23 -13.742 -21.703 1 96.69 175 PHE B CA 1
ATOM 3025 C C . PHE B 1 175 ? -2.846 -15.172 -22.047 1 96.69 175 PHE B C 1
ATOM 3027 O O . PHE B 1 175 ? -2.127 -15.828 -21.297 1 96.69 175 PHE B O 1
ATOM 3034 N N . PRO B 1 176 ? -3.158 -15.633 -23.203 1 95.88 176 PRO B N 1
ATOM 3035 C CA . PRO B 1 176 ? -2.982 -17.047 -23.562 1 95.88 176 PRO B CA 1
ATOM 3036 C C . PRO B 1 176 ? -1.517 -17.422 -23.766 1 95.88 176 PRO B C 1
ATOM 3038 O O . PRO B 1 176 ? -1.166 -18.594 -23.719 1 95.88 176 PRO B O 1
ATOM 3041 N N . SER B 1 177 ? -0.652 -16.469 -24.016 1 95.06 177 SER B N 1
ATOM 3042 C CA . SER B 1 177 ? 0.755 -16.766 -24.266 1 95.06 177 SER B CA 1
ATOM 3043 C C . SER B 1 177 ? 1.472 -17.172 -22.969 1 95.06 177 SER B C 1
ATOM 3045 O O . SER B 1 177 ? 2.463 -17.906 -23.016 1 95.06 177 SER B O 1
ATOM 3047 N N . ARG B 1 178 ? 0.926 -16.766 -21.812 1 95.88 178 ARG B N 1
ATOM 3048 C CA . ARG B 1 178 ? 1.674 -17 -20.578 1 95.88 178 ARG B CA 1
ATOM 3049 C C . ARG B 1 178 ? 0.875 -17.859 -19.609 1 95.88 178 ARG B C 1
ATOM 3051 O O . ARG B 1 178 ? 1.45 -18.562 -18.781 1 95.88 178 ARG B O 1
ATOM 3058 N N . ILE B 1 179 ? -0.455 -17.812 -19.703 1 98.38 179 ILE B N 1
ATOM 3059 C CA . ILE B 1 179 ? -1.281 -18.547 -18.766 1 98.38 179 ILE B CA 1
ATOM 3060 C C . ILE B 1 179 ? -1.725 -19.875 -19.391 1 98.38 179 ILE B C 1
ATOM 3062 O O . ILE B 1 179 ? -2.395 -19.875 -20.422 1 98.38 179 ILE B O 1
ATOM 3066 N N . ILE B 1 180 ? -1.398 -20.953 -18.766 1 98.38 180 ILE B N 1
ATOM 3067 C CA . ILE B 1 180 ? -1.753 -22.281 -19.219 1 98.38 180 ILE B CA 1
ATOM 3068 C C . ILE B 1 180 ? -2.785 -22.891 -18.266 1 98.38 180 ILE B C 1
ATOM 3070 O O . ILE B 1 180 ? -2.51 -23.094 -17.078 1 98.38 180 ILE B O 1
ATOM 3074 N N . VAL B 1 181 ? -3.949 -23.234 -18.797 1 98.62 181 VAL B N 1
ATOM 3075 C CA . VAL B 1 181 ? -5.012 -23.828 -17.984 1 98.62 181 VAL B CA 1
ATOM 3076 C C . VAL B 1 181 ? -4.777 -25.328 -17.844 1 98.62 181 VAL B C 1
ATOM 3078 O O . VAL B 1 181 ? -4.57 -26.031 -18.828 1 98.62 181 VAL B O 1
ATOM 3081 N N . ILE B 1 182 ? -4.77 -25.812 -16.625 1 98.5 182 ILE B N 1
ATOM 3082 C CA . ILE B 1 182 ? -4.621 -27.219 -16.297 1 98.5 182 ILE B CA 1
ATOM 3083 C C . ILE B 1 182 ? -5.906 -27.75 -15.664 1 98.5 182 ILE B C 1
ATOM 3085 O O . ILE B 1 182 ? -6.418 -27.156 -14.711 1 98.5 182 ILE B O 1
ATOM 3089 N N . ASN B 1 183 ? -6.461 -28.797 -16.234 1 97.75 183 ASN B N 1
ATOM 3090 C CA . ASN B 1 183 ? -7.586 -29.469 -15.586 1 97.75 183 ASN B CA 1
ATOM 3091 C C . ASN B 1 183 ? -7.176 -30.109 -14.258 1 97.75 183 ASN B C 1
ATOM 3093 O O . ASN B 1 183 ? -6.484 -31.125 -14.242 1 97.75 183 ASN B O 1
ATOM 3097 N N . ALA B 1 184 ? -7.656 -29.531 -13.156 1 97.06 184 ALA B N 1
ATOM 3098 C CA . ALA B 1 184 ? -7.207 -29.969 -11.836 1 97.06 184 ALA B CA 1
ATOM 3099 C C . ALA B 1 184 ? -8.094 -31.094 -11.297 1 97.06 184 ALA B C 1
ATOM 3101 O O . ALA B 1 184 ? -7.918 -31.531 -10.156 1 97.06 184 ALA B O 1
ATOM 3102 N N . ASN B 1 185 ? -9.039 -31.422 -12.164 1 95.19 185 ASN B N 1
ATOM 3103 C CA . ASN B 1 185 ? -9.867 -32.562 -11.805 1 95.19 185 ASN B CA 1
ATOM 3104 C C . ASN B 1 185 ? -9.258 -33.875 -12.305 1 95.19 185 ASN B C 1
ATOM 3106 O O . ASN B 1 185 ? -9.898 -34.594 -13.062 1 95.19 185 ASN B O 1
ATOM 3110 N N . GLN B 1 186 ? -8.094 -34.125 -11.984 1 95.25 186 GLN B N 1
ATOM 3111 C CA . GLN B 1 186 ? -7.297 -35.281 -12.305 1 95.25 186 GLN B CA 1
ATOM 3112 C C . GLN B 1 186 ? -6.398 -35.688 -11.133 1 95.25 186 GLN B C 1
ATOM 3114 O O . GLN B 1 186 ? -6.223 -34.906 -10.195 1 95.25 186 GLN B O 1
ATOM 3119 N N . PRO B 1 187 ? -5.887 -36.969 -11.148 1 96.62 187 PRO B N 1
ATOM 3120 C CA . PRO B 1 187 ? -4.934 -37.344 -10.094 1 96.62 187 PRO B CA 1
ATOM 3121 C C . PRO B 1 187 ? -3.732 -36.375 -10.039 1 96.62 187 PRO B C 1
ATOM 3123 O O . PRO B 1 187 ? -3.273 -35.906 -11.07 1 96.62 187 PRO B O 1
ATOM 3126 N N . VAL B 1 188 ? -3.26 -36.188 -8.812 1 97.56 188 VAL B N 1
ATOM 3127 C CA . VAL B 1 188 ? -2.172 -35.25 -8.523 1 97.56 188 VAL B CA 1
ATOM 3128 C C . VAL B 1 188 ? -0.993 -35.531 -9.453 1 97.56 188 VAL B C 1
ATOM 3130 O O . VAL B 1 188 ? -0.408 -34.594 -10.016 1 97.56 188 VAL B O 1
ATOM 3133 N N . GLU B 1 189 ? -0.675 -36.812 -9.719 1 97.88 189 GLU B N 1
ATOM 3134 C CA . GLU B 1 189 ? 0.487 -37.219 -10.508 1 97.88 189 GLU B CA 1
ATOM 3135 C C . GLU B 1 189 ? 0.289 -36.875 -11.984 1 97.88 189 GLU B C 1
ATOM 3137 O O . GLU B 1 189 ? 1.247 -36.531 -12.68 1 97.88 189 GLU B O 1
ATOM 3142 N N . ASP B 1 190 ? -0.934 -36.969 -12.422 1 98.19 190 ASP B N 1
ATOM 3143 C CA . ASP B 1 190 ? -1.235 -36.625 -13.812 1 98.19 190 ASP B CA 1
ATOM 3144 C C . ASP B 1 190 ? -1.126 -35.125 -14.055 1 98.19 190 ASP B C 1
ATOM 3146 O O . ASP B 1 190 ? -0.646 -34.719 -15.109 1 98.19 190 ASP B O 1
ATOM 3150 N N . ILE B 1 191 ? -1.6 -34.375 -13.102 1 98.31 191 ILE B N 1
ATOM 3151 C CA . ILE B 1 191 ? -1.473 -32.906 -13.18 1 98.31 191 ILE B CA 1
ATOM 3152 C C . ILE B 1 191 ? 0.004 -32.531 -13.234 1 98.31 191 ILE B C 1
ATOM 3154 O O . ILE B 1 191 ? 0.412 -31.719 -14.078 1 98.31 191 ILE B O 1
ATOM 3158 N N . ALA B 1 192 ? 0.817 -33.125 -12.359 1 98.5 192 ALA B N 1
ATOM 3159 C CA . ALA B 1 192 ? 2.246 -32.844 -12.297 1 98.5 192 ALA B CA 1
ATOM 3160 C C . ALA B 1 192 ? 2.934 -33.156 -13.617 1 98.5 192 ALA B C 1
ATOM 3162 O O . ALA B 1 192 ? 3.744 -32.375 -14.109 1 98.5 192 ALA B O 1
ATOM 3163 N N . LYS B 1 193 ? 2.582 -34.312 -14.172 1 97.69 193 LYS B N 1
ATOM 3164 C CA . LYS B 1 193 ? 3.156 -34.719 -15.453 1 97.69 193 LYS B CA 1
ATOM 3165 C C . LYS B 1 193 ? 2.826 -33.719 -16.547 1 97.69 193 LYS B C 1
ATOM 3167 O O . LYS B 1 193 ? 3.691 -33.344 -17.344 1 97.69 193 LYS B O 1
ATOM 3172 N N . GLU B 1 194 ? 1.594 -33.312 -16.594 1 97.88 194 GLU B N 1
ATOM 3173 C CA . GLU B 1 194 ? 1.169 -32.344 -17.578 1 97.88 194 GLU B CA 1
ATOM 3174 C C . GLU B 1 194 ? 1.92 -31.016 -17.406 1 97.88 194 GLU B C 1
ATOM 3176 O O . GLU B 1 194 ? 2.35 -30.406 -18.391 1 97.88 194 GLU B O 1
ATOM 3181 N N . ILE B 1 195 ? 2.07 -30.531 -16.203 1 97.94 195 ILE B N 1
ATOM 3182 C CA . ILE B 1 195 ? 2.773 -29.297 -15.898 1 97.94 195 ILE B CA 1
ATOM 3183 C C . ILE B 1 195 ? 4.227 -29.406 -16.359 1 97.94 195 ILE B C 1
ATOM 3185 O O . ILE B 1 195 ? 4.746 -28.484 -17 1 97.94 195 ILE B O 1
ATOM 3189 N N . PHE B 1 196 ? 4.879 -30.531 -16.062 1 96.5 196 PHE B N 1
ATOM 3190 C CA . PHE B 1 196 ? 6.273 -30.734 -16.438 1 96.5 196 PHE B CA 1
ATOM 3191 C C . PHE B 1 196 ? 6.434 -30.719 -17.953 1 96.5 196 PHE B C 1
ATOM 3193 O O . PHE B 1 196 ? 7.367 -30.094 -18.484 1 96.5 196 PHE B O 1
ATOM 3200 N N . GLU B 1 197 ? 5.523 -31.375 -18.562 1 95.75 197 GLU B N 1
ATOM 3201 C CA . GLU B 1 197 ? 5.574 -31.453 -20.031 1 95.75 197 GLU B CA 1
ATOM 3202 C C . GLU B 1 197 ? 5.391 -30.078 -20.656 1 95.75 197 GLU B C 1
ATOM 3204 O O . GLU B 1 197 ? 6.113 -29.703 -21.578 1 95.75 197 GLU B O 1
ATOM 3209 N N . LYS B 1 198 ? 4.426 -29.375 -20.188 1 94.94 198 LYS B N 1
ATOM 3210 C CA . LYS B 1 198 ? 4.168 -28.031 -20.703 1 94.94 198 LYS B CA 1
ATOM 3211 C C . LYS B 1 198 ? 5.352 -27.094 -20.438 1 94.94 198 LYS B C 1
ATOM 3213 O O . LYS B 1 198 ? 5.742 -26.312 -21.297 1 94.94 198 LYS B O 1
ATOM 3218 N N . PHE B 1 199 ? 5.895 -27.156 -19.25 1 94.5 199 PHE B N 1
ATOM 3219 C CA . PHE B 1 199 ? 7.051 -26.344 -18.891 1 94.5 199 PHE B CA 1
ATOM 3220 C C . PHE B 1 199 ? 8.234 -26.641 -19.812 1 94.5 199 PHE B C 1
ATOM 3222 O O . PHE B 1 199 ? 8.852 -25.719 -20.359 1 94.5 199 PHE B O 1
ATOM 3229 N N . SER B 1 200 ? 8.547 -27.953 -19.938 1 92.5 200 SER B N 1
ATOM 3230 C CA . SER B 1 200 ? 9.688 -28.375 -20.75 1 92.5 200 SER B CA 1
ATOM 3231 C C . SER B 1 200 ? 9.516 -27.953 -22.203 1 92.5 200 SER B C 1
ATOM 3233 O O . SER B 1 200 ? 10.477 -27.547 -22.859 1 92.5 200 SER B O 1
ATOM 3235 N N . GLY B 1 201 ? 8.328 -28.062 -22.656 1 90.06 201 GLY B N 1
ATOM 3236 C CA . GLY B 1 201 ? 8.055 -27.719 -24.047 1 90.06 201 GLY B CA 1
ATOM 3237 C C . GLY B 1 201 ? 8.219 -26.234 -24.328 1 90.06 201 GLY B C 1
ATOM 3238 O O . GLY B 1 201 ? 8.695 -25.844 -25.391 1 90.06 201 GLY B O 1
ATOM 3239 N N . LEU B 1 202 ? 7.895 -25.438 -23.344 1 85.94 202 LEU B N 1
ATOM 3240 C CA . LEU B 1 202 ? 7.867 -23.984 -23.547 1 85.94 202 LEU B CA 1
ATOM 3241 C C . LEU B 1 202 ? 9.219 -23.375 -23.219 1 85.94 202 LEU B C 1
ATOM 3243 O O . LEU B 1 202 ? 9.562 -22.297 -23.734 1 85.94 202 LEU B O 1
ATOM 3247 N N . THR B 1 203 ? 10.008 -23.984 -22.344 1 82.62 203 THR B N 1
ATOM 3248 C CA . THR B 1 203 ? 11.273 -23.422 -21.906 1 82.62 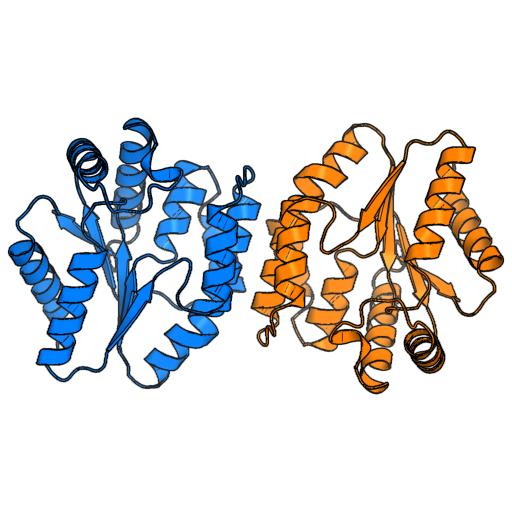203 THR B CA 1
ATOM 3249 C C . THR B 1 203 ? 12.445 -24.109 -22.625 1 82.62 203 THR B C 1
ATOM 3251 O O . THR B 1 203 ? 13.57 -23.609 -22.578 1 82.62 203 THR B O 1
ATOM 3254 N N . LYS B 1 204 ? 12.359 -25.094 -23.406 1 79.81 204 LYS B N 1
ATOM 3255 C CA . LYS B 1 204 ? 13.367 -25.875 -24.125 1 79.81 204 LYS B CA 1
ATOM 3256 C C . LYS B 1 204 ? 14.398 -26.453 -23.156 1 79.81 204 LYS B C 1
ATOM 3258 O O . LYS B 1 204 ? 15.602 -26.438 -23.438 1 79.81 204 LYS B O 1
ATOM 3263 N N . ILE B 1 205 ? 14.008 -26.703 -21.953 1 72.25 205 ILE B N 1
ATOM 3264 C CA . ILE B 1 205 ? 14.836 -27.391 -20.953 1 72.25 205 ILE B CA 1
ATOM 3265 C C . ILE B 1 205 ? 14.516 -28.891 -20.969 1 72.25 205 ILE B C 1
ATOM 3267 O O . ILE B 1 205 ? 13.352 -29.281 -21.109 1 72.25 205 ILE B O 1
#

Nearest PDB structures (foldseek):
  2ccg-assembly1_B  TM=9.108E-01  e=6.005E-17  Staphylococcus aureus
  4qga-assembly1_B  TM=9.039E-01  e=8.452E-17  Staphylococcus aureus subsp. aureus MRSA252
  4dwj-assembly1_B  TM=8.763E-01  e=6.206E-16  Staphylococcus aureus subsp. aureus Mu50
  4mqb-assembly1_A  TM=8.713E-01  e=5.862E-16  Staphylococcus aureus subsp. aureus Mu50
  2ccj-assembly1_A  TM=8.849E-01  e=1.544E-15  Staphylococcus aureus

Secondary structure (DSSP, 8-state):
--EEEEEE-TTSSHHHHHHHHHHHHHHTT--EEEEESS-SSHHHHHHHHHHHHS----HHHHHHHHHHHHHHHIIIIIHHHHHTT-EEEEES-HHHHIIIIIIITT--HHHHHHHHHHHT-S---SEEEEEE--HHHHHHHHHH-SSS---TTTT--HHHHHHHHHHHHHHHHH-TTTEEEEE-SS-HHHHHHHHHHHHHHHHT-/--EEEEEE-TTSSHHHHHHHHHHHHHHTT--EEEEESS-SSHHHHHHHHHHHHS----HHHHHHHHHHHHHHHIIIIIHHHHHTT-EEEEES-HHHHIIIIIIITT--HHHHHHHHHHHT-S---SEEEEEE--HHHHHHHHHH-SSS---TTTT--HHHHHHHHHHHHHHHHH-TTTEEEEE-SS-HHHHHHHHHHHHHHHHT-